Protein AF-0000000072264070 (afdb_homodimer)

Foldseek 3Di:
DDPVVLVVQLVPDQALVSLVVSVCVVLVVLPFDKKKKKKWAAALQGDIDIDIDIDFPPPLVVVCVVVVVVVFPLCNVVQLVDQWKDWDDCVSCVSPNVNVVVCVVRLFHTKIKGKDDDALQMIMIMMGTGNDDHQDPVNSVVVTVVCSVSVHSSSVSCCVNVVSCVVRVCVPFDQDPVLLLLLVVVLVVDQLCRSCVVVVHDSVVSVVSQVVLCVRSVHPHSVRSSVSCVSNVSD/DDPVVLVVQLVPDQALVSLVVSVCVVLVVLPFDKKKKKKWAAALQGDIDMDIDIDFFPPLVVVCVVVVVVVFPLCNVVQLVDQWKDWDDCVSCVSPNVNQVVCVVRLFHTKIKGKDDDALQMIMIMMGTGNDDHQDPVNSVVVTVVCSVSVHSSSVSCCVNVVSCVVRVCVVFDADPVLLLLLVVVLVVDQLCRSCVVVVHDSVVSVVSQVVLCVRSVHPDSVRSSVSCVSNVSD

Nearest PDB structures (foldseek):
  7r3e-assembly1_A  TM=8.224E-01  e=1.073E-19  Pseudomonas aeruginosa PAO1
  4lgw-assembly1_A  TM=7.850E-01  e=4.276E-18  Escherichia coli K-12
  4y13-assembly1_A  TM=7.771E-01  e=5.507E-17  Escherichia coli O157:H7
  5l10-assembly1_B  TM=8.416E-01  e=3.537E-11  Burkholderia cenocepacia J2315
  2avx-assembly1_A  TM=8.807E-01  e=1.868E-10  Escherichia coli

InterPro domains:
  IPR000792 Transcription regulator LuxR, C-terminal [PF00196] (174-228)
  IPR000792 Transcription regulator LuxR, C-terminal [PR00038] (175-189)
  IPR000792 Transcription regulator LuxR, C-terminal [PR00038] (189-205)
  IPR000792 Transcription regulator LuxR, C-terminal [PR00038] (205-217)
  IPR000792 Transcription regulator LuxR, C-terminal [PS00622] (189-216)
  IPR000792 Transcription regulator LuxR, C-terminal [PS50043] (168-233)
  IPR000792 Transcription regulator LuxR, C-terminal [SM00421] (172-229)
  IPR000792 Transcription regulator LuxR, C-terminal [cd06170] (175-230)
  IPR005143 Transcription factor LuxR-like, autoinducer-binding domain [PF03472] (16-157)
  IPR016032 Signal transduction response regulator, C-terminal effector [SSF46894] (166-235)
  IPR036388 Winged helix-like DNA-binding domain superfamily [G3DSA:1.10.10.10] (172-235)
  IPR036693 Transcription factor LuxR-like, autoinducer-binding domain superfamily [G3DSA:3.30.450.80] (1-163)
  IPR036693 Transcription factor LuxR-like, autoinducer-binding domain superfamily [SSF75516] (2-163)

Secondary structure (DSSP, 8-state):
--HHHHHHHHHH--SHHHHHHHHHHHHHHTT-SEEEEEEEEE-TTSPEEEEEEEE--TTHHHHHHHTTGGGT-HHHHHHTT-SSPEEP-TTTTTT-HHHHHHHHHTT--EEEEEEEE-GGG-EEEEEEEESSSPPPHHHHHHHHHHHHHHHHHHHHHHHHHTTHHHHH--TT----HHHHHHHHHHHTT--HHHHHHHHT--HHHHHHHHHHHHHHTT-SSHHHHHHHHHHTT--/--HHHHHHHHHH--SHHHHHHHHHHHHHHTT-SEEEEEEEEE-TTSPEEEEEEEE-STTHHHHHHHTTGGGT-HHHHHHTT-SSPEEP-TTTTTT-HHHHHHHHHTT--EEEEEEEE-GGG-EEEEEEEESSSPPPHHHHHHHHHHHHHHHHHHHHHHHHHTTHHHHHT-TT----HHHHHHHHHHHTT--HHHHHHHHT--HHHHHHHHHHHHHHTT-SSHHHHHHHHHHTT--

Organism: Brucella abortus (strain 2308) (NCBI:txid359391)

Radius of gyration: 22.87 Å; Cα contacts (8 Å, |Δi|>4): 747; chains: 2; bounding box: 62×58×46 Å

Solvent-accessible surface area (backbone atoms only — not comparable to full-atom values): 24956 Å² total; per-residue (Å²): 133,58,67,66,57,55,50,51,48,58,70,68,43,87,42,51,68,48,44,50,50,53,52,44,52,53,38,42,77,74,66,25,77,27,36,36,38,40,37,41,38,50,27,49,85,69,49,76,46,77,47,80,46,73,49,69,59,90,59,49,66,60,50,44,60,75,66,51,40,78,81,58,35,51,67,61,65,50,29,49,65,29,82,59,64,45,68,55,43,73,74,63,28,59,90,32,50,68,58,49,55,51,32,45,76,66,42,53,57,26,36,41,32,29,37,37,50,45,46,41,59,26,36,35,40,34,33,43,23,21,67,61,74,75,83,45,72,68,53,49,62,59,43,46,63,51,43,54,50,53,40,44,54,48,50,58,51,40,44,60,57,70,37,46,58,74,67,21,57,52,80,81,55,77,75,52,72,65,40,35,51,52,48,46,44,35,38,71,46,46,47,53,61,56,47,10,62,75,68,73,48,49,43,69,57,42,49,51,40,50,53,50,48,21,62,65,49,63,27,89,37,70,40,20,31,36,33,51,30,55,40,52,48,63,100,132,58,66,67,58,55,49,50,50,58,69,68,42,87,41,50,68,50,44,50,50,54,50,46,53,53,38,42,76,71,68,25,78,27,35,36,39,39,36,42,38,50,27,51,85,70,49,76,44,75,48,80,47,71,49,68,59,91,59,50,67,59,49,44,58,74,65,49,40,80,82,57,35,52,68,61,65,52,30,49,63,30,81,60,64,44,67,55,42,73,74,63,28,58,89,34,50,66,58,47,54,52,32,45,74,67,42,55,55,27,37,41,33,30,36,40,51,45,47,40,59,27,36,34,40,36,32,44,22,21,65,61,74,76,84,46,73,68,54,50,61,58,43,44,64,52,42,55,50,54,40,43,52,48,50,58,51,39,43,58,57,71,38,46,58,73,68,21,57,51,80,78,57,77,73,51,72,64,42,36,52,51,48,45,44,36,38,71,47,46,47,52,61,56,46,12,63,75,68,72,46,50,42,67,57,42,49,50,40,50,53,50,48,22,60,65,49,63,28,90,38,69,38,19,31,36,33,50,32,56,41,52,48,63,101

Structure (mmCIF, N/CA/C/O backbone):
data_AF-0000000072264070-model_v1
#
loop_
_entity.id
_entity.type
_entity.pdbx_description
1 polymer 'HTH-type quorum sensing-dependent transcriptional regulator VjbR'
#
loop_
_atom_site.group_PDB
_atom_site.id
_atom_site.type_symbol
_atom_site.label_atom_id
_atom_site.label_alt_id
_atom_site.label_comp_id
_atom_site.label_asym_id
_atom_site.label_entity_id
_atom_site.label_seq_id
_atom_site.pdbx_PDB_ins_code
_atom_site.Cartn_x
_atom_site.Cartn_y
_atom_site.Cartn_z
_atom_site.occupancy
_atom_site.B_iso_or_equiv
_atom_site.auth_seq_id
_atom_site.auth_comp_id
_atom_site.auth_asym_id
_atom_site.auth_atom_id
_atom_site.pdbx_PDB_model_num
ATOM 1 N N . MET A 1 1 ? 28.359 1.853 -7.98 1 62.88 1 MET A N 1
ATOM 2 C CA . MET A 1 1 ? 27.719 3.141 -8.25 1 62.88 1 MET A CA 1
ATOM 3 C C . MET A 1 1 ? 27.359 3.85 -6.945 1 62.88 1 MET A C 1
ATOM 5 O O . MET A 1 1 ? 26.891 3.217 -6.004 1 62.88 1 MET A O 1
ATOM 9 N N . LYS A 1 2 ? 27.844 5.059 -6.875 1 76.81 2 LYS A N 1
ATOM 10 C CA . LYS A 1 2 ? 27.484 5.906 -5.742 1 76.81 2 LYS A CA 1
ATOM 11 C C . LYS A 1 2 ? 25.984 6.203 -5.719 1 76.81 2 LYS A C 1
ATOM 13 O O . LYS A 1 2 ? 25.359 6.332 -6.773 1 76.81 2 LYS A O 1
ATOM 18 N N . TRP A 1 3 ? 25.375 6.207 -4.613 1 80.62 3 TRP A N 1
ATOM 19 C CA . TRP A 1 3 ? 23.938 6.41 -4.441 1 80.62 3 TRP A CA 1
ATOM 20 C C . TRP A 1 3 ? 23.484 7.711 -5.102 1 80.62 3 TRP A C 1
ATOM 22 O O . TRP A 1 3 ? 22.406 7.777 -5.684 1 80.62 3 TRP A O 1
ATOM 32 N N . GLU A 1 4 ? 24.344 8.656 -5.043 1 80.81 4 GLU A N 1
ATOM 33 C CA . GLU A 1 4 ? 24.016 9.953 -5.621 1 80.81 4 GLU A CA 1
ATOM 34 C C . GLU A 1 4 ? 23.859 9.859 -7.137 1 80.81 4 GLU A C 1
ATOM 36 O O . GLU A 1 4 ? 22.969 10.484 -7.715 1 80.81 4 GLU A O 1
ATOM 41 N N . THR A 1 5 ? 24.734 9.07 -7.75 1 84.31 5 THR A N 1
ATOM 42 C CA . THR A 1 5 ? 24.672 8.883 -9.195 1 84.31 5 THR A CA 1
ATOM 43 C C . THR A 1 5 ? 23.391 8.141 -9.586 1 84.31 5 THR A C 1
ATOM 45 O O . THR A 1 5 ? 22.734 8.508 -10.555 1 84.31 5 THR A O 1
ATOM 48 N N . PHE A 1 6 ? 23.094 7.109 -8.883 1 86.94 6 PHE A N 1
ATOM 49 C CA . PHE A 1 6 ? 21.875 6.348 -9.125 1 86.94 6 PHE A CA 1
ATOM 50 C C . PHE A 1 6 ? 20.641 7.238 -8.992 1 86.94 6 PHE A C 1
ATOM 52 O O . PHE A 1 6 ? 19.766 7.246 -9.867 1 86.94 6 PHE A O 1
ATOM 59 N N . TYR A 1 7 ? 20.688 8.008 -7.934 1 83.56 7 TYR A N 1
ATOM 60 C CA . TYR A 1 7 ? 19.594 8.922 -7.652 1 83.56 7 TYR A CA 1
ATOM 61 C C . TYR A 1 7 ? 19.406 9.914 -8.789 1 83.56 7 TYR A C 1
ATOM 63 O O . TYR A 1 7 ? 18.281 10.133 -9.266 1 83.56 7 TYR A O 1
ATOM 71 N N . ASP A 1 8 ? 20.469 10.453 -9.195 1 87.5 8 ASP A N 1
ATOM 72 C CA . ASP A 1 8 ? 20.406 11.453 -10.258 1 87.5 8 ASP A CA 1
ATOM 73 C C . ASP A 1 8 ? 19.922 10.836 -11.57 1 87.5 8 ASP A C 1
ATOM 75 O O . ASP A 1 8 ? 19.172 11.461 -12.312 1 87.5 8 ASP A O 1
ATOM 79 N N . ALA A 1 9 ? 20.391 9.648 -11.805 1 91.12 9 ALA A N 1
ATOM 80 C CA . ALA A 1 9 ? 19.953 8.945 -13.016 1 91.12 9 ALA A CA 1
ATOM 81 C C . ALA A 1 9 ? 18.453 8.688 -13 1 91.12 9 ALA A C 1
ATOM 83 O O . ALA A 1 9 ? 17.766 8.906 -14 1 91.12 9 ALA A O 1
ATOM 84 N N . MET A 1 10 ? 17.953 8.25 -11.875 1 89.94 10 MET A N 1
ATOM 85 C CA . MET A 1 10 ? 16.531 7.973 -11.719 1 89.94 10 MET A CA 1
ATOM 86 C C . MET A 1 10 ? 15.703 9.242 -11.906 1 89.94 10 MET A C 1
ATOM 88 O O . MET A 1 10 ? 14.633 9.203 -12.508 1 89.94 10 MET A O 1
ATOM 92 N N . GLN A 1 11 ? 16.25 10.328 -11.422 1 85.5 11 GLN A N 1
ATOM 93 C CA . GLN A 1 11 ? 15.562 11.617 -11.516 1 85.5 11 GLN A CA 1
ATOM 94 C C . GLN A 1 11 ? 15.5 12.102 -12.961 1 85.5 11 GLN A C 1
ATOM 96 O O . GLN A 1 11 ? 14.516 12.734 -13.367 1 85.5 11 GLN A O 1
ATOM 101 N N . SER A 1 12 ? 16.469 11.797 -13.703 1 89 12 SER A N 1
ATOM 102 C CA . SER A 1 12 ? 16.594 12.344 -15.047 1 89 12 SER A CA 1
ATOM 103 C C . SER A 1 12 ? 15.922 11.438 -16.078 1 89 12 SER A C 1
ATOM 105 O O . SER A 1 12 ? 15.75 11.82 -17.234 1 89 12 SER A O 1
ATOM 107 N N . ALA A 1 13 ? 15.516 10.211 -15.633 1 93.12 13 ALA A N 1
ATOM 108 C CA . ALA A 1 13 ? 14.906 9.266 -16.562 1 93.12 13 ALA A CA 1
ATOM 109 C C . ALA A 1 13 ? 13.562 9.781 -17.062 1 93.12 13 ALA A C 1
ATOM 111 O O . ALA A 1 13 ? 12.742 10.258 -16.281 1 93.12 13 ALA A O 1
ATOM 112 N N . ASP A 1 14 ? 13.328 9.695 -18.344 1 91.69 14 ASP A N 1
ATOM 113 C CA . ASP A 1 14 ? 12.117 10.281 -18.922 1 91.69 14 ASP A CA 1
ATOM 114 C C . ASP A 1 14 ? 11.164 9.203 -19.406 1 91.69 14 ASP A C 1
ATOM 116 O O . ASP A 1 14 ? 10.148 9.508 -20.047 1 91.69 14 ASP A O 1
ATOM 120 N N . SER A 1 15 ? 11.516 7.918 -19.266 1 96.44 15 SER A N 1
ATOM 121 C CA . SER A 1 15 ? 10.641 6.832 -19.688 1 96.44 15 SER A CA 1
ATOM 122 C C . SER A 1 15 ? 10.781 5.621 -18.766 1 96.44 15 SER A C 1
ATOM 124 O O . SER A 1 15 ? 11.773 5.484 -18.047 1 96.44 15 SER A O 1
ATOM 126 N N . ALA A 1 16 ? 9.773 4.789 -18.844 1 97.25 16 ALA A N 1
ATOM 127 C CA . ALA A 1 16 ? 9.789 3.553 -18.062 1 97.25 16 ALA A CA 1
ATOM 128 C C . ALA A 1 16 ? 10.953 2.656 -18.469 1 97.25 16 ALA A C 1
ATOM 130 O O . ALA A 1 16 ? 11.602 2.047 -17.609 1 97.25 16 ALA A O 1
ATOM 131 N N . ASP A 1 17 ? 11.227 2.611 -19.734 1 97.62 17 ASP A N 1
ATOM 132 C CA . ASP A 1 17 ? 12.32 1.787 -20.25 1 97.62 17 ASP A CA 1
ATOM 133 C C . ASP A 1 17 ? 13.664 2.285 -19.719 1 97.62 17 ASP A C 1
ATOM 135 O O . ASP A 1 17 ? 14.531 1.484 -19.359 1 97.62 17 ASP A O 1
ATOM 139 N N . GLN A 1 18 ? 13.805 3.561 -19.641 1 97.69 18 GLN A N 1
ATOM 140 C CA . GLN A 1 18 ? 15.047 4.133 -19.125 1 97.69 18 GLN A CA 1
ATOM 141 C C . GLN A 1 18 ? 15.219 3.828 -17.641 1 97.69 18 GLN A C 1
ATOM 143 O O . GLN A 1 18 ? 16.312 3.518 -17.188 1 97.69 18 GLN A O 1
ATOM 148 N N . LEU A 1 19 ? 14.133 3.957 -16.891 1 97.62 19 LEU A N 1
ATOM 149 C CA . LEU A 1 19 ? 14.164 3.621 -15.469 1 97.62 19 LEU A CA 1
ATOM 150 C C . LEU A 1 19 ? 14.625 2.182 -15.266 1 97.62 19 LEU A C 1
ATOM 152 O O . LEU A 1 19 ? 15.5 1.918 -14.438 1 97.62 19 LEU A O 1
ATOM 156 N N . PHE A 1 20 ? 14.039 1.295 -16.047 1 98.19 20 PHE A N 1
ATOM 157 C CA . PHE A 1 20 ? 14.383 -0.117 -15.93 1 98.19 20 PHE A CA 1
ATOM 158 C C . PHE A 1 20 ? 15.844 -0.354 -16.297 1 98.19 20 PHE A C 1
ATOM 160 O O . PHE A 1 20 ? 16.531 -1.152 -15.664 1 98.19 20 PHE A O 1
ATOM 167 N N . GLU A 1 21 ? 16.312 0.384 -17.312 1 97.75 21 GLU A N 1
ATOM 168 C CA . GLU A 1 21 ? 17.703 0.243 -17.734 1 97.75 21 GLU A CA 1
ATOM 169 C C . GLU A 1 21 ? 18.672 0.673 -16.625 1 97.75 21 GLU A C 1
ATOM 171 O O . GLU A 1 21 ? 19.719 0.057 -16.438 1 97.75 21 GLU A O 1
ATOM 176 N N . ILE A 1 22 ? 18.328 1.67 -15.93 1 96.88 22 ILE A N 1
ATOM 177 C CA . ILE A 1 22 ? 19.141 2.154 -14.828 1 96.88 22 ILE A CA 1
ATOM 178 C C . ILE A 1 22 ? 19.25 1.08 -13.75 1 96.88 22 ILE A C 1
ATOM 180 O O . ILE A 1 22 ? 20.344 0.783 -13.258 1 96.88 22 ILE A O 1
ATOM 184 N N . VAL A 1 23 ? 18.141 0.448 -13.414 1 97.62 23 VAL A N 1
ATOM 185 C CA . VAL A 1 23 ? 18.109 -0.565 -12.367 1 97.62 23 VAL A CA 1
ATOM 186 C C . VAL A 1 23 ? 18.828 -1.828 -12.844 1 97.62 23 VAL A C 1
ATOM 188 O O . VAL A 1 23 ? 19.516 -2.498 -12.07 1 97.62 23 VAL A O 1
ATOM 191 N N . LYS A 1 24 ? 18.641 -2.098 -14.102 1 97.56 24 LYS A N 1
ATOM 192 C CA . LYS A 1 24 ? 19.344 -3.227 -14.688 1 97.56 24 LYS A CA 1
ATOM 193 C C . LYS A 1 24 ? 20.859 -3.062 -14.547 1 97.56 24 LYS A C 1
ATOM 195 O O . LYS A 1 24 ? 21.547 -3.994 -14.141 1 97.56 24 LYS A O 1
ATOM 200 N N . ASN A 1 25 ? 21.328 -1.918 -14.875 1 96.5 25 ASN A N 1
ATOM 201 C CA . ASN A 1 25 ? 22.75 -1.642 -14.75 1 96.5 25 ASN A CA 1
ATOM 202 C C . ASN A 1 25 ? 23.219 -1.716 -13.297 1 96.5 25 ASN A C 1
ATOM 204 O O . ASN A 1 25 ? 24.297 -2.23 -13.008 1 96.5 25 ASN A O 1
ATOM 208 N N . TYR A 1 26 ? 22.406 -1.22 -12.422 1 95.56 26 TYR A N 1
ATOM 209 C CA . TYR A 1 26 ? 22.688 -1.291 -11 1 95.56 26 TYR A CA 1
ATOM 210 C C . TYR A 1 26 ? 22.828 -2.738 -10.539 1 95.56 26 TYR A C 1
ATOM 212 O O . TYR A 1 26 ? 23.766 -3.086 -9.82 1 95.56 26 TYR A O 1
ATOM 220 N N . ALA A 1 27 ? 21.906 -3.602 -10.961 1 96.75 27 ALA A N 1
ATOM 221 C CA . ALA A 1 27 ? 21.938 -5.02 -10.617 1 96.75 27 ALA A CA 1
ATOM 222 C C . ALA A 1 27 ? 23.188 -5.703 -11.164 1 96.75 27 ALA A C 1
ATOM 224 O O . ALA A 1 27 ? 23.797 -6.52 -10.484 1 96.75 27 ALA A O 1
ATOM 225 N N . HIS A 1 28 ? 23.531 -5.34 -12.375 1 95.94 28 HIS A N 1
ATOM 226 C CA . HIS A 1 28 ? 24.719 -5.91 -13.008 1 95.94 28 HIS A CA 1
ATOM 227 C C . HIS A 1 28 ? 25.969 -5.574 -12.211 1 95.94 28 HIS A C 1
ATOM 229 O O . HIS A 1 28 ? 26.844 -6.426 -12.039 1 95.94 28 HIS A O 1
ATOM 235 N N . ASP A 1 29 ? 26.047 -4.332 -11.719 1 94.94 29 ASP A N 1
ATOM 236 C CA . ASP A 1 29 ? 27.188 -3.898 -10.914 1 94.94 29 ASP A CA 1
ATOM 237 C C . ASP A 1 29 ? 27.266 -4.684 -9.609 1 94.94 29 ASP A C 1
ATOM 239 O O . ASP A 1 29 ? 28.344 -4.836 -9.039 1 94.94 29 ASP A O 1
ATOM 243 N N . LEU A 1 30 ? 26.125 -5.227 -9.18 1 94.31 30 LEU A N 1
ATOM 244 C CA . LEU A 1 30 ? 26.078 -5.98 -7.93 1 94.31 30 LEU A CA 1
ATOM 245 C C . LEU A 1 30 ? 26.297 -7.469 -8.188 1 94.31 30 LEU A C 1
ATOM 247 O O . LEU A 1 30 ? 26.25 -8.273 -7.258 1 94.31 30 LEU A O 1
ATOM 251 N N . GLY A 1 31 ? 26.422 -7.902 -9.508 1 95.38 31 GLY A N 1
ATOM 252 C CA . GLY A 1 31 ? 26.75 -9.281 -9.836 1 95.38 31 GLY A CA 1
ATOM 253 C C . GLY A 1 31 ? 25.531 -10.094 -10.25 1 95.38 31 GLY A C 1
ATOM 254 O O . GLY A 1 31 ? 25.594 -11.328 -10.289 1 95.38 31 GLY A O 1
ATOM 255 N N . PHE A 1 32 ? 24.453 -9.43 -10.555 1 97.56 32 PHE A N 1
ATOM 256 C CA . PHE A 1 32 ? 23.266 -10.133 -11.008 1 97.56 32 PHE A CA 1
ATOM 257 C C . PHE A 1 32 ? 23.109 -10.016 -12.523 1 97.56 32 PHE A C 1
ATOM 259 O O . PHE A 1 32 ? 23.234 -8.922 -13.078 1 97.56 32 PHE A O 1
ATOM 266 N N . GLU A 1 33 ? 22.766 -11.102 -13.109 1 96.44 33 GLU A N 1
ATOM 267 C CA . GLU A 1 33 ? 22.688 -11.195 -14.562 1 96.44 33 GLU A CA 1
ATOM 268 C C . GLU A 1 33 ? 21.297 -10.828 -15.07 1 96.44 33 GLU A C 1
ATOM 270 O O . GLU A 1 33 ? 21.156 -10.328 -16.188 1 96.44 33 GLU A O 1
ATOM 275 N N . TYR A 1 34 ? 20.391 -11.133 -14.297 1 97.5 34 TYR A N 1
ATOM 276 C CA . TYR A 1 34 ? 19 -11 -14.719 1 97.5 34 TYR A CA 1
ATOM 277 C C . TYR A 1 34 ? 18.219 -10.125 -13.742 1 97.5 34 TYR A C 1
ATOM 279 O O . TYR A 1 34 ? 18.484 -10.133 -12.539 1 97.5 34 TYR A O 1
ATOM 287 N N . VAL A 1 35 ? 17.312 -9.336 -14.305 1 98 35 VAL A N 1
ATOM 288 C CA . VAL A 1 35 ? 16.484 -8.422 -13.523 1 98 35 VAL A CA 1
ATOM 289 C C . VAL A 1 35 ? 15.047 -8.438 -14.039 1 98 35 VAL A C 1
ATOM 291 O O . VAL A 1 35 ? 14.82 -8.586 -15.242 1 98 35 VAL A O 1
ATOM 294 N N . SER A 1 36 ? 14.125 -8.344 -13.156 1 97.75 36 SER A N 1
ATOM 295 C CA . SER A 1 36 ? 12.727 -8.164 -13.547 1 97.75 36 SER A CA 1
ATOM 296 C C . SER A 1 36 ? 12 -7.23 -12.578 1 97.75 36 SER A C 1
ATOM 298 O O . SER A 1 36 ? 12.375 -7.133 -11.406 1 97.75 36 SER A O 1
ATOM 300 N N . TYR A 1 37 ? 11.102 -6.477 -13.117 1 98.25 37 TYR A N 1
ATOM 301 C CA . TYR A 1 37 ? 10.172 -5.648 -12.352 1 98.25 37 TYR A CA 1
ATOM 302 C C . TYR A 1 37 ? 8.742 -5.812 -12.859 1 98.25 37 TYR A C 1
ATOM 304 O O . TYR A 1 37 ? 8.5 -5.734 -14.062 1 98.25 37 TYR A O 1
ATOM 312 N N . VAL A 1 38 ? 7.871 -6.109 -11.953 1 97.62 38 VAL A N 1
ATOM 313 C CA . VAL A 1 38 ? 6.461 -6.195 -12.312 1 97.62 38 VAL A CA 1
ATOM 314 C C . VAL A 1 38 ? 5.645 -5.254 -11.43 1 97.62 38 VAL A C 1
ATOM 316 O O . VAL A 1 38 ? 6 -5.008 -10.281 1 97.62 38 VAL A O 1
ATOM 319 N N . MET A 1 39 ? 4.605 -4.719 -12 1 97.38 39 MET A N 1
ATOM 320 C CA . MET A 1 39 ? 3.682 -3.826 -11.305 1 97.38 39 MET A CA 1
ATOM 321 C C . MET A 1 39 ? 2.236 -4.246 -11.547 1 97.38 39 MET A C 1
ATOM 323 O O . MET A 1 39 ? 1.835 -4.48 -12.688 1 97.38 39 MET A O 1
ATOM 327 N N . SER A 1 40 ? 1.51 -4.449 -10.484 1 96.44 40 SER A N 1
ATOM 328 C CA . SER A 1 40 ? 0.082 -4.746 -10.547 1 96.44 40 SER A CA 1
ATOM 329 C C . SER A 1 40 ? -0.753 -3.508 -10.234 1 96.44 40 SER A C 1
ATOM 331 O O . SER A 1 40 ? -0.612 -2.912 -9.164 1 96.44 40 SER A O 1
ATOM 333 N N . ILE A 1 41 ? -1.668 -3.131 -11.133 1 95.94 41 ILE A N 1
ATOM 334 C CA . ILE A 1 41 ? -2.471 -1.918 -11.016 1 95.94 41 ILE A CA 1
ATOM 335 C C . ILE A 1 41 ? -3.953 -2.283 -10.961 1 95.94 41 ILE A C 1
ATOM 337 O O . ILE A 1 41 ? -4.52 -2.752 -11.945 1 95.94 41 ILE A O 1
ATOM 341 N N . PRO A 1 42 ? -4.578 -2.055 -9.797 1 93.94 42 PRO A N 1
ATOM 342 C CA . PRO A 1 42 ? -6.031 -2.24 -9.75 1 93.94 42 PRO A CA 1
ATOM 343 C C . PRO A 1 42 ? -6.781 -1.235 -10.625 1 93.94 42 PRO A C 1
ATOM 345 O O . PRO A 1 42 ? -6.391 -0.068 -10.703 1 93.94 42 PRO A O 1
ATOM 348 N N . SER A 1 43 ? -7.855 -1.751 -11.25 1 92.38 43 SER A N 1
ATOM 349 C CA . SER A 1 43 ? -8.664 -0.883 -12.102 1 92.38 43 SER A CA 1
ATOM 350 C C . SER A 1 43 ? -10.094 -0.782 -11.578 1 92.38 43 SER A C 1
ATOM 352 O O . SER A 1 43 ? -10.57 -1.671 -10.867 1 92.38 43 SER A O 1
ATOM 354 N N . LEU A 1 44 ? -10.758 0.268 -11.984 1 90.62 44 LEU A N 1
ATOM 355 C CA . LEU A 1 44 ? -12.117 0.532 -11.539 1 90.62 44 LEU A CA 1
ATOM 356 C C . LEU A 1 44 ? -13.07 -0.55 -12.031 1 90.62 44 LEU A C 1
ATOM 358 O O . LEU A 1 44 ? -14.07 -0.85 -11.383 1 90.62 44 LEU A O 1
ATOM 362 N N . ASN A 1 45 ? -12.742 -1.206 -13.086 1 86.06 45 ASN A N 1
ATOM 363 C CA . ASN A 1 45 ? -13.609 -2.246 -13.617 1 86.06 45 ASN A CA 1
ATOM 364 C C . ASN A 1 45 ? -13.398 -3.578 -12.906 1 86.06 45 ASN A C 1
ATOM 366 O O . ASN A 1 45 ? -14.047 -4.574 -13.234 1 86.06 45 ASN A O 1
ATOM 370 N N . GLY A 1 46 ? -12.508 -3.596 -12 1 82.88 46 GLY A N 1
ATOM 371 C CA . GLY A 1 46 ? -12.312 -4.785 -11.18 1 82.88 46 GLY A CA 1
ATOM 372 C C . GLY A 1 46 ? -11.164 -5.652 -11.664 1 82.88 46 GLY A C 1
ATOM 373 O O . GLY A 1 46 ? -10.773 -6.602 -10.984 1 82.88 46 GLY A O 1
ATOM 374 N N . SER A 1 47 ? -10.602 -5.332 -12.719 1 85.31 47 SER A N 1
ATOM 375 C CA . SER A 1 47 ? -9.484 -6.113 -13.25 1 85.31 47 SER A CA 1
ATOM 376 C C . SER A 1 47 ? -8.156 -5.625 -12.688 1 85.31 47 SER A C 1
ATOM 378 O O . SER A 1 47 ? -8.062 -4.508 -12.172 1 85.31 47 SER A O 1
ATOM 380 N N . LEU A 1 48 ? -7.188 -6.543 -12.633 1 89.44 48 LEU A N 1
ATOM 381 C CA . LEU A 1 48 ? -5.801 -6.211 -12.312 1 89.44 48 LEU A CA 1
ATOM 382 C C . LEU A 1 48 ? -4.953 -6.137 -13.578 1 89.44 48 LEU A C 1
ATOM 384 O O . LEU A 1 48 ? -4.871 -7.109 -14.336 1 89.44 48 LEU A O 1
ATOM 388 N N . LYS A 1 49 ? -4.379 -4.98 -13.836 1 93.81 49 LYS A N 1
ATOM 389 C CA . LYS A 1 49 ? -3.496 -4.809 -14.984 1 93.81 49 LYS A CA 1
ATOM 390 C C . LYS A 1 49 ? -2.033 -4.973 -14.586 1 93.81 49 LYS A C 1
ATOM 392 O O . LYS A 1 49 ? -1.588 -4.406 -13.586 1 93.81 49 LYS A O 1
ATOM 397 N N . TRP A 1 50 ? -1.339 -5.766 -15.375 1 94.06 50 TRP A N 1
ATOM 398 C CA . TRP A 1 50 ? 0.068 -6.02 -15.086 1 94.06 50 TRP A CA 1
ATOM 399 C C . TRP A 1 50 ? 0.969 -5.293 -16.078 1 94.06 50 TRP A C 1
ATOM 401 O O . TRP A 1 50 ? 0.724 -5.324 -17.281 1 94.06 50 TRP A O 1
ATOM 411 N N . VAL A 1 51 ? 1.924 -4.621 -15.57 1 95.75 51 VAL A N 1
ATOM 412 C CA . VAL A 1 51 ? 3.027 -4.062 -16.344 1 95.75 51 VAL A CA 1
ATOM 413 C C . VAL A 1 51 ? 4.324 -4.797 -16 1 95.75 51 VAL A C 1
ATOM 415 O O . VAL A 1 51 ? 4.668 -4.949 -14.828 1 95.75 51 VAL A O 1
ATOM 418 N N . ARG A 1 52 ? 5.012 -5.25 -17.047 1 95.5 52 ARG A N 1
ATOM 419 C CA . ARG A 1 52 ? 6.164 -6.113 -16.812 1 95.5 52 ARG A CA 1
ATOM 420 C C . ARG A 1 52 ? 7.391 -5.605 -17.562 1 95.5 52 ARG A C 1
ATOM 422 O O . ARG A 1 52 ? 7.289 -5.184 -18.719 1 95.5 52 ARG A O 1
ATOM 429 N N . PHE A 1 53 ? 8.422 -5.586 -16.844 1 96.88 53 PHE A N 1
ATOM 430 C CA . PHE A 1 53 ? 9.758 -5.359 -17.391 1 96.88 53 PHE A CA 1
ATOM 431 C C . PHE A 1 53 ? 10.703 -6.477 -16.984 1 96.88 53 PHE A C 1
ATOM 433 O O . PHE A 1 53 ? 10.688 -6.918 -15.828 1 96.88 53 PHE A O 1
ATOM 440 N N . GLY A 1 54 ? 11.43 -6.996 -17.953 1 95.69 54 GLY A N 1
ATOM 441 C CA . GLY A 1 54 ? 12.328 -8.086 -17.594 1 95.69 54 GLY A CA 1
ATOM 442 C C . GLY A 1 54 ? 13.484 -8.25 -18.547 1 95.69 54 GLY A C 1
ATOM 443 O O . GLY A 1 54 ? 13.328 -8.047 -19.766 1 95.69 54 GLY A O 1
ATOM 444 N N . ALA A 1 55 ? 14.602 -8.531 -18.016 1 94.81 55 ALA A N 1
ATOM 445 C CA . ALA A 1 55 ? 15.789 -8.977 -18.734 1 94.81 55 ALA A CA 1
ATOM 446 C C . ALA A 1 55 ? 16.188 -10.391 -18.312 1 94.81 55 ALA A C 1
ATOM 448 O O . ALA A 1 55 ? 17.031 -10.562 -17.438 1 94.81 55 ALA A O 1
ATOM 449 N N . PHE A 1 56 ? 15.5 -11.375 -18.922 1 93.44 56 PHE A N 1
ATOM 450 C CA . PHE A 1 56 ? 15.695 -12.781 -18.609 1 93.44 56 PHE A CA 1
ATOM 451 C C . PHE A 1 56 ? 16.234 -13.539 -19.828 1 93.44 56 PHE A C 1
ATOM 453 O O . PHE A 1 56 ? 16.312 -12.992 -20.922 1 93.44 56 PHE A O 1
ATOM 460 N N . PRO A 1 57 ? 16.641 -14.781 -19.516 1 93.44 57 PRO A N 1
ATOM 461 C CA . PRO A 1 57 ? 17.031 -15.594 -20.672 1 93.44 57 PRO A CA 1
ATOM 462 C C . PRO A 1 57 ? 15.898 -15.781 -21.672 1 93.44 57 PRO A C 1
ATOM 464 O O . PRO A 1 57 ? 14.727 -15.773 -21.297 1 93.44 57 PRO A O 1
ATOM 467 N N . ASP A 1 58 ? 16.297 -15.977 -22.891 1 92 58 ASP A N 1
ATOM 468 C CA . ASP A 1 58 ? 15.32 -16.141 -23.969 1 92 58 ASP A CA 1
ATOM 469 C C . ASP A 1 58 ? 14.352 -17.281 -23.656 1 92 58 ASP A C 1
ATOM 471 O O . ASP A 1 58 ? 14.766 -18.375 -23.297 1 92 58 ASP A O 1
ATOM 475 N N . GLY A 1 59 ? 13.102 -16.938 -23.688 1 94.25 59 GLY A N 1
ATOM 476 C CA . GLY A 1 59 ? 12.078 -17.969 -23.562 1 94.25 59 GLY A CA 1
ATOM 477 C C . GLY A 1 59 ? 11.422 -17.984 -22.188 1 94.25 59 GLY A C 1
ATOM 478 O O . GLY A 1 59 ? 10.305 -18.484 -22.047 1 94.25 59 GLY A O 1
ATOM 479 N N . TRP A 1 60 ? 12.062 -17.531 -21.203 1 95.56 60 TRP A N 1
ATOM 480 C CA . TRP A 1 60 ? 11.523 -17.609 -19.844 1 95.56 60 TRP A CA 1
ATOM 481 C C . TRP A 1 60 ? 10.203 -16.859 -19.734 1 95.56 60 TRP A C 1
ATOM 483 O O . TRP A 1 60 ? 9.219 -17.391 -19.203 1 95.56 60 TRP A O 1
ATOM 493 N N . GLU A 1 61 ? 10.219 -15.625 -20.203 1 93.38 61 GLU A N 1
ATOM 494 C CA . GLU A 1 61 ? 9 -14.82 -20.109 1 93.38 61 GLU A CA 1
ATOM 495 C C . GLU A 1 61 ? 7.836 -15.5 -20.828 1 93.38 61 GLU A C 1
ATOM 497 O O . GLU A 1 61 ? 6.715 -15.516 -20.312 1 93.38 61 GLU A O 1
ATOM 502 N N . GLN A 1 62 ? 8.117 -16.016 -21.984 1 94.44 62 GLN A N 1
ATOM 503 C CA . GLN A 1 62 ? 7.09 -16.734 -22.734 1 94.44 62 GLN A CA 1
ATOM 504 C C . GLN A 1 62 ? 6.574 -17.938 -21.953 1 94.44 62 GLN A C 1
ATOM 506 O O . GLN A 1 62 ? 5.367 -18.188 -21.906 1 94.44 62 GLN A O 1
ATOM 511 N N . ARG A 1 63 ? 7.492 -18.656 -21.344 1 95.94 63 ARG A N 1
ATOM 512 C CA . ARG A 1 63 ? 7.125 -19.828 -20.547 1 95.94 63 ARG A CA 1
ATOM 513 C C . ARG A 1 63 ? 6.285 -19.422 -19.344 1 95.94 63 ARG A C 1
ATOM 515 O O . ARG A 1 63 ? 5.246 -20.031 -19.078 1 95.94 63 ARG A O 1
ATOM 522 N N . TYR A 1 64 ? 6.727 -18.438 -18.672 1 96.06 64 TYR A N 1
ATOM 523 C CA . TYR A 1 64 ? 6.047 -17.938 -17.484 1 96.06 64 TYR A CA 1
ATOM 524 C C . TYR A 1 64 ? 4.613 -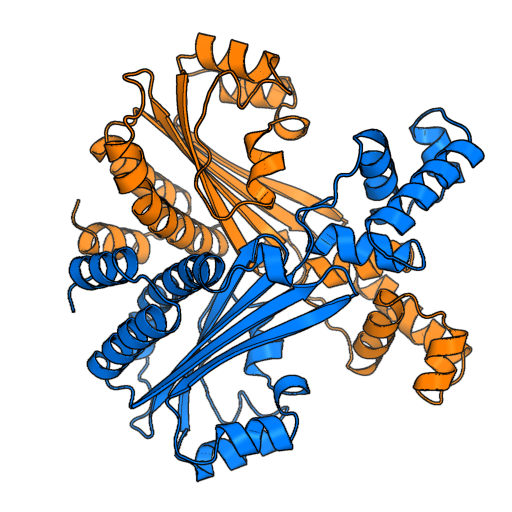17.531 -17.812 1 96.06 64 TYR A C 1
ATOM 526 O O . TYR A 1 64 ? 3.688 -17.859 -17.062 1 96.06 64 TYR A O 1
ATOM 534 N N . LEU A 1 65 ? 4.398 -16.844 -18.906 1 93.62 65 LEU A N 1
ATOM 535 C CA . LEU A 1 65 ? 3.078 -16.375 -19.328 1 93.62 65 LEU A CA 1
ATOM 536 C C . LEU A 1 65 ? 2.227 -17.547 -19.812 1 93.62 65 LEU A C 1
ATOM 538 O O . LEU A 1 65 ? 1.052 -17.656 -19.469 1 93.62 65 LEU A O 1
ATOM 542 N N . ALA A 1 66 ? 2.844 -18.422 -20.609 1 95.94 66 ALA A N 1
ATOM 543 C CA . ALA A 1 66 ? 2.131 -19.562 -21.203 1 95.94 66 ALA A CA 1
ATOM 544 C C . ALA A 1 66 ? 1.581 -20.484 -20.109 1 95.94 66 ALA A C 1
ATOM 546 O O . ALA A 1 66 ? 0.495 -21.047 -20.25 1 95.94 66 ALA A O 1
ATOM 547 N N . GLN A 1 67 ? 2.287 -20.562 -19.031 1 95.75 67 GLN A N 1
ATOM 548 C CA . GLN A 1 67 ? 1.892 -21.453 -17.938 1 95.75 67 GLN A CA 1
ATOM 549 C C . GLN A 1 67 ? 1.021 -20.734 -16.922 1 95.75 67 GLN A C 1
ATOM 551 O O . GLN A 1 67 ? 0.613 -21.312 -15.914 1 95.75 67 GLN A O 1
ATOM 556 N N . ASN A 1 68 ? 0.805 -19.453 -17.125 1 93.75 68 ASN A N 1
ATOM 557 C CA . ASN A 1 68 ? 0.043 -18.625 -16.188 1 93.75 68 ASN A CA 1
ATOM 558 C C . ASN A 1 68 ? 0.601 -18.719 -14.773 1 93.75 68 ASN A C 1
ATOM 560 O O . ASN A 1 68 ? -0.151 -18.922 -13.82 1 93.75 68 ASN A O 1
ATOM 564 N N . TYR A 1 69 ? 1.927 -18.609 -14.656 1 95.12 69 TYR A N 1
ATOM 565 C CA . TYR A 1 69 ? 2.609 -18.812 -13.383 1 95.12 69 TYR A CA 1
ATOM 566 C C . TYR A 1 69 ? 2.254 -17.719 -12.391 1 95.12 69 TYR A C 1
ATOM 568 O O . TYR A 1 69 ? 2.357 -17.906 -11.18 1 95.12 69 TYR A O 1
ATOM 576 N N . ALA A 1 70 ? 1.793 -16.578 -12.844 1 92 70 ALA A N 1
ATOM 577 C CA . ALA A 1 70 ? 1.448 -15.469 -11.961 1 92 70 ALA A CA 1
ATOM 578 C C . ALA A 1 70 ? 0.393 -15.883 -10.938 1 92 70 ALA A C 1
ATOM 580 O O . ALA A 1 70 ? 0.383 -15.383 -9.812 1 92 70 ALA A O 1
ATOM 581 N N . GLU A 1 71 ? -0.411 -16.781 -11.242 1 88.12 71 GLU A N 1
ATOM 582 C CA . GLU A 1 71 ? -1.528 -17.203 -10.406 1 88.12 71 GLU A CA 1
ATOM 583 C C . GLU A 1 71 ? -1.045 -18.031 -9.211 1 88.12 71 GLU A C 1
ATOM 585 O O . GLU A 1 71 ? -1.71 -18.078 -8.18 1 88.12 71 GLU A O 1
ATOM 590 N N . ILE A 1 72 ? 0.114 -18.625 -9.375 1 92.06 72 ILE A N 1
ATOM 591 C CA . ILE A 1 72 ? 0.532 -19.562 -8.328 1 92.06 72 ILE A CA 1
ATOM 592 C C . ILE A 1 72 ? 1.919 -19.172 -7.816 1 92.06 72 ILE A C 1
ATOM 594 O O . ILE A 1 72 ? 2.486 -19.844 -6.961 1 92.06 72 ILE A O 1
ATOM 598 N N . ASP A 1 73 ? 2.541 -18.125 -8.32 1 95.69 73 ASP A N 1
ATOM 599 C CA . ASP A 1 73 ? 3.9 -17.719 -7.988 1 95.69 73 ASP A CA 1
ATOM 600 C C . ASP A 1 73 ? 4.004 -17.312 -6.523 1 95.69 73 ASP A C 1
ATOM 602 O O . ASP A 1 73 ? 3.414 -16.312 -6.105 1 95.69 73 ASP A O 1
ATOM 606 N N . PRO A 1 74 ? 4.797 -18.062 -5.723 1 95.75 74 PRO A N 1
ATOM 607 C CA . PRO A 1 74 ? 4.906 -17.734 -4.301 1 95.75 74 PRO A CA 1
ATOM 608 C C . PRO A 1 74 ? 5.547 -16.359 -4.066 1 95.75 74 PRO A C 1
ATOM 610 O O . PRO A 1 74 ? 5.32 -15.742 -3.023 1 95.75 74 PRO A O 1
ATOM 613 N N . LEU A 1 75 ? 6.332 -15.875 -5.035 1 97 75 LEU A N 1
ATOM 614 C CA . LEU A 1 75 ? 6.926 -14.547 -4.906 1 97 75 LEU A CA 1
ATOM 615 C C . LEU A 1 75 ? 5.844 -13.477 -4.855 1 97 75 LEU A C 1
ATOM 617 O O . LEU A 1 75 ? 5.926 -12.539 -4.059 1 97 75 LEU A O 1
ATOM 621 N N . LEU A 1 76 ? 4.871 -13.648 -5.688 1 94.5 76 LEU A N 1
ATOM 622 C CA . LEU A 1 76 ? 3.777 -12.688 -5.703 1 94.5 76 LEU A CA 1
ATOM 623 C C . LEU A 1 76 ? 2.857 -12.891 -4.504 1 94.5 76 LEU A C 1
ATOM 625 O O . LEU A 1 76 ? 2.459 -11.922 -3.855 1 94.5 76 LEU A O 1
ATOM 629 N N . ARG A 1 77 ? 2.598 -14.117 -4.152 1 90.88 77 ARG A N 1
ATOM 630 C CA . ARG A 1 77 ? 1.652 -14.445 -3.09 1 90.88 77 ARG A CA 1
ATOM 631 C C . ARG A 1 77 ? 2.182 -14 -1.729 1 90.88 77 ARG A C 1
ATOM 633 O O . ARG A 1 77 ? 1.439 -13.445 -0.917 1 90.88 77 ARG A O 1
ATOM 640 N N . ARG A 1 78 ? 3.412 -14.25 -1.488 1 92.88 78 ARG A N 1
ATOM 641 C CA . ARG A 1 78 ? 4.004 -13.883 -0.206 1 92.88 78 ARG A CA 1
ATOM 642 C C . ARG A 1 78 ? 4.508 -12.445 -0.227 1 92.88 78 ARG A C 1
ATOM 644 O O . ARG A 1 78 ? 4.535 -11.773 0.808 1 92.88 78 ARG A O 1
ATOM 651 N N . GLY A 1 79 ? 4.875 -11.977 -1.396 1 95.38 79 GLY A N 1
ATOM 652 C CA . GLY A 1 79 ? 5.395 -10.625 -1.547 1 95.38 79 GLY A CA 1
ATOM 653 C C . GLY A 1 79 ? 4.41 -9.555 -1.119 1 95.38 79 GLY A C 1
ATOM 654 O O . GLY A 1 79 ? 4.801 -8.555 -0.515 1 95.38 79 GLY A O 1
ATOM 655 N N . VAL A 1 80 ? 3.182 -9.766 -1.343 1 93 80 VAL A N 1
ATOM 656 C CA . VAL A 1 80 ? 2.148 -8.773 -1.066 1 93 80 VAL A CA 1
ATOM 657 C C . VAL A 1 80 ? 2.064 -8.516 0.438 1 93 80 VAL A C 1
ATOM 659 O O . VAL A 1 80 ? 1.527 -7.496 0.872 1 93 80 VAL A O 1
ATOM 662 N N . ASN A 1 81 ? 2.6 -9.422 1.231 1 92 81 ASN A N 1
ATOM 663 C CA . ASN A 1 81 ? 2.498 -9.281 2.68 1 92 81 ASN A CA 1
ATOM 664 C C . ASN A 1 81 ? 3.871 -9.117 3.324 1 92 81 ASN A C 1
ATOM 666 O O . ASN A 1 81 ? 4.016 -9.297 4.535 1 92 81 ASN A O 1
ATOM 670 N N . SER A 1 82 ? 4.82 -8.797 2.547 1 93.19 82 SER A N 1
ATOM 671 C CA . SER A 1 82 ? 6.18 -8.711 3.078 1 93.19 82 SER A CA 1
ATOM 672 C C . SER A 1 82 ? 6.758 -7.309 2.889 1 93.19 82 SER A C 1
ATOM 674 O O . SER A 1 82 ? 6.449 -6.633 1.906 1 93.19 82 SER A O 1
ATOM 676 N N . ILE A 1 83 ? 7.621 -6.887 3.814 1 92.69 83 ILE A N 1
ATOM 677 C CA . ILE A 1 83 ? 8.398 -5.664 3.631 1 92.69 83 ILE A CA 1
ATOM 678 C C . ILE A 1 83 ? 9.859 -6.016 3.354 1 92.69 83 ILE A C 1
ATOM 680 O O . ILE A 1 83 ? 10.617 -5.184 2.857 1 92.69 83 ILE A O 1
ATOM 684 N N . ASP A 1 84 ? 10.203 -7.23 3.656 1 94.19 84 ASP A N 1
ATOM 685 C CA . ASP A 1 84 ? 11.578 -7.707 3.475 1 94.19 84 ASP A CA 1
ATOM 686 C C . ASP A 1 84 ? 11.742 -8.406 2.129 1 94.19 84 ASP A C 1
ATOM 688 O O . ASP A 1 84 ? 10.766 -8.914 1.562 1 94.19 84 ASP A O 1
ATOM 692 N N . PRO A 1 85 ? 13.008 -8.414 1.66 1 97 85 PRO A N 1
ATOM 693 C CA . PRO A 1 85 ? 13.258 -9.172 0.432 1 97 85 PRO A CA 1
ATOM 694 C C . PRO A 1 85 ? 12.992 -10.664 0.596 1 97 85 PRO A C 1
ATOM 696 O O . PRO A 1 85 ? 13.211 -11.219 1.676 1 97 85 PRO A O 1
ATOM 699 N N . LEU A 1 86 ? 12.531 -11.266 -0.423 1 97.94 86 LEU A N 1
ATOM 700 C CA . LEU A 1 86 ? 12.305 -12.703 -0.503 1 97.94 86 LEU A CA 1
ATOM 701 C C . LEU A 1 86 ? 13.484 -13.406 -1.168 1 97.94 86 LEU A C 1
ATOM 703 O O . LEU A 1 86 ? 13.859 -13.062 -2.293 1 97.94 86 LEU A O 1
ATOM 707 N N . ILE A 1 87 ? 14.055 -14.344 -0.467 1 98.19 87 ILE A N 1
ATOM 708 C CA . ILE A 1 87 ? 15.195 -15.094 -0.991 1 98.19 87 ILE A CA 1
ATOM 709 C C . ILE A 1 87 ? 14.703 -16.344 -1.707 1 98.19 87 ILE A C 1
ATOM 711 O O . ILE A 1 87 ? 13.945 -17.141 -1.14 1 98.19 87 ILE A O 1
ATOM 715 N N . TRP A 1 88 ? 15.133 -16.438 -2.955 1 97.81 88 TRP A N 1
ATOM 716 C CA . TRP A 1 88 ? 14.734 -17.609 -3.738 1 97.81 88 TRP A CA 1
ATOM 717 C C . TRP A 1 88 ? 15.375 -18.875 -3.195 1 97.81 88 TRP A C 1
ATOM 719 O O . TRP A 1 88 ? 16.562 -18.875 -2.836 1 97.81 88 TRP A O 1
ATOM 729 N N . SER A 1 89 ? 14.672 -19.938 -3.086 1 95.75 89 SER A N 1
ATOM 730 C CA . SER A 1 89 ? 15.141 -21.266 -2.742 1 95.75 89 SER A CA 1
ATOM 731 C C . SER A 1 89 ? 14.125 -22.328 -3.166 1 95.75 89 SER A C 1
ATOM 733 O O . SER A 1 89 ? 12.961 -22.016 -3.422 1 95.75 89 SER A O 1
ATOM 735 N N . GLN A 1 90 ? 14.664 -23.484 -3.285 1 95.31 90 GLN A N 1
ATOM 736 C CA . GLN A 1 90 ? 13.758 -24.578 -3.596 1 95.31 90 GLN A CA 1
ATOM 737 C C . GLN A 1 90 ? 12.625 -24.656 -2.574 1 95.31 90 GLN A C 1
ATOM 739 O O . GLN A 1 90 ? 11.469 -24.875 -2.939 1 95.31 90 GLN A O 1
ATOM 744 N N . ASN A 1 91 ? 12.984 -24.484 -1.356 1 96.44 91 ASN A N 1
ATOM 745 C CA . ASN A 1 91 ? 11.992 -24.531 -0.291 1 96.44 91 ASN A CA 1
ATOM 746 C C . ASN A 1 91 ? 10.984 -23.406 -0.41 1 96.44 91 ASN A C 1
ATOM 748 O O . ASN A 1 91 ? 9.789 -23.594 -0.151 1 96.44 91 ASN A O 1
ATOM 752 N N . PHE A 1 92 ? 11.43 -22.312 -0.788 1 96.12 92 PHE A N 1
ATOM 753 C CA . PHE A 1 92 ? 10.539 -21.172 -0.938 1 96.12 92 PHE A CA 1
ATOM 754 C C . PHE A 1 92 ? 9.492 -21.438 -2.016 1 96.12 92 PHE A C 1
ATOM 756 O O . PHE A 1 92 ? 8.344 -21 -1.892 1 96.12 92 PHE A O 1
ATOM 763 N N . PHE A 1 93 ? 9.844 -22.172 -3.021 1 96.94 93 PHE A N 1
ATOM 764 C CA . PHE A 1 93 ? 8.953 -22.438 -4.148 1 96.94 93 PHE A CA 1
ATOM 765 C C . PHE A 1 93 ? 8.258 -23.781 -3.971 1 96.94 93 PHE A C 1
ATOM 767 O O . PHE A 1 93 ? 7.727 -24.344 -4.934 1 96.94 93 PHE A O 1
ATOM 774 N N . ALA A 1 94 ? 8.203 -24.297 -2.75 1 96.25 94 ALA A N 1
ATOM 775 C CA . ALA A 1 94 ? 7.656 -25.625 -2.49 1 96.25 94 ALA A CA 1
ATOM 776 C C . ALA A 1 94 ? 6.18 -25.703 -2.881 1 96.25 94 ALA A C 1
ATOM 778 O O . ALA A 1 94 ? 5.695 -26.75 -3.307 1 96.25 94 ALA A O 1
ATOM 779 N N . SER A 1 95 ? 5.445 -24.641 -2.791 1 93.12 95 SER A N 1
ATOM 780 C CA . SER A 1 95 ? 4.027 -24.609 -3.133 1 93.12 95 SER A CA 1
ATOM 781 C C . SER A 1 95 ? 3.824 -24.547 -4.645 1 93.12 95 SER A C 1
ATOM 783 O O . SER A 1 95 ? 2.715 -24.766 -5.133 1 93.12 95 SER A O 1
ATOM 785 N N . ALA A 1 96 ? 4.82 -24.234 -5.391 1 96.06 96 ALA A N 1
ATOM 786 C CA . ALA A 1 96 ? 4.801 -24.203 -6.852 1 96.06 96 ALA A CA 1
ATOM 787 C C . ALA A 1 96 ? 6.105 -24.75 -7.43 1 96.06 96 ALA A C 1
ATOM 789 O O . ALA A 1 96 ? 6.84 -24.031 -8.109 1 96.06 96 ALA A O 1
ATOM 790 N N . PRO A 1 97 ? 6.328 -26 -7.262 1 96.75 97 PRO A N 1
ATOM 791 C CA . PRO A 1 97 ? 7.613 -26.578 -7.645 1 96.75 97 PRO A CA 1
ATOM 792 C C . PRO A 1 97 ? 7.871 -26.516 -9.148 1 96.75 97 PRO A C 1
ATOM 794 O O . PRO A 1 97 ? 9.031 -26.516 -9.578 1 96.75 97 PRO A O 1
ATOM 797 N N . GLN A 1 98 ? 6.801 -26.422 -9.93 1 96.94 98 GLN A N 1
ATOM 798 C CA . GLN A 1 98 ? 6.961 -26.359 -11.383 1 96.94 98 GLN A CA 1
ATOM 799 C C . GLN A 1 98 ? 7.641 -25.062 -11.805 1 96.94 98 GLN A C 1
ATOM 801 O O . GLN A 1 98 ? 8.391 -25.031 -12.781 1 96.94 98 GLN A O 1
ATOM 806 N N . ILE A 1 99 ? 7.379 -23.969 -11.109 1 97.38 99 ILE A N 1
ATOM 807 C CA . ILE A 1 99 ? 8.031 -22.703 -11.406 1 97.38 99 ILE A CA 1
ATOM 808 C C . ILE A 1 99 ? 9.531 -22.812 -11.133 1 97.38 99 ILE A C 1
ATOM 810 O O . ILE A 1 99 ? 10.352 -22.391 -11.953 1 97.38 99 ILE A O 1
ATOM 814 N N . TRP A 1 100 ? 9.859 -23.406 -10.023 1 97 100 TRP A N 1
ATOM 815 C CA . TRP A 1 100 ? 11.258 -23.562 -9.648 1 97 100 TRP A CA 1
ATOM 816 C C . TRP A 1 100 ? 12 -24.453 -10.641 1 97 100 TRP A C 1
ATOM 818 O O . TRP A 1 100 ? 13.109 -24.109 -11.07 1 97 100 TRP A O 1
ATOM 828 N N . ALA A 1 101 ? 11.375 -25.547 -10.977 1 97.38 101 ALA A N 1
ATOM 829 C CA . ALA A 1 101 ? 11.984 -26.453 -11.938 1 97.38 101 ALA A CA 1
ATOM 830 C C . ALA A 1 101 ? 12.289 -25.75 -13.25 1 97.38 101 ALA A C 1
ATOM 832 O O . ALA A 1 101 ? 13.383 -25.875 -13.797 1 97.38 101 ALA A O 1
ATOM 833 N N . ASP A 1 102 ? 11.336 -24.984 -13.719 1 97.25 102 ASP A N 1
ATOM 834 C CA . ASP A 1 102 ? 11.531 -24.234 -14.961 1 97.25 102 ASP A CA 1
ATOM 835 C C . ASP A 1 102 ? 12.602 -23.156 -14.789 1 97.25 102 ASP A C 1
ATOM 837 O O . ASP A 1 102 ? 13.453 -22.984 -15.656 1 97.25 102 ASP A O 1
ATOM 841 N N . ALA A 1 103 ? 12.539 -22.406 -13.688 1 96.62 103 ALA A N 1
ATOM 842 C CA . ALA A 1 103 ? 13.516 -21.344 -13.422 1 96.62 103 ALA A CA 1
ATOM 843 C C . ALA A 1 103 ? 14.938 -21.906 -13.445 1 96.62 103 ALA A C 1
ATOM 845 O O . ALA A 1 103 ? 15.828 -21.328 -14.07 1 96.62 103 ALA A O 1
ATOM 846 N N . VAL A 1 104 ? 15.117 -23.031 -12.836 1 95.31 104 VAL A N 1
ATOM 847 C CA . VAL A 1 104 ? 16.422 -23.672 -12.766 1 95.31 104 VAL A CA 1
ATOM 848 C C . VAL A 1 104 ? 16.891 -24.047 -14.172 1 95.31 104 VAL A C 1
ATOM 850 O O . VAL A 1 104 ? 18.062 -23.875 -14.516 1 95.31 104 VAL A O 1
ATOM 853 N N . LYS A 1 105 ? 16 -24.578 -14.953 1 95.75 105 LYS A N 1
ATOM 854 C CA . LYS A 1 105 ? 16.328 -24.953 -16.328 1 95.75 105 LYS A CA 1
ATOM 855 C C . LYS A 1 105 ? 16.844 -23.766 -17.109 1 95.75 105 LYS A C 1
ATOM 857 O O . LYS A 1 105 ? 17.688 -23.922 -18 1 95.75 105 LYS A O 1
ATOM 862 N N . TYR A 1 106 ? 16.344 -22.578 -16.781 1 95.75 106 TYR A N 1
ATOM 863 C CA . TYR A 1 106 ? 16.734 -21.375 -17.516 1 95.75 106 TYR A CA 1
ATOM 864 C C . TYR A 1 106 ? 17.906 -20.672 -16.828 1 95.75 106 TYR A C 1
ATOM 866 O O . TYR A 1 106 ? 18.281 -19.562 -17.203 1 95.75 106 TYR A O 1
ATOM 874 N N . GLY A 1 107 ? 18.406 -21.297 -15.758 1 94.69 107 GLY A N 1
ATOM 875 C CA . GLY A 1 107 ? 19.562 -20.75 -15.078 1 94.69 107 GLY A CA 1
ATOM 876 C C . GLY A 1 107 ? 19.219 -19.734 -14.016 1 94.69 107 GLY A C 1
ATOM 877 O O . GLY A 1 107 ? 20.094 -19.031 -13.508 1 94.69 107 GLY A O 1
ATOM 878 N N . LEU A 1 108 ? 17.984 -19.547 -13.695 1 96.06 108 LEU A N 1
ATOM 879 C CA . LEU A 1 108 ? 17.516 -18.641 -12.656 1 96.06 108 LEU A CA 1
ATOM 880 C C . LEU A 1 108 ? 17.5 -19.328 -11.297 1 96.06 108 LEU A C 1
ATOM 882 O O . LEU A 1 108 ? 16.422 -19.594 -10.758 1 96.06 108 LEU A O 1
ATOM 886 N N . LYS A 1 109 ? 18.672 -19.469 -10.688 1 94.81 109 LYS A N 1
ATOM 887 C CA . LYS A 1 109 ? 18.828 -20.328 -9.531 1 94.81 109 LYS A CA 1
ATOM 888 C C . LYS A 1 109 ? 18.938 -19.516 -8.242 1 94.81 109 LYS A C 1
ATOM 890 O O . LYS A 1 109 ? 18.578 -20 -7.164 1 94.81 109 LYS A O 1
ATOM 895 N N . VAL A 1 110 ? 19.562 -18.438 -8.367 1 97.38 110 VAL A N 1
ATOM 896 C CA . VAL A 1 110 ? 19.797 -17.578 -7.211 1 97.38 110 VAL A CA 1
ATOM 897 C C . VAL A 1 110 ? 19.109 -16.234 -7.406 1 97.38 110 VAL A C 1
ATOM 899 O O . VAL A 1 110 ? 19.422 -15.492 -8.336 1 97.38 110 VAL A O 1
ATOM 902 N N . GLY A 1 111 ? 18.156 -15.969 -6.535 1 97.88 111 GLY A N 1
ATOM 903 C CA . GLY A 1 111 ? 17.391 -14.742 -6.719 1 97.88 111 GLY A CA 1
ATOM 904 C C . GLY A 1 111 ? 16.984 -14.086 -5.41 1 97.88 111 GLY A C 1
ATOM 905 O O . GLY A 1 111 ? 16.938 -14.75 -4.371 1 97.88 111 GLY A O 1
ATOM 906 N N . ILE A 1 112 ? 16.797 -12.844 -5.441 1 98.44 112 ILE A N 1
ATOM 907 C CA . ILE A 1 112 ? 16.266 -12.039 -4.348 1 98.44 112 ILE A CA 1
ATOM 908 C C . ILE A 1 112 ? 15.242 -11.039 -4.887 1 98.44 112 ILE A C 1
ATOM 910 O O . ILE A 1 112 ? 15.477 -10.398 -5.914 1 98.44 112 ILE A O 1
ATOM 914 N N . SER A 1 113 ? 14.055 -11.016 -4.305 1 98.62 113 SER A N 1
ATOM 915 C CA . SER A 1 113 ? 12.969 -10.156 -4.766 1 98.62 113 SER A CA 1
ATOM 916 C C . SER A 1 113 ? 12.5 -9.219 -3.66 1 98.62 113 SER A C 1
ATOM 918 O O . SER A 1 113 ? 12.328 -9.633 -2.514 1 98.62 113 SER A O 1
ATOM 920 N N . GLN A 1 114 ? 12.336 -7.984 -3.969 1 98.31 114 GLN A N 1
ATOM 921 C CA . GLN A 1 114 ? 11.867 -6.98 -3.02 1 98.31 114 GLN A CA 1
ATOM 922 C C . GLN A 1 114 ? 10.492 -6.449 -3.412 1 98.31 114 GLN A C 1
ATOM 924 O O . GLN A 1 114 ? 10.32 -5.898 -4.5 1 98.31 114 GLN A O 1
ATOM 929 N N . PRO A 1 115 ? 9.492 -6.633 -2.523 1 97.81 115 PRO A N 1
ATOM 930 C CA . PRO A 1 115 ? 8.172 -6.051 -2.779 1 97.81 115 PRO A CA 1
ATOM 931 C C . PRO A 1 115 ? 8.125 -4.555 -2.482 1 97.81 115 PRO A C 1
ATOM 933 O O . PRO A 1 115 ? 8.977 -4.035 -1.757 1 97.81 115 PRO A O 1
ATOM 936 N N . CYS A 1 116 ? 7.195 -3.867 -3.072 1 96.75 116 CYS A N 1
ATOM 937 C CA . CYS A 1 116 ? 6.98 -2.441 -2.846 1 96.75 116 CYS A CA 1
ATOM 938 C C . CYS A 1 116 ? 5.527 -2.062 -3.098 1 96.75 116 CYS A C 1
ATOM 940 O O . CYS A 1 116 ? 4.805 -2.779 -3.791 1 96.75 116 CYS A O 1
ATOM 942 N N . TRP A 1 117 ? 5.18 -0.961 -2.531 1 95.5 117 TRP A N 1
ATOM 943 C CA . TRP A 1 117 ? 3.787 -0.525 -2.582 1 95.5 117 TRP A CA 1
ATOM 944 C C . TRP A 1 117 ? 3.693 0.97 -2.869 1 95.5 117 TRP A C 1
ATOM 946 O O . TRP A 1 117 ? 4.605 1.73 -2.537 1 95.5 117 TRP A O 1
ATOM 956 N N . ALA A 1 118 ? 2.615 1.363 -3.459 1 95.38 118 ALA A N 1
ATOM 957 C CA . ALA A 1 118 ? 2.23 2.754 -3.689 1 95.38 118 ALA A CA 1
ATOM 958 C C . ALA A 1 118 ? 0.741 2.961 -3.43 1 95.38 118 ALA A C 1
ATOM 960 O O . ALA A 1 118 ? 0.056 2.053 -2.949 1 95.38 118 ALA A O 1
ATOM 961 N N . ALA A 1 119 ? 0.296 4.148 -3.617 1 93 119 ALA A N 1
ATOM 962 C CA . ALA A 1 119 ? -1.104 4.492 -3.387 1 93 119 ALA A CA 1
ATOM 963 C C . ALA A 1 119 ? -2.029 3.633 -4.246 1 93 119 ALA A C 1
ATOM 965 O O . ALA A 1 119 ? -1.598 3.057 -5.246 1 93 119 ALA A O 1
ATOM 966 N N . GLN A 1 120 ? -3.256 3.43 -3.754 1 92.38 120 GLN A N 1
ATOM 967 C CA . GLN A 1 120 ? -4.371 2.85 -4.492 1 92.38 120 GLN A CA 1
ATOM 968 C C . GLN A 1 120 ? -4.121 1.376 -4.797 1 92.38 120 GLN A C 1
ATOM 970 O O . GLN A 1 120 ? -4.496 0.885 -5.867 1 92.38 120 GLN A O 1
ATOM 975 N N . GLY A 1 121 ? -3.338 0.754 -3.949 1 92.75 121 GLY A N 1
ATOM 976 C CA . GLY A 1 121 ? -3.17 -0.688 -4.02 1 92.75 121 GLY A CA 1
ATOM 977 C C . GLY A 1 121 ? -2.176 -1.122 -5.078 1 92.75 121 GLY A C 1
ATOM 978 O O . GLY A 1 121 ? -2.111 -2.301 -5.434 1 92.75 121 GLY A O 1
ATOM 979 N N . VAL A 1 122 ? -1.436 -0.204 -5.613 1 96.12 122 VAL A N 1
ATOM 980 C CA . VAL A 1 122 ? -0.449 -0.551 -6.629 1 96.12 122 VAL A CA 1
ATOM 981 C C . VAL A 1 122 ? 0.724 -1.285 -5.984 1 96.12 122 VAL A C 1
ATOM 983 O O . VAL A 1 122 ? 1.361 -0.764 -5.066 1 96.12 122 VAL A O 1
ATOM 986 N N . PHE A 1 123 ? 0.949 -2.496 -6.414 1 96.88 123 PHE A N 1
ATOM 987 C CA . PHE A 1 123 ? 1.982 -3.385 -5.895 1 96.88 123 PHE A CA 1
ATOM 988 C C . PHE A 1 123 ? 3.064 -3.623 -6.941 1 96.88 123 PHE A C 1
ATOM 990 O O . PHE A 1 123 ? 2.773 -3.689 -8.141 1 96.88 123 PHE A O 1
ATOM 997 N N . GLY A 1 124 ? 4.285 -3.699 -6.449 1 98.06 124 GLY A N 1
ATOM 998 C CA . GLY A 1 124 ? 5.395 -4.023 -7.332 1 98.06 124 GLY A CA 1
ATOM 999 C C . GLY A 1 124 ? 6.352 -5.039 -6.734 1 98.06 124 GLY A C 1
ATOM 1000 O O . GLY A 1 124 ? 6.352 -5.27 -5.523 1 98.06 124 GLY A O 1
ATOM 1001 N N . LEU A 1 125 ? 7.117 -5.66 -7.574 1 98.5 125 LEU A N 1
ATOM 1002 C CA . LEU A 1 125 ? 8.141 -6.621 -7.176 1 98.5 125 LEU A CA 1
ATOM 1003 C C . LEU A 1 125 ? 9.367 -6.512 -8.07 1 98.5 125 LEU A C 1
ATOM 1005 O O . LEU A 1 125 ? 9.266 -6.648 -9.289 1 98.5 125 LEU A O 1
ATOM 1009 N N . LEU A 1 126 ? 10.477 -6.188 -7.473 1 98.69 126 LEU A N 1
ATOM 1010 C CA . LEU A 1 126 ? 11.758 -6.148 -8.164 1 98.69 126 LEU A CA 1
ATOM 1011 C C . LEU A 1 126 ? 12.594 -7.383 -7.836 1 98.69 126 LEU A C 1
ATOM 1013 O O . LEU A 1 126 ? 12.742 -7.742 -6.664 1 98.69 126 LEU A O 1
ATOM 1017 N N . SER A 1 127 ? 13.148 -8.039 -8.852 1 98.38 127 SER A N 1
ATOM 1018 C CA . SER A 1 127 ? 13.945 -9.242 -8.641 1 98.38 127 SER A CA 1
ATOM 1019 C C . SER A 1 127 ? 15.32 -9.125 -9.281 1 98.38 127 SER A C 1
ATOM 1021 O O . SER A 1 127 ? 15.438 -8.695 -10.43 1 98.38 127 SER A O 1
ATOM 1023 N N . PHE A 1 128 ? 16.297 -9.398 -8.547 1 98.44 128 PHE A N 1
ATOM 1024 C CA . PHE A 1 128 ? 17.656 -9.609 -9.016 1 98.44 128 PHE A CA 1
ATOM 1025 C C . PHE A 1 128 ? 18 -11.094 -9.008 1 98.44 128 PHE A C 1
ATOM 1027 O O . PHE A 1 128 ? 17.875 -11.766 -7.98 1 98.44 128 PHE A O 1
ATOM 1034 N N . VAL A 1 129 ? 18.453 -11.578 -10.141 1 98.06 129 VAL A N 1
ATOM 1035 C CA . VAL A 1 129 ? 18.656 -13.016 -10.258 1 98.06 129 VAL A CA 1
ATOM 1036 C C . VAL A 1 129 ? 20 -13.289 -10.93 1 98.06 129 VAL A C 1
ATOM 1038 O O . VAL A 1 129 ? 20.453 -12.508 -11.773 1 98.06 129 VAL A O 1
ATOM 1041 N N . ARG A 1 130 ? 20.594 -14.367 -10.477 1 97.31 130 ARG A N 1
ATOM 1042 C CA . ARG A 1 130 ? 21.812 -14.852 -11.133 1 97.31 130 ARG A CA 1
ATOM 1043 C C . ARG A 1 130 ? 21.891 -16.375 -11.094 1 97.31 130 ARG A C 1
ATOM 1045 O O . ARG A 1 130 ? 21.094 -17.016 -10.406 1 97.31 130 ARG A O 1
ATOM 1052 N N . SER A 1 131 ? 22.781 -16.875 -11.922 1 95.19 131 SER A N 1
ATOM 1053 C CA . SER A 1 131 ? 22.969 -18.328 -11.961 1 95.19 131 SER A CA 1
ATOM 1054 C C . SER A 1 131 ? 23.781 -18.812 -10.773 1 95.19 131 SER A C 1
ATOM 1056 O O . SER A 1 131 ? 23.609 -19.969 -10.336 1 95.19 131 SER A O 1
ATOM 1058 N N . GLY A 1 132 ? 24.625 -18.172 -10.258 1 92.69 132 GLY A N 1
ATOM 1059 C CA . GLY A 1 132 ? 25.484 -18.453 -9.125 1 92.69 132 GLY A CA 1
ATOM 1060 C C . GLY A 1 132 ? 26.562 -17.406 -8.914 1 92.69 132 GLY A C 1
ATOM 1061 O O . GLY A 1 132 ? 26.75 -16.516 -9.75 1 92.69 132 GLY A O 1
ATOM 1062 N N . PRO A 1 133 ? 27.141 -17.469 -7.777 1 94.94 133 PRO A N 1
ATOM 1063 C CA . PRO A 1 133 ? 26.984 -18.359 -6.625 1 94.94 133 PRO A CA 1
ATOM 1064 C C . PRO A 1 133 ? 25.781 -17.984 -5.75 1 94.94 133 PRO A C 1
ATOM 1066 O O . PRO A 1 133 ? 25.156 -16.953 -5.953 1 94.94 133 PRO A O 1
ATOM 1069 N N . ALA A 1 134 ? 25.516 -18.828 -4.715 1 96.12 134 ALA A N 1
ATOM 1070 C CA . ALA A 1 134 ? 24.438 -18.578 -3.752 1 96.12 134 ALA A CA 1
ATOM 1071 C C . ALA A 1 134 ? 24.688 -17.281 -2.99 1 96.12 134 ALA A C 1
ATOM 1073 O O . ALA A 1 134 ? 25.828 -16.828 -2.848 1 96.12 134 ALA A O 1
ATOM 1074 N N . LEU A 1 135 ? 23.641 -16.656 -2.527 1 96.88 135 LEU A N 1
ATOM 1075 C CA . LEU A 1 135 ? 23.781 -15.469 -1.695 1 96.88 135 LEU A CA 1
ATOM 1076 C C . LEU A 1 135 ? 24.328 -15.828 -0.314 1 96.88 135 LEU A C 1
ATOM 1078 O O . LEU A 1 135 ? 23.797 -16.734 0.343 1 96.88 135 LEU A O 1
ATOM 1082 N N . THR A 1 136 ? 25.328 -15.164 0.071 1 96.25 136 THR A N 1
ATOM 1083 C CA . THR A 1 136 ? 25.828 -15.328 1.434 1 96.25 136 THR A CA 1
ATOM 1084 C C . THR A 1 136 ? 25.016 -14.484 2.41 1 96.25 136 THR A C 1
ATOM 1086 O O . THR A 1 136 ? 24.359 -13.516 2.012 1 96.25 136 THR A O 1
ATOM 1089 N N . PRO A 1 137 ? 25.094 -14.844 3.723 1 95.38 137 PRO A N 1
ATOM 1090 C CA . PRO A 1 137 ? 24.406 -14.016 4.719 1 95.38 137 PRO A CA 1
ATOM 1091 C C . PRO A 1 137 ? 24.859 -12.562 4.695 1 95.38 137 PRO A C 1
ATOM 1093 O O . PRO A 1 137 ? 24.047 -11.656 4.855 1 95.38 137 PRO A O 1
ATOM 1096 N N . GLY A 1 138 ? 26.078 -12.398 4.543 1 94.19 138 GLY A N 1
ATOM 1097 C CA . GLY A 1 138 ? 26.594 -11.047 4.441 1 94.19 138 GLY A CA 1
ATOM 1098 C C . GLY A 1 138 ? 26.062 -10.281 3.248 1 94.19 138 GLY A C 1
ATOM 1099 O O . GLY A 1 138 ? 25.719 -9.109 3.363 1 94.19 138 GLY A O 1
ATOM 1100 N N . GLU A 1 139 ? 25.984 -10.922 2.119 1 94.69 139 GLU A N 1
ATOM 1101 C CA . GLU A 1 139 ? 25.438 -10.312 0.911 1 94.69 139 GLU A CA 1
ATOM 1102 C C . GLU A 1 139 ? 23.969 -9.969 1.09 1 94.69 139 GLU A C 1
ATOM 1104 O O . GLU A 1 139 ? 23.516 -8.898 0.667 1 94.69 139 GLU A O 1
ATOM 1109 N N . ILE A 1 140 ? 23.234 -10.883 1.687 1 95.56 140 ILE A N 1
ATOM 1110 C CA . ILE A 1 140 ? 21.812 -10.664 1.931 1 95.56 140 ILE A CA 1
ATOM 1111 C C . ILE A 1 140 ? 21.625 -9.445 2.828 1 95.56 140 ILE A C 1
ATOM 1113 O O . ILE A 1 140 ? 20.781 -8.594 2.557 1 95.56 140 ILE A O 1
ATOM 1117 N N . SER A 1 141 ? 22.406 -9.367 3.836 1 91.38 141 SER A N 1
ATOM 1118 C CA . SER A 1 141 ? 22.344 -8.234 4.754 1 91.38 141 SER A CA 1
ATOM 1119 C C . SER A 1 141 ? 22.625 -6.918 4.035 1 91.38 141 SER A C 1
ATOM 1121 O O . SER A 1 141 ? 21.938 -5.918 4.258 1 91.38 141 SER A O 1
ATOM 1123 N N . MET A 1 142 ? 23.531 -6.957 3.195 1 88.75 142 MET A N 1
ATOM 1124 C CA . MET A 1 142 ? 23.906 -5.77 2.436 1 88.75 142 MET A CA 1
ATOM 1125 C C . MET A 1 142 ? 22.812 -5.383 1.449 1 88.75 142 MET A C 1
ATOM 1127 O O . MET A 1 142 ? 22.484 -4.203 1.322 1 88.75 142 MET A O 1
ATOM 1131 N N . LEU A 1 143 ? 22.219 -6.301 0.808 1 93.5 143 LEU A N 1
ATOM 1132 C CA . LEU A 1 143 ? 21.25 -6.062 -0.256 1 93.5 143 LEU A CA 1
ATOM 1133 C C . LEU A 1 143 ? 19.906 -5.605 0.318 1 93.5 143 LEU A C 1
ATOM 1135 O O . LEU A 1 143 ? 19.141 -4.934 -0.363 1 93.5 143 LEU A O 1
ATOM 1139 N N . ARG A 1 144 ? 19.672 -5.984 1.523 1 91.69 144 ARG A N 1
ATOM 1140 C CA . ARG A 1 144 ? 18.359 -5.762 2.105 1 91.69 144 ARG A CA 1
ATOM 1141 C C . ARG A 1 144 ? 17.953 -4.297 1.995 1 91.69 144 ARG A C 1
ATOM 1143 O O . ARG A 1 144 ? 16.969 -3.969 1.327 1 91.69 144 ARG A O 1
ATOM 1150 N N . ARG A 1 145 ? 18.703 -3.418 2.582 1 85.06 145 ARG A N 1
ATOM 1151 C CA . ARG A 1 145 ? 18.344 -2.004 2.59 1 85.06 145 ARG A CA 1
ATOM 1152 C C . ARG A 1 145 ? 18.531 -1.383 1.211 1 85.06 145 ARG A C 1
ATOM 1154 O O . ARG A 1 145 ? 17.766 -0.498 0.812 1 85.06 145 ARG A O 1
ATOM 1161 N N . GLN A 1 146 ? 19.5 -1.854 0.467 1 88.81 146 GLN A N 1
ATOM 1162 C CA . GLN A 1 146 ? 19.734 -1.348 -0.881 1 88.81 146 GLN A CA 1
ATOM 1163 C C . GLN A 1 146 ? 18.531 -1.625 -1.789 1 88.81 146 GLN A C 1
ATOM 1165 O O . GLN A 1 146 ? 18.062 -0.732 -2.498 1 88.81 146 GLN A O 1
ATOM 1170 N N . LEU A 1 147 ? 18.078 -2.824 -1.695 1 94 147 LEU A N 1
ATOM 1171 C CA . LEU A 1 147 ? 16.938 -3.207 -2.529 1 94 147 LEU A CA 1
ATOM 1172 C C . LEU A 1 147 ? 15.68 -2.461 -2.109 1 94 147 LEU A C 1
ATOM 1174 O O . LEU A 1 147 ? 14.875 -2.066 -2.957 1 94 147 LEU A O 1
ATOM 1178 N N . GLN A 1 148 ? 15.547 -2.281 -0.834 1 91.81 148 GLN A N 1
ATOM 1179 C CA . GLN A 1 148 ? 14.391 -1.524 -0.362 1 91.81 148 GLN A CA 1
ATOM 1180 C C . GLN A 1 148 ? 14.383 -0.109 -0.932 1 91.81 148 GLN A C 1
ATOM 1182 O O . GLN A 1 148 ? 13.352 0.382 -1.385 1 91.81 148 GLN A O 1
ATOM 1187 N N . MET A 1 149 ? 15.5 0.483 -1.012 1 89.56 149 MET A N 1
ATOM 1188 C CA . MET A 1 149 ? 15.602 1.847 -1.524 1 89.56 149 MET A CA 1
ATOM 1189 C C . MET A 1 149 ? 15.422 1.875 -3.037 1 89.56 149 MET A C 1
ATOM 1191 O O . MET A 1 149 ? 14.602 2.639 -3.555 1 89.56 149 MET A O 1
ATOM 1195 N N . VAL A 1 150 ? 16.141 1.036 -3.689 1 92.88 150 VAL A N 1
ATOM 1196 C CA . VAL A 1 150 ? 16.141 1.014 -5.148 1 92.88 150 VAL A CA 1
ATOM 1197 C C . VAL A 1 150 ? 14.734 0.673 -5.656 1 92.88 150 VAL A C 1
ATOM 1199 O O . VAL A 1 150 ? 14.219 1.332 -6.559 1 92.88 150 VAL A O 1
ATOM 1202 N N . THR A 1 151 ? 14.156 -0.312 -5.047 1 96.5 151 THR A N 1
ATOM 1203 C CA . THR A 1 151 ? 12.852 -0.79 -5.5 1 96.5 151 THR A CA 1
ATOM 1204 C C . THR A 1 151 ? 11.781 0.274 -5.277 1 96.5 151 THR A C 1
ATOM 1206 O O . THR A 1 151 ? 10.945 0.506 -6.152 1 96.5 151 THR A O 1
ATOM 1209 N N . ASN A 1 152 ? 11.82 0.859 -4.156 1 93.06 152 ASN A N 1
ATOM 1210 C CA . ASN A 1 152 ? 10.82 1.881 -3.873 1 93.06 152 ASN A CA 1
ATOM 1211 C C . ASN A 1 152 ? 10.961 3.076 -4.812 1 93.06 152 ASN A C 1
ATOM 1213 O O . ASN A 1 152 ? 9.961 3.596 -5.312 1 93.06 152 ASN A O 1
ATOM 1217 N N . LEU A 1 153 ? 12.156 3.525 -5.012 1 91.56 153 LEU A N 1
ATOM 1218 C CA . LEU A 1 153 ? 12.367 4.637 -5.934 1 91.56 153 LEU A CA 1
ATOM 1219 C C . LEU A 1 153 ? 11.914 4.266 -7.344 1 91.56 153 LEU A C 1
ATOM 1221 O O . LEU A 1 153 ? 11.25 5.059 -8.016 1 91.56 153 LEU A O 1
ATOM 1225 N N . LEU A 1 154 ? 12.258 3.102 -7.742 1 96.31 154 LEU A N 1
ATOM 1226 C CA . LEU A 1 154 ? 11.812 2.623 -9.047 1 96.31 154 LEU A CA 1
ATOM 1227 C C . LEU A 1 154 ? 10.289 2.607 -9.125 1 96.31 154 LEU A C 1
ATOM 1229 O O . LEU A 1 154 ? 9.711 3.098 -10.102 1 96.31 154 LEU A O 1
ATOM 1233 N N . HIS A 1 155 ? 9.68 2.062 -8.125 1 97 155 HIS A N 1
ATOM 1234 C CA . HIS A 1 155 ? 8.234 1.867 -8.102 1 97 155 HIS A CA 1
ATOM 1235 C C . HIS A 1 155 ? 7.492 3.197 -8.195 1 97 155 HIS A C 1
ATOM 1237 O O . HIS A 1 155 ? 6.551 3.338 -8.977 1 97 155 HIS A O 1
ATOM 1243 N N . LEU A 1 156 ? 7.941 4.18 -7.469 1 94.06 156 LEU A N 1
ATOM 1244 C CA . LEU A 1 156 ? 7.312 5.496 -7.496 1 94.06 156 LEU A CA 1
ATOM 1245 C C . LEU A 1 156 ? 7.535 6.176 -8.844 1 94.06 156 LEU A C 1
ATOM 1247 O O . LEU A 1 156 ? 6.625 6.812 -9.375 1 94.06 156 LEU A O 1
ATOM 1251 N N . SER A 1 157 ? 8.734 6.031 -9.359 1 94.5 157 SER A N 1
ATOM 1252 C CA . SER A 1 157 ? 9.016 6.602 -10.672 1 94.5 157 SER A CA 1
ATOM 1253 C C . SER A 1 157 ? 8.195 5.918 -11.766 1 94.5 157 SER A C 1
ATOM 1255 O O . SER A 1 157 ? 7.672 6.582 -12.656 1 94.5 157 SER A O 1
ATOM 1257 N N . MET A 1 158 ? 8.086 4.594 -11.672 1 96.94 158 MET A N 1
ATOM 1258 C CA . MET A 1 158 ? 7.297 3.83 -12.641 1 96.94 158 MET A CA 1
ATOM 1259 C C . MET A 1 158 ? 5.824 4.227 -12.57 1 96.94 158 MET A C 1
ATOM 1261 O O . MET A 1 158 ? 5.152 4.301 -13.602 1 96.94 158 MET A O 1
ATOM 1265 N N . TYR A 1 159 ? 5.367 4.477 -11.367 1 95.88 159 TYR A N 1
ATOM 1266 C CA . TYR A 1 159 ? 3.99 4.906 -11.164 1 95.88 159 TYR A CA 1
ATOM 1267 C C . TYR A 1 159 ? 3.652 6.102 -12.047 1 95.88 159 TYR A C 1
ATOM 1269 O O . TYR A 1 159 ? 2.582 6.148 -12.656 1 95.88 159 TYR A O 1
ATOM 1277 N N . GLU A 1 160 ? 4.562 6.945 -12.125 1 92.81 160 GLU A N 1
ATOM 1278 C CA . GLU A 1 160 ? 4.391 8.164 -12.914 1 92.81 160 GLU A CA 1
ATOM 1279 C C . GLU A 1 160 ? 4.562 7.891 -14.406 1 92.81 160 GLU A C 1
ATOM 1281 O O . GLU A 1 160 ? 3.73 8.297 -15.219 1 92.81 160 GLU A O 1
ATOM 1286 N N . ARG A 1 161 ? 5.578 7.191 -14.727 1 95 161 ARG A N 1
ATOM 1287 C CA . ARG A 1 161 ? 5.973 7.043 -16.125 1 95 161 ARG A CA 1
ATOM 1288 C C . ARG A 1 161 ? 5.012 6.117 -16.875 1 95 161 ARG A C 1
ATOM 1290 O O . ARG A 1 161 ? 4.793 6.277 -18.078 1 95 161 ARG A O 1
ATOM 1297 N N . VAL A 1 162 ? 4.41 5.188 -16.203 1 95 162 VAL A N 1
ATOM 1298 C CA . VAL A 1 162 ? 3.461 4.27 -16.828 1 95 162 VAL A CA 1
ATOM 1299 C C . VAL A 1 162 ? 2.061 4.875 -16.797 1 95 162 VAL A C 1
ATOM 1301 O O . VAL A 1 162 ? 1.123 4.32 -17.391 1 95 162 VAL A O 1
ATOM 1304 N N . ASP A 1 163 ? 1.841 6.02 -16.188 1 93.44 163 ASP A N 1
ATOM 1305 C CA . ASP A 1 163 ? 0.577 6.738 -16.062 1 93.44 163 ASP A CA 1
ATOM 1306 C C . ASP A 1 163 ? -0.491 5.871 -15.406 1 93.44 163 ASP A C 1
ATOM 1308 O O . ASP A 1 163 ? -1.548 5.625 -15.984 1 93.44 163 ASP A O 1
ATOM 1312 N N . VAL A 1 164 ? -0.237 5.496 -14.148 1 94.5 164 VAL A N 1
ATOM 1313 C CA . VAL A 1 164 ? -1.085 4.605 -13.359 1 94.5 164 VAL A CA 1
ATOM 1314 C C . VAL A 1 164 ? -2.498 5.176 -13.281 1 94.5 164 VAL A C 1
ATOM 1316 O O . VAL A 1 164 ? -3.479 4.449 -13.453 1 94.5 164 VAL A O 1
ATOM 1319 N N . PRO A 1 165 ? -2.703 6.5 -13.086 1 91.81 165 PRO A N 1
ATOM 1320 C CA . PRO A 1 165 ? -4.066 7.031 -13.008 1 91.81 165 PRO A CA 1
ATOM 1321 C C . PRO A 1 165 ? -4.871 6.781 -14.273 1 91.81 165 PRO A C 1
ATOM 1323 O O . PRO A 1 165 ? -6.07 6.496 -14.203 1 91.81 165 PRO A O 1
ATOM 1326 N N . ALA A 1 166 ? -4.211 6.848 -15.367 1 92 166 ALA A N 1
ATOM 1327 C CA . ALA A 1 166 ? -4.906 6.59 -16.625 1 92 166 ALA A CA 1
ATOM 1328 C C . ALA A 1 166 ? -5.324 5.125 -16.734 1 92 166 ALA A C 1
ATOM 1330 O O . ALA A 1 166 ? -6.387 4.816 -17.281 1 92 166 ALA A O 1
ATOM 1331 N N . ILE A 1 167 ? -4.527 4.27 -16.203 1 92.31 167 ILE A N 1
ATOM 1332 C CA . ILE A 1 167 ? -4.797 2.84 -16.281 1 92.31 167 ILE A CA 1
ATOM 1333 C C . ILE A 1 167 ? -5.879 2.465 -15.273 1 92.31 167 ILE A C 1
ATOM 1335 O O . ILE A 1 167 ? -6.789 1.694 -15.594 1 92.31 167 ILE A O 1
ATOM 1339 N N . SER A 1 168 ? -5.793 2.957 -14.055 1 92.12 168 SER A N 1
ATOM 1340 C CA . SER A 1 168 ? -6.715 2.604 -12.984 1 92.12 168 SER A CA 1
ATOM 1341 C C . SER A 1 168 ? -8.094 3.207 -13.211 1 92.12 168 SER A C 1
ATOM 1343 O O . SER A 1 168 ? -9.102 2.668 -12.75 1 92.12 168 SER A O 1
ATOM 1345 N N . CYS A 1 169 ? -8.219 4.375 -13.852 1 88.69 169 CYS A N 1
ATOM 1346 C CA . CYS A 1 169 ? -9.445 5.105 -14.164 1 88.69 169 CYS A CA 1
ATOM 1347 C C . CYS A 1 169 ? -10.125 5.594 -12.891 1 88.69 169 CYS A C 1
ATOM 1349 O O . CYS A 1 169 ? -11.352 5.707 -12.844 1 88.69 169 CYS A O 1
ATOM 1351 N N . ILE A 1 170 ? -9.367 5.758 -11.836 1 86.81 170 ILE A N 1
ATOM 1352 C CA . ILE A 1 170 ? -9.945 6.148 -10.555 1 86.81 170 ILE A CA 1
ATOM 1353 C C . ILE A 1 170 ? -10.016 7.672 -10.461 1 86.81 170 ILE A C 1
ATOM 1355 O O . ILE A 1 170 ? -10.766 8.219 -9.648 1 86.81 170 ILE A O 1
ATOM 1359 N N . GLY A 1 171 ? -9.297 8.344 -11.25 1 80.19 171 GLY A N 1
ATOM 1360 C CA . GLY A 1 171 ? -9.195 9.797 -11.18 1 80.19 171 GLY A CA 1
ATOM 1361 C C . GLY A 1 171 ? -10.539 10.484 -11.297 1 80.19 171 GLY A C 1
ATOM 1362 O O . GLY A 1 171 ? -10.719 11.602 -10.797 1 80.19 171 GLY A O 1
ATOM 1363 N N . ASP A 1 172 ? -11.484 9.828 -11.828 1 77.94 172 ASP A N 1
ATOM 1364 C CA . ASP A 1 172 ? -12.781 10.461 -12.086 1 77.94 172 ASP A CA 1
ATOM 1365 C C . ASP A 1 172 ? -13.766 10.164 -10.961 1 77.94 172 ASP A C 1
ATOM 1367 O O . ASP A 1 172 ? -14.883 10.688 -10.953 1 77.94 172 ASP A O 1
ATOM 1371 N N . VAL A 1 173 ? -13.344 9.391 -10.039 1 89.31 173 VAL A N 1
ATOM 1372 C CA . VAL A 1 173 ? -14.273 8.969 -9 1 89.31 173 VAL A CA 1
ATOM 1373 C C . VAL A 1 173 ? -14.203 9.938 -7.816 1 89.31 173 VAL A C 1
ATOM 1375 O O . VAL A 1 173 ? -13.117 10.234 -7.316 1 89.31 173 VAL A O 1
ATOM 1378 N N . SER A 1 174 ? -15.328 10.492 -7.445 1 88.12 174 SER A N 1
ATOM 1379 C CA . SER A 1 174 ? -15.445 11.359 -6.273 1 88.12 174 SER A CA 1
ATOM 1380 C C . SER A 1 174 ? -16.688 11.016 -5.449 1 88.12 174 SER A C 1
ATOM 1382 O O . SER A 1 174 ? -17.797 11.078 -5.957 1 88.12 174 SER A O 1
ATOM 1384 N N . LEU A 1 175 ? -16.406 10.602 -4.238 1 93.5 175 LEU A N 1
ATOM 1385 C CA . LEU A 1 175 ? -17.516 10.383 -3.318 1 93.5 175 LEU A CA 1
ATOM 1386 C C . LEU A 1 175 ? -17.781 11.633 -2.49 1 93.5 175 LEU A C 1
ATOM 1388 O O . LEU A 1 175 ? -16.844 12.305 -2.053 1 93.5 175 LEU A O 1
ATOM 1392 N N . THR A 1 176 ? -19.047 11.93 -2.373 1 93.19 176 THR A N 1
ATOM 1393 C CA . THR A 1 176 ? -19.391 12.992 -1.434 1 93.19 176 THR A CA 1
ATOM 1394 C C . THR A 1 176 ? -19.062 12.57 -0.004 1 93.19 176 THR A C 1
ATOM 1396 O O . THR A 1 176 ? -18.797 11.398 0.261 1 93.19 176 THR A O 1
ATOM 1399 N N . LEU A 1 177 ? -19.078 13.531 0.856 1 90.06 177 LEU A N 1
ATOM 1400 C CA . LEU A 1 177 ? -18.797 13.25 2.26 1 90.06 177 LEU A CA 1
ATOM 1401 C C . LEU A 1 177 ? -19.797 12.258 2.828 1 90.06 177 LEU A C 1
ATOM 1403 O O . LEU A 1 177 ? -19.422 11.328 3.553 1 90.06 177 LEU A O 1
ATOM 1407 N N . ARG A 1 178 ? -21 12.438 2.451 1 94.88 178 ARG A N 1
ATOM 1408 C CA . ARG A 1 178 ? -22.062 11.578 2.969 1 94.88 178 ARG A CA 1
ATOM 1409 C C . ARG A 1 178 ? -21.953 10.164 2.4 1 94.88 178 ARG A C 1
ATOM 1411 O O . ARG A 1 178 ? -22.125 9.18 3.125 1 94.88 178 ARG A O 1
ATOM 1418 N N . GLU A 1 179 ? -21.656 10.086 1.123 1 96.56 179 GLU A N 1
ATOM 1419 C CA . GLU A 1 179 ? -21.453 8.781 0.497 1 96.56 179 GLU A CA 1
ATOM 1420 C C . GLU A 1 179 ? -20.312 8.023 1.155 1 96.56 179 GLU A C 1
ATOM 1422 O O . GLU A 1 179 ? -20.422 6.828 1.43 1 96.56 179 GLU A O 1
ATOM 1427 N N . ARG A 1 180 ? -19.297 8.703 1.436 1 94.44 180 ARG A N 1
ATOM 1428 C CA . ARG A 1 180 ? -18.125 8.094 2.066 1 94.44 180 ARG A CA 1
ATOM 1429 C C . ARG A 1 180 ? -18.438 7.645 3.488 1 94.44 180 ARG A C 1
ATOM 1431 O O . ARG A 1 180 ? -18 6.578 3.92 1 94.44 180 ARG A O 1
ATOM 1438 N N . GLU A 1 181 ? -19.078 8.477 4.176 1 95.19 181 GLU A N 1
ATOM 1439 C CA . GLU A 1 181 ? -19.469 8.148 5.547 1 95.19 181 GLU A CA 1
ATOM 1440 C C . GLU A 1 181 ? -20.328 6.887 5.586 1 95.19 181 GLU A C 1
ATOM 1442 O O . GLU A 1 181 ? -20.094 6 6.41 1 95.19 181 GLU A O 1
ATOM 1447 N N . ILE A 1 182 ? -21.266 6.836 4.758 1 97.62 182 ILE A N 1
ATOM 1448 C CA . ILE A 1 182 ? -22.156 5.684 4.68 1 97.62 182 ILE A CA 1
ATOM 1449 C C . ILE A 1 182 ? -21.359 4.441 4.285 1 97.62 182 ILE A C 1
ATOM 1451 O O . ILE A 1 182 ? -21.547 3.367 4.863 1 97.62 182 ILE A O 1
ATOM 1455 N N . LEU A 1 183 ? -20.5 4.602 3.324 1 96.88 183 LEU A N 1
ATOM 1456 C CA . LEU A 1 183 ? -19.703 3.473 2.861 1 96.88 183 LEU A CA 1
ATOM 1457 C C . LEU A 1 183 ? -18.766 2.98 3.959 1 96.88 183 LEU A C 1
ATOM 1459 O O . LEU A 1 183 ? -18.516 1.779 4.066 1 96.88 183 LEU A O 1
ATOM 1463 N N . ARG A 1 184 ? -18.266 3.873 4.77 1 94.94 184 ARG A N 1
ATOM 1464 C CA . ARG A 1 184 ? -17.422 3.504 5.902 1 94.94 184 ARG A CA 1
ATOM 1465 C C . ARG A 1 184 ? -18.188 2.633 6.895 1 94.94 184 ARG A C 1
ATOM 1467 O O . ARG A 1 184 ? -17.703 1.582 7.312 1 94.94 184 ARG A O 1
ATOM 1474 N N . TRP A 1 185 ? -19.375 3.049 7.238 1 96.88 185 TRP A N 1
ATOM 1475 C CA . TRP A 1 185 ? -20.203 2.254 8.133 1 96.88 185 TRP A CA 1
ATOM 1476 C C . TRP A 1 185 ? -20.547 0.902 7.516 1 96.88 185 TRP A C 1
ATOM 1478 O O . TRP A 1 185 ? -20.547 -0.121 8.203 1 96.88 185 TRP A O 1
ATOM 1488 N N . THR A 1 186 ? -20.797 0.96 6.215 1 97.44 186 THR A N 1
ATOM 1489 C CA . THR A 1 186 ? -21.062 -0.282 5.496 1 97.44 186 THR A CA 1
ATOM 1490 C C . THR A 1 186 ? -19.859 -1.229 5.59 1 97.44 186 THR A C 1
ATOM 1492 O O . THR A 1 186 ? -20.031 -2.426 5.832 1 97.44 186 THR A O 1
ATOM 1495 N N . SER A 1 187 ? -18.703 -0.677 5.441 1 96.19 187 SER A N 1
ATOM 1496 C CA . SER A 1 187 ? -17.484 -1.477 5.488 1 96.19 187 SER A CA 1
ATOM 1497 C C . SER A 1 187 ? -17.281 -2.076 6.875 1 96.19 187 SER A C 1
ATOM 1499 O O . SER A 1 187 ? -16.562 -3.076 7.02 1 96.19 187 SER A O 1
ATOM 1501 N N . GLU A 1 188 ? -17.859 -1.468 7.859 1 95.19 188 GLU A N 1
ATOM 1502 C CA . GLU A 1 188 ? -17.781 -1.957 9.234 1 95.19 188 GLU A CA 1
ATOM 1503 C C . GLU A 1 188 ? -18.875 -2.982 9.523 1 95.19 188 GLU A C 1
ATOM 1505 O O . GLU A 1 188 ? -19.016 -3.434 10.656 1 95.19 188 GLU A O 1
ATOM 1510 N N . GLY A 1 189 ? -19.641 -3.277 8.508 1 96 189 GLY A N 1
ATOM 1511 C CA . GLY A 1 189 ? -20.609 -4.348 8.625 1 96 189 GLY A CA 1
ATOM 1512 C C . GLY A 1 189 ? -21.984 -3.863 9.07 1 96 189 GLY A C 1
ATOM 1513 O O . GLY A 1 189 ? -22.859 -4.672 9.375 1 96 189 GLY A O 1
ATOM 1514 N N . LYS A 1 190 ? -22.156 -2.584 9.102 1 97.75 190 LYS A N 1
ATOM 1515 C CA . LYS A 1 190 ? -23.453 -2.062 9.539 1 97.75 190 LYS A CA 1
ATOM 1516 C C . LYS A 1 190 ? -24.469 -2.131 8.414 1 97.75 190 LYS A C 1
ATOM 1518 O O . LYS A 1 190 ? -24.156 -1.855 7.254 1 97.75 190 LYS A O 1
ATOM 1523 N N . THR A 1 191 ? -25.719 -2.502 8.766 1 97.12 191 THR A N 1
ATOM 1524 C CA . THR A 1 191 ? -26.812 -2.539 7.805 1 97.12 191 THR A CA 1
ATOM 1525 C C . THR A 1 191 ? -27.344 -1.134 7.535 1 97.12 191 THR A C 1
ATOM 1527 O O . THR A 1 191 ? -27.078 -0.204 8.297 1 97.12 191 THR A O 1
ATOM 1530 N N . ALA A 1 192 ? -28.156 -1.075 6.453 1 97.88 192 ALA A N 1
ATOM 1531 C CA . ALA A 1 192 ? -28.734 0.218 6.102 1 97.88 192 ALA A CA 1
ATOM 1532 C C . ALA A 1 192 ? -29.594 0.762 7.242 1 97.88 192 ALA A C 1
ATOM 1534 O O . ALA A 1 192 ? -29.594 1.968 7.5 1 97.88 192 ALA A O 1
ATOM 1535 N N . GLU A 1 193 ? -30.25 -0.126 7.883 1 98.19 193 GLU A N 1
ATOM 1536 C CA . GLU A 1 193 ? -31.109 0.271 9 1 98.19 193 GLU A CA 1
ATOM 1537 C C . GLU A 1 193 ? -30.297 0.856 10.141 1 98.19 193 GLU A C 1
ATOM 1539 O O . GLU A 1 193 ? -30.625 1.917 10.672 1 98.19 193 GLU A O 1
ATOM 1544 N N . ILE A 1 194 ? -29.25 0.206 10.461 1 98.44 194 ILE A N 1
ATOM 1545 C CA . ILE A 1 194 ? -28.391 0.643 11.555 1 98.44 194 ILE A CA 1
ATOM 1546 C C . ILE A 1 194 ? -27.703 1.953 11.18 1 98.44 194 ILE A C 1
ATOM 1548 O O . ILE A 1 194 ? -27.609 2.875 11.992 1 98.44 194 ILE A O 1
ATOM 1552 N N . ILE A 1 195 ? -27.266 2.066 9.969 1 98.44 195 ILE A N 1
ATOM 1553 C CA . ILE A 1 195 ? -26.609 3.275 9.492 1 98.44 195 ILE A CA 1
ATOM 1554 C C . ILE A 1 195 ? -27.578 4.453 9.555 1 98.44 195 ILE A C 1
ATOM 1556 O O . ILE A 1 195 ? -27.203 5.551 9.969 1 98.44 195 ILE A O 1
ATOM 1560 N N . GLY A 1 196 ? -28.812 4.184 9.141 1 98.5 196 GLY A N 1
ATOM 1561 C CA . GLY A 1 196 ? -29.812 5.219 9.258 1 98.5 196 GLY A CA 1
ATOM 1562 C C . GLY A 1 196 ? -29.969 5.75 10.664 1 98.5 196 GLY A C 1
ATOM 1563 O O . GLY A 1 196 ? -30.078 6.965 10.875 1 98.5 196 GLY A O 1
ATOM 1564 N N . THR A 1 197 ? -29.922 4.879 11.602 1 98.31 197 THR A N 1
ATOM 1565 C CA . THR A 1 197 ? -30.047 5.25 13.008 1 98.31 197 THR A CA 1
ATOM 1566 C C . THR A 1 197 ? -28.844 6.066 13.461 1 98.31 197 THR A C 1
ATOM 1568 O O . THR A 1 197 ? -29 7.102 14.117 1 98.31 197 THR A O 1
ATOM 1571 N N . ILE A 1 198 ? -27.672 5.656 13.062 1 97.56 198 ILE A N 1
ATOM 1572 C CA . ILE A 1 198 ? -26.438 6.312 13.469 1 97.56 198 ILE A CA 1
ATOM 1573 C C . ILE A 1 198 ? -26.406 7.742 12.93 1 97.56 198 ILE A C 1
ATOM 1575 O O . ILE A 1 198 ? -26.016 8.672 13.633 1 97.56 198 ILE A O 1
ATOM 1579 N N . LEU A 1 199 ? -26.891 7.898 11.719 1 97.69 199 LEU A N 1
ATOM 1580 C CA . LEU A 1 199 ? -26.734 9.18 11.031 1 97.69 199 LEU A CA 1
ATOM 1581 C C . LEU A 1 199 ? -28.031 9.984 11.094 1 97.69 199 LEU A C 1
ATOM 1583 O O . LEU A 1 199 ? -28.109 11.094 10.562 1 97.69 199 LEU A O 1
ATOM 1587 N N . ASN A 1 200 ? -28.984 9.461 11.727 1 98.12 200 ASN A N 1
ATOM 1588 C CA . ASN A 1 200 ? -30.297 10.102 11.883 1 98.12 200 ASN A CA 1
ATOM 1589 C C . ASN A 1 200 ? -30.922 10.43 10.531 1 98.12 200 ASN A C 1
ATOM 1591 O O . ASN A 1 200 ? -31.328 11.57 10.289 1 98.12 200 ASN A O 1
ATOM 1595 N N . ILE A 1 201 ? -30.906 9.453 9.617 1 98.25 201 ILE A N 1
ATOM 1596 C CA . ILE A 1 201 ? -31.594 9.523 8.328 1 98.25 201 ILE A CA 1
ATOM 1597 C C . ILE A 1 201 ? -32.344 8.219 8.07 1 98.25 201 ILE A C 1
ATOM 1599 O O . ILE A 1 201 ? -32.156 7.242 8.797 1 98.25 201 ILE A O 1
ATOM 1603 N N . SER A 1 202 ? -33.219 8.258 7.066 1 98.38 202 SER A N 1
ATOM 1604 C CA . SER A 1 202 ? -34.031 7.074 6.789 1 98.38 202 SER A CA 1
ATOM 1605 C C . SER A 1 202 ? -33.219 5.996 6.09 1 98.38 202 SER A C 1
ATOM 1607 O O . SER A 1 202 ? -32.219 6.293 5.418 1 98.38 202 SER A O 1
ATOM 1609 N N . THR A 1 203 ? -33.719 4.809 6.266 1 98.38 203 THR A N 1
ATOM 1610 C CA . THR A 1 203 ? -33.125 3.686 5.559 1 98.38 203 THR A CA 1
ATOM 1611 C C . THR A 1 203 ? -33.156 3.912 4.051 1 98.38 203 THR A C 1
ATOM 1613 O O . THR A 1 203 ? -32.219 3.549 3.334 1 98.38 203 THR A O 1
ATOM 1616 N N . ARG A 1 204 ? -34.25 4.473 3.627 1 98.38 204 ARG A N 1
ATOM 1617 C CA . ARG A 1 204 ? -34.406 4.777 2.207 1 98.38 204 ARG A CA 1
ATOM 1618 C C . ARG A 1 204 ? -33.312 5.738 1.734 1 98.38 204 ARG A C 1
ATOM 1620 O O . ARG A 1 204 ? -32.75 5.559 0.655 1 98.38 204 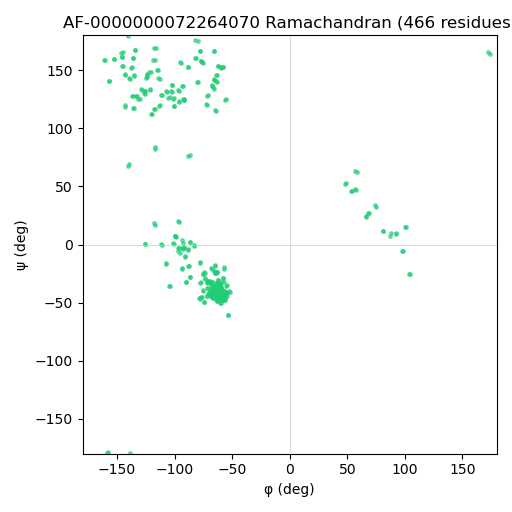ARG A O 1
ATOM 1627 N N . THR A 1 205 ? -33 6.723 2.463 1 98.38 205 THR A N 1
ATOM 1628 C CA . THR A 1 205 ? -31.953 7.691 2.137 1 98.38 205 THR A CA 1
ATOM 1629 C C . THR A 1 205 ? -30.578 7.031 2.129 1 98.38 205 THR A C 1
ATOM 1631 O O . THR A 1 205 ? -29.75 7.32 1.263 1 98.38 205 THR A O 1
ATOM 1634 N N . VAL A 1 206 ? -30.328 6.18 3.092 1 98.56 206 VAL A N 1
ATOM 1635 C CA . VAL A 1 206 ? -29.078 5.426 3.115 1 98.56 206 VAL A CA 1
ATOM 1636 C C . VAL A 1 206 ? -28.922 4.645 1.812 1 98.56 206 VAL A C 1
ATOM 1638 O O . VAL A 1 206 ? -27.875 4.703 1.169 1 98.56 206 VAL A O 1
ATOM 1641 N N . ASN A 1 207 ? -29.969 3.965 1.418 1 98.31 207 ASN A N 1
ATOM 1642 C CA . ASN A 1 207 ? -29.922 3.139 0.217 1 98.31 207 ASN A CA 1
ATOM 1643 C C . ASN A 1 207 ? -29.75 3.986 -1.041 1 98.31 207 ASN A C 1
ATOM 1645 O O . ASN A 1 207 ? -29.109 3.555 -2.006 1 98.31 207 ASN A O 1
ATOM 1649 N N . PHE A 1 208 ? -30.297 5.117 -0.979 1 98.25 208 PHE A N 1
ATOM 1650 C CA . PHE A 1 208 ? -30.094 6.062 -2.07 1 98.25 208 PHE A CA 1
ATOM 1651 C C . PHE A 1 208 ? -28.609 6.379 -2.232 1 98.25 208 PHE A C 1
ATOM 1653 O O . PHE A 1 208 ? -28.078 6.332 -3.342 1 98.25 208 PHE A O 1
ATOM 1660 N N . HIS A 1 209 ? -27.906 6.68 -1.167 1 98.19 209 HIS A N 1
ATOM 1661 C CA . HIS A 1 209 ? -26.484 6.977 -1.201 1 98.19 209 HIS A CA 1
ATOM 1662 C C . HIS A 1 209 ? -25.672 5.75 -1.62 1 98.19 209 HIS A C 1
ATOM 1664 O O . HIS A 1 209 ? -24.688 5.871 -2.359 1 98.19 209 HIS A O 1
ATOM 1670 N N . ILE A 1 210 ? -26.062 4.637 -1.147 1 98.06 210 ILE A N 1
ATOM 1671 C CA . ILE A 1 210 ? -25.391 3.4 -1.522 1 98.06 210 ILE A CA 1
ATOM 1672 C C . ILE A 1 210 ? -25.516 3.182 -3.029 1 98.06 210 ILE A C 1
ATOM 1674 O O . ILE A 1 210 ? -24.531 2.822 -3.691 1 98.06 210 ILE A O 1
ATOM 1678 N N . SER A 1 211 ? -26.688 3.389 -3.559 1 98.25 211 SER A N 1
ATOM 1679 C CA . SER A 1 211 ? -26.906 3.24 -4.992 1 98.25 211 SER A CA 1
ATOM 1680 C C . SER A 1 211 ? -25.984 4.176 -5.785 1 98.25 211 SER A C 1
ATOM 1682 O O . SER A 1 211 ? -25.438 3.789 -6.82 1 98.25 211 SER A O 1
ATOM 1684 N N . ASN A 1 212 ? -25.828 5.383 -5.312 1 97.88 212 ASN A N 1
ATOM 1685 C CA . ASN A 1 212 ? -24.922 6.332 -5.941 1 97.88 212 ASN A CA 1
ATOM 1686 C C . ASN A 1 212 ? -23.484 5.824 -5.926 1 97.88 212 ASN A C 1
ATOM 1688 O O . ASN A 1 212 ? -22.781 5.918 -6.93 1 97.88 212 ASN A O 1
ATOM 1692 N N . VAL A 1 213 ? -23.078 5.285 -4.82 1 97.81 213 VAL A N 1
ATOM 1693 C CA . VAL A 1 213 ? -21.734 4.773 -4.645 1 97.81 213 VAL A CA 1
ATOM 1694 C C . VAL A 1 213 ? -21.484 3.615 -5.609 1 97.81 213 VAL A C 1
ATOM 1696 O O . VAL A 1 213 ? -20.422 3.529 -6.227 1 97.81 213 VAL A O 1
ATOM 1699 N N . LEU A 1 214 ? -22.484 2.729 -5.715 1 97.69 214 LEU A N 1
ATOM 1700 C CA . LEU A 1 214 ? -22.359 1.591 -6.617 1 97.69 214 LEU A CA 1
ATOM 1701 C C . LEU A 1 214 ? -22.141 2.057 -8.047 1 97.69 214 LEU A C 1
ATOM 1703 O O . LEU A 1 214 ? -21.281 1.519 -8.75 1 97.69 214 LEU A O 1
ATOM 1707 N N . THR A 1 215 ? -22.812 3.066 -8.438 1 96.56 215 THR A N 1
ATOM 1708 C CA . THR A 1 215 ? -22.688 3.615 -9.781 1 96.56 215 THR A CA 1
ATOM 1709 C C . THR A 1 215 ? -21.312 4.246 -9.984 1 96.56 215 THR A C 1
ATOM 1711 O O . THR A 1 215 ? -20.625 3.963 -10.969 1 96.56 215 THR A O 1
ATOM 1714 N N . LYS A 1 216 ? -20.859 5 -9.039 1 96.12 216 LYS A N 1
ATOM 1715 C CA . LYS A 1 216 ? -19.594 5.727 -9.148 1 96.12 216 LYS A CA 1
ATOM 1716 C C . LYS A 1 216 ? -18.406 4.766 -9.141 1 96.12 216 LYS A C 1
ATOM 1718 O O . LYS A 1 216 ? -17.391 5.02 -9.797 1 96.12 216 LYS A O 1
ATOM 1723 N N . LEU A 1 217 ? -18.531 3.645 -8.422 1 96.12 217 LEU A N 1
ATOM 1724 C CA . LEU A 1 217 ? -17.438 2.699 -8.281 1 96.12 217 LEU A CA 1
ATOM 1725 C C . LEU A 1 217 ? -17.594 1.528 -9.242 1 96.12 217 LEU A C 1
ATOM 1727 O O . LEU A 1 217 ? -16.828 0.563 -9.188 1 96.12 217 LEU A O 1
ATOM 1731 N N . VAL A 1 218 ? -18.594 1.576 -10.141 1 95.25 218 VAL A N 1
ATOM 1732 C CA . VAL A 1 218 ? -18.875 0.5 -11.086 1 95.25 218 VAL A CA 1
ATOM 1733 C C . VAL A 1 218 ? -18.922 -0.835 -10.344 1 95.25 218 VAL A C 1
ATOM 1735 O O . VAL A 1 218 ? -18.219 -1.779 -10.719 1 95.25 218 VAL A O 1
ATOM 1738 N N . ALA A 1 219 ? -19.719 -0.858 -9.32 1 96.69 219 ALA A N 1
ATOM 1739 C CA . ALA A 1 219 ? -19.859 -2.053 -8.492 1 96.69 219 ALA A CA 1
ATOM 1740 C C . ALA A 1 219 ? -21.281 -2.617 -8.586 1 96.69 219 ALA A C 1
ATOM 1742 O O . ALA A 1 219 ? -22.25 -1.864 -8.703 1 96.69 219 ALA A O 1
ATOM 1743 N N . VAL A 1 220 ? -21.422 -3.895 -8.43 1 96.62 220 VAL A N 1
ATOM 1744 C CA . VAL A 1 220 ? -22.703 -4.539 -8.625 1 96.62 220 VAL A CA 1
ATOM 1745 C C . VAL A 1 220 ? -23.438 -4.656 -7.285 1 96.62 220 VAL A C 1
ATOM 1747 O O . VAL A 1 220 ? -24.641 -4.883 -7.246 1 96.62 220 VAL A O 1
ATOM 1750 N N . ASN A 1 221 ? -22.734 -4.59 -6.223 1 96.88 221 ASN A N 1
ATOM 1751 C CA . ASN A 1 221 ? -23.328 -4.648 -4.895 1 96.88 221 ASN A CA 1
ATOM 1752 C C . ASN A 1 221 ? -22.422 -4.027 -3.844 1 96.88 221 ASN A C 1
ATOM 1754 O O . ASN A 1 221 ? -21.344 -3.514 -4.172 1 96.88 221 ASN A O 1
ATOM 1758 N N . LYS A 1 222 ? -22.844 -4.039 -2.57 1 96.81 222 LYS A N 1
ATOM 1759 C CA . LYS A 1 222 ? -22.125 -3.373 -1.481 1 96.81 222 LYS A CA 1
ATOM 1760 C C . LYS A 1 222 ? -20.781 -4.031 -1.222 1 96.81 222 LYS A C 1
ATOM 1762 O O . LYS A 1 222 ? -19.797 -3.352 -0.902 1 96.81 222 LYS A O 1
ATOM 1767 N N . VAL A 1 223 ? -20.75 -5.312 -1.366 1 96.75 223 VAL A N 1
ATOM 1768 C CA . VAL A 1 223 ? -19.516 -6.047 -1.089 1 96.75 223 VAL A CA 1
ATOM 1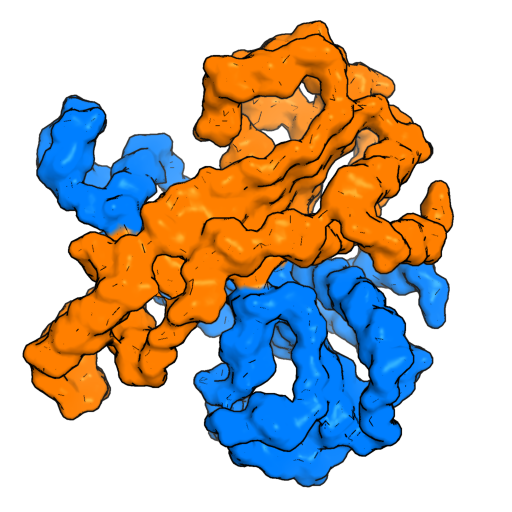769 C C . VAL A 1 223 ? -18.422 -5.602 -2.057 1 96.75 223 VAL A C 1
ATOM 1771 O O . VAL A 1 223 ? -17.328 -5.25 -1.635 1 96.75 223 VAL A O 1
ATOM 1774 N N . GLN A 1 224 ? -18.75 -5.57 -3.279 1 96.69 224 GLN A N 1
ATOM 1775 C CA . GLN A 1 224 ? -17.781 -5.152 -4.289 1 96.69 224 GLN A CA 1
ATOM 1776 C C . GLN A 1 224 ? -17.422 -3.676 -4.133 1 96.69 224 GLN A C 1
ATOM 1778 O O . GLN A 1 224 ? -16.266 -3.283 -4.316 1 96.69 224 GLN A O 1
ATOM 1783 N N . ALA A 1 225 ? -18.375 -2.857 -3.818 1 97.06 225 ALA A N 1
ATOM 1784 C CA . ALA A 1 225 ? -18.125 -1.428 -3.633 1 97.06 225 ALA A CA 1
ATOM 1785 C C . ALA A 1 225 ? -17.125 -1.182 -2.508 1 97.06 225 ALA A C 1
ATOM 1787 O O . ALA A 1 225 ? -16.188 -0.4 -2.664 1 97.06 225 ALA A O 1
ATOM 1788 N N . VAL A 1 226 ? -17.328 -1.881 -1.433 1 96.44 226 VAL A N 1
ATOM 1789 C CA . VAL A 1 226 ? -16.453 -1.714 -0.273 1 96.44 226 VAL A CA 1
ATOM 1790 C C . VAL A 1 226 ? -15.055 -2.229 -0.6 1 96.44 226 VAL A C 1
ATOM 1792 O O . VAL A 1 226 ? -14.055 -1.611 -0.222 1 96.44 226 VAL A O 1
ATOM 1795 N N . ALA A 1 227 ? -14.969 -3.324 -1.301 1 94.88 227 ALA A N 1
ATOM 1796 C CA . ALA A 1 227 ? -13.68 -3.859 -1.722 1 94.88 227 ALA A CA 1
ATOM 1797 C C . ALA A 1 227 ? -12.906 -2.842 -2.559 1 94.88 227 ALA A C 1
ATOM 1799 O O . ALA A 1 227 ? -11.734 -2.58 -2.303 1 94.88 227 ALA A O 1
ATOM 1800 N N . LYS A 1 228 ? -13.586 -2.264 -3.48 1 94.5 228 LYS A N 1
ATOM 1801 C CA . LYS A 1 228 ? -12.969 -1.278 -4.363 1 94.5 228 LYS A CA 1
ATOM 1802 C C . LYS A 1 228 ? -12.586 -0.017 -3.592 1 94.5 228 LYS A C 1
ATOM 1804 O O . LYS A 1 228 ? -11.492 0.521 -3.773 1 94.5 228 LYS A O 1
ATOM 1809 N N . ALA A 1 229 ? -13.469 0.416 -2.758 1 94.5 229 ALA A N 1
ATOM 1810 C CA . ALA A 1 229 ? -13.219 1.628 -1.984 1 94.5 229 ALA A CA 1
ATOM 1811 C C . ALA A 1 229 ? -11.992 1.46 -1.092 1 94.5 229 ALA A C 1
ATOM 1813 O O . ALA A 1 229 ? -11.203 2.393 -0.931 1 94.5 229 ALA A O 1
ATOM 1814 N N . ARG A 1 230 ? -11.82 0.307 -0.533 1 92.69 230 ARG A N 1
ATOM 1815 C CA . ARG A 1 230 ? -10.656 0.028 0.296 1 92.69 230 ARG A CA 1
ATOM 1816 C C . ARG A 1 230 ? -9.375 0.032 -0.537 1 92.69 230 ARG A C 1
ATOM 1818 O O . ARG A 1 230 ? -8.359 0.595 -0.122 1 92.69 230 ARG A O 1
ATOM 1825 N N . THR A 1 231 ? -9.461 -0.508 -1.66 1 92.19 231 THR A N 1
ATOM 1826 C CA . THR A 1 231 ? -8.312 -0.581 -2.559 1 92.19 231 THR A CA 1
ATOM 1827 C C . THR A 1 231 ? -7.879 0.815 -2.994 1 92.19 231 THR A C 1
ATOM 1829 O O . THR A 1 231 ? -6.688 1.133 -2.982 1 92.19 231 THR A O 1
ATOM 1832 N N . PHE A 1 232 ? -8.844 1.677 -3.219 1 92.44 232 PHE A N 1
ATOM 1833 C CA . PHE A 1 232 ? -8.531 2.951 -3.859 1 92.44 232 PHE A CA 1
ATOM 1834 C C . PHE A 1 232 ? -8.414 4.062 -2.822 1 92.44 232 PHE A C 1
ATOM 1836 O O . PHE A 1 232 ? -8.367 5.242 -3.172 1 92.44 232 PHE A O 1
ATOM 1843 N N . GLY A 1 233 ? -8.461 3.691 -1.558 1 89.69 233 GLY A N 1
ATOM 1844 C CA . GLY A 1 233 ? -8.219 4.66 -0.5 1 89.69 233 GLY A CA 1
ATOM 1845 C C . GLY A 1 233 ? -9.383 5.617 -0.298 1 89.69 233 GLY A C 1
ATOM 1846 O O . GLY A 1 233 ? -9.18 6.801 -0.026 1 89.69 233 GLY A O 1
ATOM 1847 N N . LEU A 1 234 ? -10.555 5.129 -0.501 1 90.25 234 LEU A N 1
ATOM 1848 C CA . LEU A 1 234 ? -11.727 5.992 -0.392 1 90.25 234 LEU A CA 1
ATOM 1849 C C . LEU A 1 234 ? -12.375 5.859 0.984 1 90.25 234 LEU A C 1
ATOM 1851 O O . LEU A 1 234 ? -13.312 6.59 1.305 1 90.25 234 LEU A O 1
ATOM 1855 N N . LEU A 1 235 ? -11.812 4.891 1.758 1 88.12 235 LEU A N 1
ATOM 1856 C CA . LEU A 1 235 ? -12.367 4.664 3.088 1 88.12 235 LEU A CA 1
ATOM 1857 C C . LEU A 1 235 ? -11.375 5.074 4.168 1 88.12 235 LEU A C 1
ATOM 1859 O O . LEU A 1 235 ? -10.164 4.984 3.967 1 88.12 235 LEU A O 1
ATOM 1863 N N . MET B 1 1 ? 24.25 16.312 4.402 1 64.12 1 MET B N 1
ATOM 1864 C CA . MET B 1 1 ? 24.578 14.914 4.672 1 64.12 1 MET B CA 1
ATOM 1865 C C . MET B 1 1 ? 24.562 14.094 3.385 1 64.12 1 MET B C 1
ATOM 1867 O O . MET B 1 1 ? 23.688 14.273 2.537 1 64.12 1 MET B O 1
ATOM 1871 N N . LYS B 1 2 ? 25.656 13.422 3.182 1 77.06 2 LYS B N 1
ATOM 1872 C CA . LYS B 1 2 ? 25.766 12.5 2.053 1 77.06 2 LYS B CA 1
ATOM 1873 C C . LYS B 1 2 ? 24.781 11.344 2.191 1 77.06 2 LYS B C 1
ATOM 1875 O O . LYS B 1 2 ? 24.484 10.898 3.305 1 77.06 2 LYS B O 1
ATOM 1880 N N . TRP B 1 3 ? 24.172 10.906 1.175 1 80.25 3 TRP B N 1
ATOM 1881 C CA . TRP B 1 3 ? 23.156 9.852 1.155 1 80.25 3 TRP B CA 1
ATOM 1882 C C . TRP B 1 3 ? 23.688 8.578 1.803 1 80.25 3 TRP B C 1
ATOM 1884 O O . TRP B 1 3 ? 22.953 7.879 2.504 1 80.25 3 TRP B O 1
ATOM 1894 N N . GLU B 1 4 ? 24.922 8.352 1.595 1 81.25 4 GLU B N 1
ATOM 1895 C CA . GLU B 1 4 ? 25.516 7.141 2.15 1 81.25 4 GLU B CA 1
ATOM 1896 C C . GLU B 1 4 ? 25.531 7.18 3.676 1 81.25 4 GLU B C 1
ATOM 1898 O O . GLU B 1 4 ? 25.281 6.16 4.328 1 81.25 4 GLU B O 1
ATOM 1903 N N . THR B 1 5 ? 25.812 8.359 4.219 1 84.5 5 THR B N 1
ATOM 1904 C CA . THR B 1 5 ? 25.812 8.516 5.668 1 84.5 5 THR B CA 1
ATOM 1905 C C . THR B 1 5 ? 24.406 8.336 6.238 1 84.5 5 THR B C 1
ATOM 1907 O O . THR B 1 5 ? 24.234 7.668 7.258 1 84.5 5 THR B O 1
ATOM 1910 N N . PHE B 1 6 ? 23.453 8.953 5.629 1 86.94 6 PHE B N 1
ATOM 1911 C CA . PHE B 1 6 ? 22.062 8.82 6.039 1 86.94 6 PHE B CA 1
ATOM 1912 C C . PHE B 1 6 ? 21.641 7.359 6.012 1 86.94 6 PHE B C 1
ATOM 1914 O O . PHE B 1 6 ? 21.062 6.855 6.98 1 86.94 6 PHE B O 1
ATOM 1921 N N . TYR B 1 7 ? 22.016 6.742 4.918 1 83.69 7 TYR B N 1
ATOM 1922 C CA . TYR B 1 7 ? 21.688 5.34 4.727 1 83.69 7 TYR B CA 1
ATOM 1923 C C . TYR B 1 7 ? 22.281 4.477 5.832 1 83.69 7 TYR B C 1
ATOM 1925 O O . TYR B 1 7 ? 21.594 3.639 6.418 1 83.69 7 TYR B O 1
ATOM 1933 N N . ASP B 1 8 ? 23.484 4.711 6.086 1 87.62 8 ASP B N 1
ATOM 1934 C CA . ASP B 1 8 ? 24.172 3.932 7.102 1 87.62 8 ASP B CA 1
ATOM 1935 C C . ASP B 1 8 ? 23.578 4.168 8.484 1 87.62 8 ASP B C 1
ATOM 1937 O O . ASP B 1 8 ? 23.453 3.236 9.289 1 87.62 8 ASP B O 1
ATOM 1941 N N . ALA B 1 9 ? 23.25 5.395 8.727 1 91.25 9 ALA B N 1
ATOM 1942 C CA . ALA B 1 9 ? 22.625 5.73 10.008 1 91.25 9 ALA B CA 1
ATOM 1943 C C . ALA B 1 9 ? 21.281 5.016 10.172 1 91.25 9 ALA B C 1
ATOM 1945 O O . ALA B 1 9 ? 21 4.457 11.234 1 91.25 9 ALA B O 1
ATOM 1946 N N . MET B 1 10 ? 20.5 5.016 9.125 1 90 10 MET B N 1
ATOM 1947 C CA . MET B 1 10 ? 19.203 4.355 9.156 1 90 10 MET B CA 1
ATOM 1948 C C . MET B 1 10 ? 19.359 2.855 9.375 1 90 10 MET B C 1
ATOM 1950 O O . MET B 1 10 ? 18.562 2.246 10.102 1 90 10 MET B O 1
ATOM 1954 N N . GLN B 1 11 ? 20.375 2.297 8.789 1 85.69 11 GLN B N 1
ATOM 1955 C CA . GLN B 1 11 ? 20.641 0.866 8.906 1 85.69 11 GLN B CA 1
ATOM 1956 C C . GLN B 1 11 ? 21.062 0.496 10.328 1 85.69 11 GLN B C 1
ATOM 1958 O O . GLN B 1 11 ? 20.734 -0.59 10.812 1 85.69 11 GLN B O 1
ATOM 1963 N N . SER B 1 12 ? 21.719 1.368 10.961 1 89.06 12 SER B N 1
ATOM 1964 C CA . SER B 1 12 ? 22.312 1.066 12.258 1 89.06 12 SER B CA 1
ATOM 1965 C C . SER B 1 12 ? 21.344 1.407 13.398 1 89.06 12 SER B C 1
ATOM 1967 O O . SER B 1 12 ? 21.594 1.052 14.547 1 89.06 12 SER B O 1
ATOM 1969 N N . ALA B 1 13 ? 20.234 2.113 13.062 1 93.19 13 ALA B N 1
ATOM 1970 C CA . ALA B 1 13 ? 19.297 2.521 14.102 1 93.19 13 ALA B CA 1
ATOM 1971 C C . ALA B 1 13 ? 18.609 1.31 14.727 1 93.19 13 ALA B C 1
ATOM 1973 O O . ALA B 1 13 ? 18.172 0.404 14.016 1 93.19 13 ALA B O 1
ATOM 1974 N N . ASP B 1 14 ? 18.516 1.294 16.031 1 91.5 14 ASP B N 1
ATOM 1975 C CA . ASP B 1 14 ? 18 0.113 16.719 1 91.5 14 ASP B CA 1
ATOM 1976 C C . ASP B 1 14 ? 16.641 0.402 17.359 1 91.5 14 ASP B C 1
ATOM 1978 O O . ASP B 1 14 ? 16.109 -0.433 18.094 1 91.5 14 ASP B O 1
ATOM 1982 N N . SER B 1 15 ? 16.125 1.618 17.219 1 96.44 15 SER B N 1
ATOM 1983 C CA . SER B 1 15 ? 14.828 1.961 17.797 1 96.44 15 SER B CA 1
ATOM 1984 C C . SER B 1 15 ? 14.086 2.961 16.906 1 96.44 15 SER B C 1
ATOM 1986 O O . SER B 1 15 ? 14.695 3.65 16.094 1 96.44 15 SER B O 1
ATOM 1988 N N . ALA B 1 16 ? 12.797 3.006 17.141 1 97.25 16 ALA B N 1
ATOM 1989 C CA . ALA B 1 16 ? 11.961 3.957 16.422 1 97.25 16 ALA B CA 1
ATOM 1990 C C . ALA B 1 16 ? 12.375 5.395 16.719 1 97.25 16 ALA B C 1
ATOM 1992 O O . ALA B 1 16 ? 12.406 6.242 15.82 1 97.25 16 ALA B O 1
ATOM 1993 N N . ASP B 1 17 ? 12.703 5.648 17.953 1 97.62 17 ASP B N 1
ATOM 1994 C CA . ASP B 1 17 ? 13.117 6.988 18.359 1 97.62 17 ASP B CA 1
ATOM 1995 C C . ASP B 1 17 ? 14.414 7.398 17.672 1 97.62 17 ASP B C 1
ATOM 1997 O O . ASP B 1 17 ? 14.562 8.547 17.25 1 97.62 17 ASP B O 1
ATOM 2001 N N . GLN B 1 18 ? 15.289 6.477 17.516 1 97.62 18 GLN B N 1
ATOM 2002 C CA . GLN B 1 18 ? 16.547 6.758 16.844 1 97.62 18 GLN B CA 1
ATOM 2003 C C . GLN B 1 18 ? 16.328 7.043 15.352 1 97.62 18 GLN B C 1
ATOM 2005 O O . GLN B 1 18 ? 16.953 7.945 14.789 1 97.62 18 GLN B O 1
ATOM 2010 N N . LEU B 1 19 ? 15.469 6.254 14.734 1 97.62 19 LEU B N 1
ATOM 2011 C CA . LEU B 1 19 ? 15.125 6.48 13.336 1 97.62 19 LEU B CA 1
ATOM 2012 C C . LEU B 1 19 ? 14.578 7.891 13.133 1 97.62 19 LEU B C 1
ATOM 2014 O O . LEU B 1 19 ? 15.008 8.602 12.219 1 97.62 19 LEU B O 1
ATOM 2018 N N . PHE B 1 20 ? 13.672 8.266 14.008 1 98.19 20 PHE B N 1
ATOM 2019 C CA . PHE B 1 20 ? 13.062 9.586 13.906 1 98.19 20 PHE B CA 1
ATOM 2020 C C . PHE B 1 20 ? 14.109 10.68 14.109 1 98.19 20 PHE B C 1
ATOM 2022 O O . PHE B 1 20 ? 14.078 11.711 13.43 1 98.19 20 PHE B O 1
ATOM 2029 N N . GLU B 1 21 ? 15.039 10.43 15.023 1 97.75 21 GLU B N 1
ATOM 2030 C CA . GLU B 1 21 ? 16.094 11.406 15.289 1 97.75 21 GLU B CA 1
ATOM 2031 C C . GLU B 1 21 ? 16.969 11.609 14.062 1 97.75 21 GLU B C 1
ATOM 2033 O O . GLU B 1 21 ? 17.391 12.734 13.781 1 97.75 21 GLU B O 1
ATOM 2038 N N . ILE B 1 22 ? 17.234 10.586 13.375 1 96.88 22 ILE B N 1
ATOM 2039 C CA . ILE B 1 22 ? 18.047 10.664 12.164 1 96.88 22 ILE B CA 1
ATOM 2040 C C . ILE B 1 22 ? 17.344 11.531 11.125 1 96.88 22 ILE B C 1
ATOM 2042 O O . ILE B 1 22 ? 17.969 12.414 10.523 1 96.88 22 ILE B O 1
ATOM 2046 N N . VAL B 1 23 ? 16.062 11.352 10.953 1 97.62 23 VAL B N 1
ATOM 2047 C CA . VAL B 1 23 ? 15.289 12.086 9.953 1 97.62 23 VAL B CA 1
ATOM 2048 C C . VAL B 1 23 ? 15.133 13.539 10.398 1 97.62 23 VAL B C 1
ATOM 2050 O O . VAL B 1 23 ? 15.164 14.453 9.578 1 97.62 23 VAL B O 1
ATOM 2053 N N . LYS B 1 24 ? 14.961 13.688 11.672 1 97.5 24 LYS B N 1
ATOM 2054 C CA . LYS B 1 24 ? 14.891 15.039 12.227 1 97.5 24 LYS B CA 1
ATOM 2055 C C . LYS B 1 24 ? 16.156 15.828 11.898 1 97.5 24 LYS B C 1
ATOM 2057 O O . LYS B 1 24 ? 16.078 16.969 11.453 1 97.5 24 LYS B O 1
ATOM 2062 N N . ASN B 1 25 ? 17.25 15.219 12.117 1 96.5 25 ASN B N 1
ATOM 2063 C CA . ASN B 1 25 ? 18.531 15.875 11.82 1 96.5 25 ASN B CA 1
ATOM 2064 C C . ASN B 1 25 ? 18.672 16.156 10.328 1 96.5 25 ASN B C 1
ATOM 2066 O O . ASN B 1 25 ? 19.172 17.219 9.938 1 96.5 25 ASN B O 1
ATOM 2070 N N . TYR B 1 26 ? 18.234 15.234 9.539 1 95.56 26 TYR B N 1
ATOM 2071 C CA . TYR B 1 26 ? 18.25 15.414 8.094 1 95.56 26 TYR B CA 1
ATOM 2072 C C . TYR B 1 26 ? 17.422 16.609 7.68 1 95.56 26 TYR B C 1
ATOM 2074 O O . TYR B 1 26 ? 17.859 17.438 6.871 1 95.56 26 TYR B O 1
ATOM 2082 N N . ALA B 1 27 ? 16.234 16.766 8.25 1 96.69 27 ALA B N 1
ATOM 2083 C CA . ALA B 1 27 ? 15.336 17.875 7.961 1 96.69 27 ALA B CA 1
ATOM 2084 C C . ALA B 1 27 ? 15.961 19.203 8.383 1 96.69 27 ALA B C 1
ATOM 2086 O O . ALA B 1 27 ? 15.859 20.203 7.664 1 96.69 27 ALA B O 1
ATOM 2087 N N . HIS B 1 28 ? 16.578 19.188 9.523 1 95.88 28 HIS B N 1
ATOM 2088 C CA . HIS B 1 28 ? 17.234 20.375 10.031 1 95.88 28 HIS B CA 1
ATOM 2089 C C . HIS B 1 28 ? 18.328 20.859 9.078 1 95.88 28 HIS B C 1
ATOM 2091 O O . HIS B 1 28 ? 18.469 22.062 8.836 1 95.88 28 HIS B O 1
ATOM 2097 N N . ASP B 1 29 ? 19.094 19.906 8.531 1 94.81 29 ASP B N 1
ATOM 2098 C CA . ASP B 1 29 ? 20.156 20.219 7.578 1 94.81 29 ASP B CA 1
ATOM 2099 C C . ASP B 1 29 ? 19.578 20.844 6.309 1 94.81 29 ASP B C 1
ATOM 2101 O O . ASP B 1 29 ? 20.266 21.609 5.621 1 94.81 29 ASP B O 1
ATOM 2105 N N . LEU B 1 30 ? 18.297 20.562 6.043 1 94.19 30 LEU B N 1
ATOM 2106 C CA . LEU B 1 30 ? 17.656 21.078 4.844 1 94.19 30 LEU B CA 1
ATOM 2107 C C . LEU B 1 30 ? 16.938 22.391 5.137 1 94.19 30 LEU B C 1
ATOM 2109 O O . LEU B 1 30 ? 16.297 22.953 4.25 1 94.19 30 LEU B O 1
ATOM 2113 N N . GLY B 1 31 ? 16.938 22.859 6.434 1 95.38 31 GLY B N 1
ATOM 2114 C CA . GLY B 1 31 ? 16.391 24.156 6.781 1 95.38 31 GLY B CA 1
ATOM 2115 C C . GLY B 1 31 ? 14.992 24.078 7.371 1 95.38 31 GLY B C 1
ATOM 2116 O O . GLY B 1 31 ? 14.281 25.078 7.449 1 95.38 31 GLY B O 1
ATOM 2117 N N . PHE B 1 32 ? 14.594 22.891 7.773 1 97.56 32 PHE B N 1
ATOM 2118 C CA . PHE B 1 32 ? 13.289 22.734 8.391 1 97.56 32 PHE B CA 1
ATOM 2119 C C . PHE B 1 32 ? 13.414 22.609 9.906 1 97.56 32 PHE B C 1
ATOM 2121 O O . PHE B 1 32 ? 14.25 21.844 10.398 1 97.56 32 PHE B O 1
ATOM 2128 N N . GLU B 1 33 ? 12.555 23.281 10.57 1 96.5 33 GLU B N 1
ATOM 2129 C CA . GLU B 1 33 ? 12.617 23.375 12.023 1 96.5 33 GLU B CA 1
ATOM 2130 C C . GLU B 1 33 ? 11.812 22.25 12.68 1 96.5 33 GLU B C 1
ATOM 2132 O O . GLU B 1 33 ? 12.133 21.812 13.781 1 96.5 33 GLU B O 1
ATOM 2137 N N . TYR B 1 34 ? 10.82 21.906 12.023 1 97.5 34 TYR B N 1
ATOM 2138 C CA . TYR B 1 34 ? 9.859 20.953 12.594 1 97.5 34 TYR B CA 1
ATOM 2139 C C . TYR B 1 34 ? 9.68 19.75 11.688 1 97.5 34 TYR B C 1
ATOM 2141 O O . TYR B 1 34 ? 9.734 19.875 10.461 1 97.5 34 TYR B O 1
ATOM 2149 N N . VAL B 1 35 ? 9.5 18.594 12.328 1 98 35 VAL B N 1
ATOM 2150 C CA . VAL B 1 35 ? 9.328 17.344 11.609 1 98 35 VAL B CA 1
ATOM 2151 C C . VAL B 1 35 ? 8.258 16.5 12.297 1 98 35 VAL B C 1
ATOM 2153 O O . VAL B 1 35 ? 8.133 16.516 13.523 1 98 35 VAL B O 1
ATOM 2156 N N . SER B 1 36 ? 7.5 15.82 11.516 1 97.75 36 SER B N 1
ATOM 2157 C CA . SER B 1 36 ? 6.57 14.836 12.062 1 97.75 36 SER B CA 1
ATOM 2158 C C . SER B 1 36 ? 6.461 13.617 11.148 1 97.75 36 SER B C 1
ATOM 2160 O O . SER B 1 36 ? 6.676 13.719 9.945 1 97.75 36 SER B O 1
ATOM 2162 N N . TYR B 1 37 ? 6.266 12.484 11.758 1 98.25 37 TYR B N 1
ATOM 2163 C CA . TYR B 1 37 ? 5.957 11.234 11.078 1 98.25 37 TYR B CA 1
ATOM 2164 C C . TYR B 1 37 ? 4.801 10.516 11.758 1 98.25 37 TYR B C 1
ATOM 2166 O O . TYR B 1 37 ? 4.789 10.359 12.984 1 98.25 37 TYR B O 1
ATOM 2174 N N . VAL B 1 38 ? 3.832 10.18 10.977 1 97.56 38 VAL B N 1
ATOM 2175 C CA . VAL B 1 38 ? 2.719 9.398 11.508 1 97.56 38 VAL B CA 1
ATOM 2176 C C . VAL B 1 38 ? 2.549 8.125 10.688 1 97.56 38 VAL B C 1
ATOM 2178 O O . VAL B 1 38 ? 2.84 8.102 9.492 1 97.56 38 VAL B O 1
ATOM 2181 N N . MET B 1 39 ? 2.148 7.086 11.352 1 97.31 39 MET B N 1
ATOM 2182 C CA . MET B 1 39 ? 1.888 5.789 10.742 1 97.31 39 MET B CA 1
ATOM 2183 C C . MET B 1 39 ? 0.528 5.246 11.164 1 97.31 39 MET B C 1
ATOM 2185 O O . MET B 1 39 ? 0.208 5.23 12.359 1 97.31 39 MET B O 1
ATOM 2189 N N . SER B 1 40 ? -0.293 4.922 10.203 1 96.44 40 SER B N 1
ATOM 2190 C CA . SER B 1 40 ? -1.58 4.281 10.453 1 96.44 40 SER B CA 1
ATOM 2191 C C . SER B 1 40 ? -1.511 2.781 10.188 1 96.44 40 SER B C 1
ATOM 2193 O O . SER B 1 40 ? -1.148 2.354 9.094 1 96.44 40 SER B O 1
ATOM 2195 N N . ILE B 1 41 ? -1.909 1.954 11.18 1 95.94 41 ILE B N 1
ATOM 2196 C CA . ILE B 1 41 ? -1.812 0.5 11.102 1 95.94 41 ILE B CA 1
ATOM 2197 C C . ILE B 1 41 ? -3.201 -0.118 11.25 1 95.94 41 ILE B C 1
ATOM 2199 O O . ILE B 1 41 ? -3.807 -0.059 12.32 1 95.94 41 ILE B O 1
ATOM 2203 N N . PRO B 1 42 ? -3.697 -0.727 10.156 1 93.88 42 PRO B N 1
ATOM 2204 C CA . PRO B 1 42 ? -4.953 -1.47 10.297 1 93.88 42 PRO B CA 1
ATOM 2205 C C . PRO B 1 42 ? -4.816 -2.689 11.203 1 93.88 42 PRO B C 1
ATOM 2207 O O . PRO B 1 42 ? -3.787 -3.369 11.18 1 93.88 42 PRO B O 1
ATOM 2210 N N . SER B 1 43 ? -5.887 -2.904 11.992 1 92.44 43 SER B N 1
ATOM 2211 C CA . SER B 1 43 ? -5.887 -4.051 12.891 1 92.44 43 SER B CA 1
ATOM 2212 C C . SER B 1 43 ? -7.004 -5.027 12.547 1 92.44 43 SER B C 1
ATOM 2214 O O . SER B 1 43 ? -8.008 -4.645 11.938 1 92.44 43 SER B O 1
ATOM 2216 N N . LEU B 1 44 ? -6.832 -6.25 12.977 1 90.69 44 LEU B N 1
ATOM 2217 C CA . LEU B 1 44 ? -7.793 -7.309 12.695 1 90.69 44 LEU B CA 1
ATOM 2218 C C . LEU B 1 44 ? -9.133 -7.02 13.352 1 90.69 44 LEU B C 1
ATOM 2220 O O . LEU B 1 44 ? -10.18 -7.422 12.844 1 90.69 44 LEU B O 1
ATOM 2224 N N . ASN B 1 45 ? -9.141 -6.258 14.383 1 86.12 45 ASN B N 1
ATOM 2225 C CA . ASN B 1 45 ? -10.391 -5.949 15.07 1 86.12 45 ASN B CA 1
ATOM 2226 C C . ASN B 1 45 ? -11.125 -4.793 14.391 1 86.12 45 ASN B C 1
ATOM 2228 O O . ASN B 1 45 ? -12.195 -4.383 14.844 1 86.12 45 ASN B O 1
ATOM 2232 N N . GLY B 1 46 ? -10.562 -4.273 13.375 1 82.81 46 GLY B N 1
ATOM 2233 C CA . GLY B 1 46 ? -11.234 -3.248 12.602 1 82.81 46 GLY B CA 1
ATOM 2234 C C . GLY B 1 46 ? -10.812 -1.84 12.969 1 82.81 46 GLY B C 1
ATOM 2235 O O . GLY B 1 46 ? -11.172 -0.876 12.289 1 82.81 46 GLY B O 1
ATOM 2236 N N . SER B 1 47 ? -10.039 -1.707 13.938 1 85.19 47 SER B N 1
ATOM 2237 C CA . SER B 1 47 ? -9.578 -0.387 14.359 1 85.19 47 SER B CA 1
ATOM 2238 C C . SER B 1 47 ? -8.312 0.022 13.609 1 85.19 47 SER B C 1
ATOM 2240 O O . SER B 1 47 ? -7.621 -0.824 13.039 1 85.19 47 SER B O 1
ATOM 2242 N N . LEU B 1 48 ? -8.125 1.33 13.477 1 89.44 48 LEU B N 1
ATOM 2243 C CA . LEU B 1 48 ? -6.887 1.907 12.969 1 89.44 48 LEU B CA 1
ATOM 2244 C C . LEU B 1 48 ? -6.023 2.426 14.117 1 89.44 48 LEU B C 1
ATOM 2246 O O . LEU B 1 48 ? -6.461 3.279 14.891 1 89.44 48 LEU B O 1
ATOM 2250 N N . LYS B 1 49 ? -4.844 1.889 14.25 1 93.75 49 LYS B N 1
ATOM 2251 C CA . LYS B 1 49 ? -3.908 2.34 15.281 1 93.75 49 LYS B CA 1
ATOM 2252 C C . LYS B 1 49 ? -2.914 3.348 14.711 1 93.75 49 LYS B C 1
ATOM 2254 O O . LYS B 1 49 ? -2.336 3.127 13.648 1 93.75 49 LYS B O 1
ATOM 2259 N N . TRP B 1 50 ? -2.754 4.418 15.445 1 94 50 TRP B N 1
ATOM 2260 C CA . TRP B 1 50 ? -1.841 5.465 15 1 94 50 TRP B CA 1
ATOM 2261 C C . TRP B 1 50 ? -0.575 5.484 15.852 1 94 50 TRP B C 1
ATOM 2263 O O . TRP B 1 50 ? -0.643 5.406 17.078 1 94 50 TRP B O 1
ATOM 2273 N N . VAL B 1 51 ? 0.519 5.523 15.195 1 95.69 51 VAL B N 1
ATOM 2274 C CA . VAL B 1 51 ? 1.816 5.785 15.812 1 95.69 51 VAL B CA 1
ATOM 2275 C C . VAL B 1 51 ? 2.342 7.141 15.352 1 95.69 51 VAL B C 1
ATOM 2277 O O . VAL B 1 51 ? 2.385 7.426 14.156 1 95.69 51 VAL B O 1
ATOM 2280 N N . ARG B 1 52 ? 2.719 7.957 16.344 1 95.38 52 ARG B N 1
ATOM 2281 C CA . ARG B 1 52 ? 3.062 9.336 16.016 1 95.38 52 ARG B CA 1
ATOM 2282 C C . ARG B 1 52 ? 4.422 9.719 16.578 1 95.38 52 ARG B C 1
ATOM 2284 O O . ARG B 1 52 ? 4.738 9.367 17.719 1 95.38 52 ARG B O 1
ATOM 2291 N N . PHE B 1 53 ? 5.152 10.305 15.742 1 96.88 53 PHE B N 1
ATOM 2292 C CA . PHE B 1 53 ? 6.398 10.969 16.109 1 96.88 53 PHE B CA 1
ATOM 2293 C C . PHE B 1 53 ? 6.41 12.414 15.633 1 96.88 53 PHE B C 1
ATOM 2295 O O . PHE B 1 53 ? 5.988 12.703 14.516 1 96.88 53 PHE B O 1
ATOM 2302 N N . GLY B 1 54 ? 6.777 13.297 16.531 1 95.69 54 GLY B N 1
ATOM 2303 C CA . GLY B 1 54 ? 6.77 14.695 16.109 1 95.69 54 GLY B CA 1
ATOM 2304 C C . GLY B 1 54 ? 7.688 15.57 16.938 1 95.69 54 GLY B C 1
ATOM 2305 O O . GLY B 1 54 ? 7.828 15.367 18.141 1 95.69 54 GLY B O 1
ATOM 2306 N N . ALA B 1 55 ? 8.32 16.453 16.281 1 94.81 55 ALA B N 1
ATOM 2307 C CA . ALA B 1 55 ? 9.055 17.562 16.875 1 94.81 55 ALA B CA 1
ATOM 2308 C C . ALA B 1 55 ? 8.445 18.906 16.469 1 94.81 55 ALA B C 1
ATOM 2310 O O . ALA B 1 55 ? 8.867 19.5 15.469 1 94.81 55 ALA B O 1
ATOM 2311 N N . PHE B 1 56 ? 7.402 19.297 17.219 1 93.38 56 PHE B N 1
ATOM 2312 C CA . PHE B 1 56 ? 6.648 20.516 16.938 1 93.38 56 PHE B CA 1
ATOM 2313 C C . PHE B 1 56 ? 6.754 21.5 18.094 1 93.38 56 PHE B C 1
ATOM 2315 O O . PHE B 1 56 ? 7.289 21.156 19.156 1 93.38 56 PHE B O 1
ATOM 2322 N N . PRO B 1 57 ? 6.27 22.719 17.781 1 93.31 57 PRO B N 1
ATOM 2323 C CA . PRO B 1 57 ? 6.215 23.656 18.906 1 93.31 57 PRO B CA 1
ATOM 2324 C C . PRO B 1 57 ? 5.336 23.141 20.047 1 93.31 57 PRO B C 1
ATOM 2326 O O . PRO B 1 57 ? 4.383 22.391 19.812 1 93.31 57 PRO B O 1
ATOM 2329 N N . ASP B 1 58 ? 5.668 23.578 21.234 1 92.06 58 ASP B N 1
ATOM 2330 C CA . ASP B 1 58 ? 4.93 23.156 22.422 1 92.06 58 ASP B CA 1
ATOM 2331 C C . ASP B 1 58 ? 3.439 23.453 22.266 1 92.06 58 ASP B C 1
ATOM 2333 O O . ASP B 1 58 ? 3.051 24.562 21.906 1 92.06 58 ASP B O 1
ATOM 2337 N N . GLY B 1 59 ? 2.672 22.422 22.438 1 94.25 59 GLY B N 1
ATOM 2338 C CA . GLY B 1 59 ? 1.229 22.594 22.469 1 94.25 59 GLY B CA 1
ATOM 2339 C C . GLY B 1 59 ? 0.543 22.156 21.203 1 94.25 59 GLY B C 1
ATOM 2340 O O . GLY B 1 59 ? -0.655 21.859 21.203 1 94.25 59 GLY B O 1
ATOM 2341 N N . TRP B 1 60 ? 1.197 22.156 20.109 1 95.56 60 TRP B N 1
ATOM 2342 C CA . TRP B 1 60 ? 0.571 21.828 18.844 1 95.56 60 TRP B CA 1
ATOM 2343 C C . TRP B 1 60 ? -0.017 20.422 18.859 1 95.56 60 TRP B C 1
ATOM 2345 O O . TRP B 1 60 ? -1.171 20.219 18.469 1 95.56 60 TRP B O 1
ATOM 2355 N N . GLU B 1 61 ? 0.811 19.484 19.281 1 93.44 61 GLU B N 1
ATOM 2356 C CA . GLU B 1 61 ? 0.343 18.094 19.297 1 93.44 61 GLU B CA 1
ATOM 2357 C C . GLU B 1 61 ? -0.9 17.938 20.172 1 93.44 61 GLU B C 1
ATOM 2359 O O . GLU B 1 61 ? -1.846 17.25 19.797 1 93.44 61 GLU B O 1
ATOM 2364 N N . GLN B 1 62 ? -0.866 18.578 21.297 1 94.44 62 GLN B N 1
ATOM 2365 C CA . GLN B 1 62 ? -2.016 18.547 22.203 1 94.44 62 GLN B CA 1
ATOM 2366 C C . GLN B 1 62 ? -3.25 19.141 21.531 1 94.44 62 GLN B C 1
ATOM 2368 O O . GLN B 1 62 ? -4.348 18.594 21.641 1 94.44 62 GLN B O 1
ATOM 2373 N N . ARG B 1 63 ? -3.043 20.25 20.859 1 95.94 63 ARG B N 1
ATOM 2374 C CA . ARG B 1 63 ? -4.137 20.906 20.156 1 95.94 63 ARG B CA 1
ATOM 2375 C C . ARG B 1 63 ? -4.688 20.031 19.031 1 95.94 63 ARG B C 1
ATOM 2377 O O . ARG B 1 63 ? -5.902 19.859 18.922 1 95.94 63 ARG B O 1
ATOM 2384 N N . TYR B 1 64 ? -3.816 19.484 18.281 1 96.06 64 TYR B N 1
ATOM 2385 C CA . TYR B 1 64 ? -4.18 18.625 17.172 1 96.06 64 TYR B CA 1
ATOM 2386 C C . TYR B 1 64 ? -5.012 17.438 17.641 1 96.06 64 TYR B C 1
ATOM 2388 O O . TYR B 1 64 ? -6.027 17.109 17.016 1 96.06 64 TYR B O 1
ATOM 2396 N N . LEU B 1 65 ? -4.629 16.812 18.719 1 93.69 65 LEU B N 1
ATOM 2397 C CA . LEU B 1 65 ? -5.328 15.664 19.281 1 93.69 65 LEU B CA 1
ATOM 2398 C C . LEU B 1 65 ? -6.648 16.094 19.906 1 93.69 65 LEU B C 1
ATOM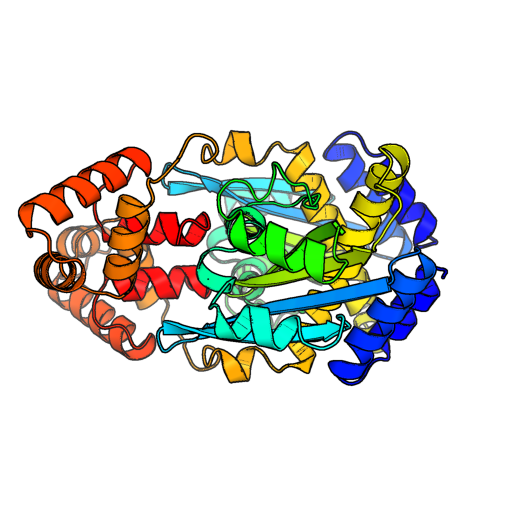 2400 O O . LEU B 1 65 ? -7.68 15.438 19.703 1 93.69 65 LEU B O 1
ATOM 2404 N N . ALA B 1 66 ? -6.617 17.188 20.656 1 95.94 66 ALA B N 1
ATOM 2405 C CA . ALA B 1 66 ? -7.801 17.672 21.359 1 95.94 66 ALA B CA 1
ATOM 2406 C C . ALA B 1 66 ? -8.922 18 20.391 1 95.94 66 ALA B C 1
ATOM 2408 O O . ALA B 1 66 ? -10.094 17.797 20.672 1 95.94 66 ALA B O 1
ATOM 2409 N N . GLN B 1 67 ? -8.547 18.469 19.234 1 95.75 67 GLN B N 1
ATOM 2410 C CA . GLN B 1 67 ? -9.531 18.891 18.234 1 95.75 67 GLN B CA 1
ATOM 2411 C C . GLN B 1 67 ? -9.883 17.734 17.297 1 95.75 67 GLN B C 1
ATOM 2413 O O . GLN B 1 67 ? -10.68 17.906 16.375 1 95.75 67 GLN B O 1
ATOM 2418 N N . ASN B 1 68 ? -9.258 16.609 17.484 1 93.75 68 ASN B N 1
ATOM 2419 C CA . ASN B 1 68 ? -9.461 15.453 16.609 1 93.75 68 ASN B CA 1
ATOM 2420 C C . ASN B 1 68 ? -9.242 15.805 15.148 1 93.75 68 ASN B C 1
ATOM 2422 O O . ASN B 1 68 ? -10.07 15.469 14.297 1 93.75 68 ASN B O 1
ATOM 2426 N N . TYR B 1 69 ? -8.148 16.516 14.867 1 95.06 69 TYR B N 1
ATOM 2427 C CA . TYR B 1 69 ? -7.887 17.047 13.531 1 95.06 69 TYR B CA 1
ATOM 2428 C C . TYR B 1 69 ? -7.605 15.922 12.547 1 95.06 69 TYR B C 1
ATOM 2430 O O . TYR B 1 69 ? -7.781 16.078 11.336 1 95.06 69 TYR B O 1
ATOM 2438 N N . ALA B 1 70 ? -7.227 14.766 13 1 91.94 70 ALA B N 1
ATOM 2439 C CA . ALA B 1 70 ? -6.922 13.633 12.125 1 91.94 70 ALA B CA 1
ATOM 2440 C C . ALA B 1 70 ? -8.117 13.273 11.25 1 91.94 70 ALA B C 1
ATOM 2442 O O . ALA B 1 70 ? -7.957 12.828 10.117 1 91.94 70 ALA B O 1
ATOM 2443 N N . GLU B 1 71 ? -9.266 13.508 11.688 1 88.12 71 GLU B N 1
ATOM 2444 C CA . GLU B 1 71 ? -10.492 13.125 11.008 1 88.12 71 GLU B CA 1
ATOM 2445 C C . GLU B 1 71 ? -10.758 14.016 9.797 1 88.12 71 GLU B C 1
ATOM 2447 O O . GLU B 1 71 ? -11.438 13.609 8.852 1 88.12 71 GLU B O 1
ATOM 2452 N N . ILE B 1 72 ? -10.203 15.219 9.852 1 92.12 72 ILE B N 1
ATOM 2453 C CA . ILE B 1 72 ? -10.562 16.156 8.805 1 92.12 72 ILE B CA 1
ATOM 2454 C C . ILE B 1 72 ? -9.305 16.688 8.117 1 92.12 72 ILE B C 1
ATOM 2456 O O . ILE B 1 72 ? -9.375 17.531 7.23 1 92.12 72 ILE B O 1
ATOM 2460 N N . ASP B 1 73 ? -8.125 16.266 8.5 1 95.62 73 ASP B N 1
ATOM 2461 C CA . ASP B 1 73 ? -6.844 16.75 7.992 1 95.62 73 ASP B CA 1
ATOM 2462 C C . ASP B 1 73 ? -6.688 16.422 6.508 1 95.62 73 ASP B C 1
ATOM 2464 O O . ASP B 1 73 ? -6.59 15.258 6.125 1 95.62 73 ASP B O 1
ATOM 2468 N N . PRO B 1 74 ? -6.633 17.469 5.645 1 95.75 74 PRO B N 1
ATOM 2469 C CA . PRO B 1 74 ? -6.508 17.219 4.207 1 95.75 74 PRO B CA 1
ATOM 2470 C C . PRO B 1 74 ? -5.199 16.516 3.848 1 95.75 74 PRO B C 1
ATOM 2472 O O . PRO B 1 74 ? -5.121 15.844 2.814 1 95.75 74 PRO B O 1
ATOM 2475 N N . LEU B 1 75 ? -4.172 16.656 4.699 1 97.06 75 LEU B N 1
ATOM 2476 C CA . LEU B 1 75 ? -2.914 15.961 4.445 1 97.06 75 LEU B CA 1
ATOM 2477 C C . LEU B 1 75 ? -3.107 14.445 4.488 1 97.06 75 LEU B C 1
ATOM 2479 O O . LEU B 1 75 ? -2.562 13.719 3.65 1 97.06 75 LEU B O 1
ATOM 2483 N N . LEU B 1 76 ? -3.873 14.031 5.426 1 94.56 76 LEU B N 1
ATOM 2484 C CA . LEU B 1 76 ? -4.137 12.602 5.543 1 94.56 76 LEU B CA 1
ATOM 2485 C C . LEU B 1 76 ? -5.125 12.141 4.473 1 94.56 76 LEU B C 1
ATOM 2487 O O . LEU B 1 76 ? -4.926 11.102 3.842 1 94.56 76 LEU B O 1
ATOM 2491 N N . ARG B 1 77 ? -6.117 12.945 4.203 1 90.88 77 ARG B N 1
ATOM 2492 C CA . ARG B 1 77 ? -7.184 12.578 3.275 1 90.88 77 ARG B CA 1
ATOM 2493 C C . ARG B 1 77 ? -6.664 12.492 1.846 1 90.88 77 ARG B C 1
ATOM 2495 O O . ARG B 1 77 ? -7 11.562 1.109 1 90.88 77 ARG B O 1
ATOM 2502 N N . ARG B 1 78 ? -5.891 13.43 1.464 1 93 78 ARG B N 1
ATOM 2503 C CA . ARG B 1 78 ? -5.359 13.445 0.105 1 93 78 ARG B CA 1
ATOM 2504 C C . ARG B 1 78 ? -4.078 12.625 0.006 1 93 78 ARG B C 1
ATOM 2506 O O . ARG B 1 78 ? -3.775 12.062 -1.05 1 93 78 ARG B O 1
ATOM 2513 N N . GLY B 1 79 ? -3.359 12.523 1.1 1 95.44 79 GLY B N 1
ATOM 2514 C CA . GLY B 1 79 ? -2.107 11.781 1.133 1 95.44 79 GLY B CA 1
ATOM 2515 C C . GLY B 1 79 ? -2.271 10.312 0.786 1 95.44 79 GLY B C 1
ATOM 2516 O O . GLY B 1 79 ? -1.43 9.734 0.096 1 95.44 79 GLY B O 1
ATOM 2517 N N . VAL B 1 80 ? -3.326 9.742 1.173 1 93.06 80 VAL B N 1
ATOM 2518 C CA . VAL B 1 80 ? -3.557 8.312 0.982 1 93.06 80 VAL B CA 1
ATOM 2519 C C . VAL B 1 80 ? -3.652 8 -0.51 1 93.06 80 VAL B C 1
ATOM 2521 O O . VAL B 1 80 ? -3.521 6.844 -0.917 1 93.06 80 VAL B O 1
ATOM 2524 N N . ASN B 1 81 ? -3.873 9 -1.325 1 92.19 81 ASN B N 1
ATOM 2525 C CA . ASN B 1 81 ? -4.043 8.766 -2.756 1 92.19 81 ASN B CA 1
ATOM 2526 C C . ASN B 1 81 ? -2.959 9.469 -3.57 1 92.19 81 ASN B C 1
ATOM 2528 O O . ASN B 1 81 ? -3.111 9.664 -4.777 1 92.19 81 ASN B O 1
ATOM 2532 N N . SER B 1 82 ? -1.922 9.812 -2.934 1 93.38 82 SER B N 1
ATOM 2533 C CA . SER B 1 82 ? -0.872 10.555 -3.627 1 93.38 82 SER B CA 1
ATOM 2534 C C . SER B 1 82 ? 0.46 9.812 -3.561 1 93.38 82 SER B C 1
ATOM 2536 O O . SER B 1 82 ? 0.754 9.141 -2.57 1 93.38 82 SER B O 1
ATOM 2538 N N . ILE B 1 83 ? 1.281 9.969 -4.598 1 93.12 83 ILE B N 1
ATOM 2539 C CA . ILE B 1 83 ? 2.656 9.477 -4.555 1 93.12 83 ILE B CA 1
ATOM 2540 C C . ILE B 1 83 ? 3.617 10.656 -4.434 1 93.12 83 ILE B C 1
ATOM 2542 O O . ILE B 1 83 ? 4.781 10.484 -4.07 1 93.12 83 ILE B O 1
ATOM 2546 N N . ASP B 1 84 ? 3.117 11.828 -4.719 1 94.31 84 ASP B N 1
ATOM 2547 C CA . ASP B 1 84 ? 3.924 13.047 -4.684 1 94.31 84 ASP B CA 1
ATOM 2548 C C . ASP B 1 84 ? 3.779 13.758 -3.344 1 94.31 84 ASP B C 1
ATOM 2550 O O . ASP B 1 84 ? 2.775 13.594 -2.648 1 94.31 84 ASP B O 1
ATOM 2554 N N . PRO B 1 85 ? 4.82 14.578 -3.035 1 97.06 85 PRO B N 1
ATOM 2555 C CA . PRO B 1 85 ? 4.699 15.383 -1.818 1 97.06 85 PRO B CA 1
ATOM 2556 C C . PRO B 1 85 ? 3.557 16.391 -1.893 1 97.06 85 PRO B C 1
ATOM 2558 O O . PRO B 1 85 ? 3.262 16.922 -2.969 1 97.06 85 PRO B O 1
ATOM 2561 N N . LEU B 1 86 ? 2.953 16.625 -0.798 1 97.94 86 LEU B N 1
ATOM 2562 C CA . LEU B 1 86 ? 1.903 17.625 -0.635 1 97.94 86 LEU B CA 1
ATOM 2563 C C . LEU B 1 86 ? 2.475 18.922 -0.09 1 97.94 86 LEU B C 1
ATOM 2565 O O . LEU B 1 86 ? 3.111 18.938 0.965 1 97.94 86 LEU B O 1
ATOM 2569 N N . ILE B 1 87 ? 2.25 19.984 -0.821 1 98.19 87 ILE B N 1
ATOM 2570 C CA . ILE B 1 87 ? 2.746 21.297 -0.409 1 98.19 87 ILE B CA 1
ATOM 2571 C C . ILE B 1 87 ? 1.679 22.016 0.408 1 98.19 87 ILE B C 1
ATOM 2573 O O . ILE B 1 87 ? 0.536 22.156 -0.035 1 98.19 87 ILE B O 1
ATOM 2577 N N . TRP B 1 88 ? 2.104 22.406 1.603 1 97.81 88 TRP B N 1
ATOM 2578 C CA . TRP B 1 88 ? 1.17 23.109 2.473 1 97.81 88 TRP B CA 1
ATOM 2579 C C . TRP B 1 88 ? 0.832 24.484 1.906 1 97.81 88 TRP B C 1
ATOM 2581 O O . TRP B 1 88 ? 1.71 25.188 1.399 1 97.81 88 TRP B O 1
ATOM 2591 N N . SER B 1 89 ? -0.381 24.891 1.934 1 95.81 89 SER B N 1
ATOM 2592 C CA . SER B 1 89 ? -0.88 26.219 1.59 1 95.81 89 SER B CA 1
ATOM 2593 C C . SER B 1 89 ? -2.27 26.453 2.172 1 95.81 89 SER B C 1
ATOM 2595 O O . SER B 1 89 ? -2.959 25.5 2.555 1 95.81 89 SER B O 1
ATOM 2597 N N . GLN B 1 90 ? -2.533 27.688 2.27 1 95.38 90 GLN B N 1
ATOM 2598 C CA . GLN B 1 90 ? -3.879 28.016 2.727 1 95.38 90 GLN B CA 1
ATOM 2599 C C . GLN B 1 90 ? -4.934 27.344 1.854 1 95.38 90 GLN B C 1
ATOM 2601 O O . GLN B 1 90 ? -5.926 26.812 2.365 1 95.38 90 GLN B O 1
ATOM 2606 N N . ASN B 1 91 ? -4.688 27.375 0.595 1 96.44 91 ASN B N 1
ATOM 2607 C CA . ASN B 1 91 ? -5.625 26.75 -0.34 1 96.44 91 ASN B CA 1
ATOM 2608 C C . ASN B 1 91 ? -5.699 25.25 -0.146 1 96.44 91 ASN B C 1
ATOM 2610 O O . ASN B 1 91 ? -6.773 24.656 -0.254 1 96.44 91 ASN B O 1
ATOM 2614 N N . PHE B 1 92 ? -4.637 24.688 0.134 1 96.19 92 PHE B N 1
ATOM 2615 C CA . PHE B 1 92 ? -4.613 23.234 0.344 1 96.19 92 PHE B CA 1
ATOM 2616 C C . PHE B 1 92 ? -5.465 22.859 1.548 1 96.19 92 PHE B C 1
ATOM 2618 O O . PHE B 1 92 ? -6.117 21.812 1.545 1 96.19 92 PHE B O 1
ATOM 2625 N N . PHE B 1 93 ? -5.516 23.688 2.533 1 97 93 PHE B N 1
ATOM 2626 C CA . PHE B 1 93 ? -6.242 23.422 3.768 1 97 93 PHE B CA 1
ATOM 2627 C C . PHE B 1 93 ? -7.633 24.047 3.73 1 97 93 PHE B C 1
ATOM 2629 O O . PHE B 1 93 ? -8.281 24.188 4.77 1 97 93 PHE B O 1
ATOM 2636 N N . ALA B 1 94 ? -8.141 24.359 2.553 1 96.25 94 ALA B N 1
ATOM 2637 C CA . ALA B 1 94 ? -9.414 25.062 2.412 1 96.25 94 ALA B CA 1
ATOM 2638 C C . ALA B 1 94 ? -10.562 24.234 2.979 1 96.25 94 ALA B C 1
ATOM 2640 O O . ALA B 1 94 ? -11.531 24.781 3.502 1 96.25 94 ALA B O 1
ATOM 2641 N N . SER B 1 95 ? -10.492 22.938 2.934 1 93.19 95 SER B N 1
ATOM 2642 C CA . SER B 1 95 ? -11.539 22.062 3.439 1 93.19 95 SER B CA 1
ATOM 2643 C C . SER B 1 95 ? -11.492 21.953 4.961 1 93.19 95 SER B C 1
ATOM 2645 O O . SER B 1 95 ? -12.43 21.469 5.586 1 93.19 95 SER B O 1
ATOM 2647 N N . ALA B 1 96 ? -10.422 22.344 5.559 1 96.06 96 ALA B N 1
ATOM 2648 C CA . ALA B 1 96 ? -10.25 22.375 7.008 1 96.06 96 ALA B CA 1
ATOM 2649 C C . ALA B 1 96 ? -9.5 23.625 7.449 1 96.06 96 ALA B C 1
ATOM 2651 O O . ALA B 1 96 ? -8.406 23.531 8.016 1 96.06 96 ALA B O 1
ATOM 2652 N N . PRO B 1 97 ? -10.117 24.734 7.324 1 96.75 97 PRO B N 1
ATOM 2653 C CA . PRO B 1 97 ? -9.43 26.016 7.57 1 96.75 97 PRO B CA 1
ATOM 2654 C C . PRO B 1 97 ? -9 26.172 9.031 1 96.75 97 PRO B C 1
ATOM 2656 O O . PRO B 1 97 ? -8.047 26.891 9.32 1 96.75 97 PRO B O 1
ATOM 2659 N N . GLN B 1 98 ? -9.68 25.469 9.922 1 97 98 GLN B N 1
ATOM 2660 C CA . GLN B 1 98 ? -9.352 25.578 11.336 1 97 98 GLN B CA 1
ATOM 2661 C C . GLN B 1 98 ? -7.973 24.984 11.625 1 97 98 GLN B C 1
ATOM 2663 O O . GLN B 1 98 ? -7.254 25.469 12.508 1 97 98 GLN B O 1
ATOM 2668 N N . ILE B 1 99 ? -7.598 23.938 10.922 1 97.38 99 ILE B N 1
ATOM 2669 C CA . ILE B 1 99 ? -6.273 23.344 11.086 1 97.38 99 ILE B CA 1
ATOM 2670 C C . ILE B 1 99 ? -5.207 24.344 10.633 1 97.38 99 ILE B C 1
ATOM 2672 O O . ILE B 1 99 ? -4.211 24.547 11.336 1 97.38 99 ILE B O 1
ATOM 2676 N N . TRP B 1 100 ? -5.445 24.969 9.531 1 97.06 100 TRP B N 1
ATOM 2677 C CA . TRP B 1 100 ? -4.488 25.938 8.992 1 97.06 100 TRP B CA 1
ATOM 2678 C C . TRP B 1 100 ? -4.332 27.125 9.93 1 97.06 100 TRP B C 1
ATOM 2680 O O . TRP B 1 100 ? -3.211 27.562 10.211 1 97.06 100 TRP B O 1
ATOM 2690 N N . ALA B 1 101 ? -5.453 27.625 10.383 1 97.38 101 ALA B N 1
ATOM 2691 C CA . ALA B 1 101 ? -5.422 28.766 11.297 1 97.38 101 ALA B CA 1
ATOM 2692 C C . ALA B 1 101 ? -4.59 28.438 12.539 1 97.38 101 ALA B C 1
ATOM 2694 O O . ALA B 1 101 ? -3.752 29.234 12.953 1 97.38 101 ALA B O 1
ATOM 2695 N N . ASP B 1 102 ? -4.809 27.266 13.078 1 97.19 102 ASP B N 1
ATOM 2696 C CA . ASP B 1 102 ? -4.047 26.859 14.258 1 97.19 102 ASP B CA 1
ATOM 2697 C C . ASP B 1 102 ? -2.572 26.656 13.914 1 97.19 102 ASP B C 1
ATOM 2699 O O . ASP B 1 102 ? -1.692 27.078 14.672 1 97.19 102 ASP B O 1
ATOM 2703 N N . ALA B 1 103 ? -2.289 25.969 12.805 1 96.62 103 ALA B N 1
ATOM 2704 C CA . ALA B 1 103 ? -0.914 25.734 12.375 1 96.62 103 ALA B CA 1
ATOM 2705 C C . ALA B 1 103 ? -0.143 27.047 12.258 1 96.62 103 ALA B C 1
ATOM 2707 O O . ALA B 1 103 ? 0.983 27.156 12.742 1 96.62 103 ALA B O 1
ATOM 2708 N N . VAL B 1 104 ? -0.771 28.016 11.68 1 95.31 104 VAL B N 1
ATOM 2709 C CA . VAL B 1 104 ? -0.152 29.312 11.477 1 95.31 104 VAL B CA 1
ATOM 2710 C C . VAL B 1 104 ? 0.143 29.969 12.828 1 95.31 104 VAL B C 1
ATOM 2712 O O . VAL B 1 104 ? 1.21 30.547 13.023 1 95.31 104 VAL B O 1
ATOM 2715 N N . LYS B 1 105 ? -0.784 29.859 13.727 1 95.75 105 LYS B N 1
ATOM 2716 C CA . LYS B 1 105 ? -0.602 30.422 15.062 1 95.75 105 LYS B CA 1
ATOM 2717 C C . LYS B 1 105 ? 0.632 29.828 15.742 1 95.75 105 LYS B C 1
ATOM 2719 O O . LYS B 1 105 ? 1.304 30.5 16.516 1 95.75 105 LYS B O 1
ATOM 2724 N N . TYR B 1 106 ? 0.924 28.562 15.422 1 95.81 106 TYR B N 1
ATOM 2725 C CA . TYR B 1 106 ? 2.049 27.875 16.047 1 95.81 106 TYR B CA 1
ATOM 2726 C C . TYR B 1 106 ? 3.314 28.031 15.211 1 95.81 106 TYR B C 1
ATOM 2728 O O . TYR B 1 106 ? 4.332 27.406 15.5 1 95.81 106 TYR B O 1
ATOM 2736 N N . GLY B 1 107 ? 3.191 28.766 14.117 1 94.81 107 GLY B N 1
ATOM 2737 C CA . GLY B 1 107 ? 4.352 29.031 13.281 1 94.81 107 GLY B CA 1
ATOM 2738 C C . GLY B 1 107 ? 4.586 27.953 12.234 1 94.81 107 GLY B C 1
ATOM 2739 O O . GLY B 1 107 ? 5.641 27.922 11.594 1 94.81 107 GLY B O 1
ATOM 2740 N N . LEU B 1 108 ? 3.697 27.062 12.055 1 96.06 108 LEU B N 1
ATOM 2741 C CA . LEU B 1 108 ? 3.771 26 11.047 1 96.06 108 LEU B CA 1
ATOM 2742 C C . LEU B 1 108 ? 3.176 26.469 9.719 1 96.06 108 LEU B C 1
ATOM 2744 O O . LEU B 1 108 ? 2.111 26 9.312 1 96.06 108 LEU B O 1
ATOM 2748 N N . LYS B 1 109 ? 3.922 27.281 8.992 1 94.75 109 LYS B N 1
ATOM 2749 C CA . LYS B 1 109 ? 3.387 28.016 7.852 1 94.75 109 LYS B CA 1
ATOM 2750 C C . LYS B 1 109 ? 3.811 27.391 6.531 1 94.75 109 LYS B C 1
ATOM 2752 O O . LYS B 1 109 ? 3.111 27.5 5.523 1 94.75 109 LYS B O 1
ATOM 2757 N N . VAL B 1 110 ? 4.992 26.906 6.543 1 97.31 110 VAL B N 1
ATOM 2758 C CA . VAL B 1 110 ? 5.562 26.344 5.332 1 97.31 110 VAL B CA 1
ATOM 2759 C C . VAL B 1 110 ? 5.867 24.859 5.555 1 97.31 110 VAL B C 1
ATOM 2761 O O . VAL B 1 110 ? 6.684 24.516 6.406 1 97.31 110 VAL B O 1
ATOM 2764 N N . GLY B 1 111 ? 5.18 24.031 4.789 1 97.88 111 GLY B N 1
ATOM 2765 C CA . GLY B 1 111 ? 5.359 22.609 5.012 1 97.88 111 GLY B CA 1
ATOM 2766 C C . GLY B 1 111 ? 5.281 21.781 3.736 1 97.88 111 GLY B C 1
ATOM 2767 O O . GLY B 1 111 ? 4.715 22.234 2.738 1 97.88 111 GLY B O 1
ATOM 2768 N N . ILE B 1 112 ? 5.91 20.688 3.738 1 98.44 112 ILE B N 1
ATOM 2769 C CA . ILE B 1 112 ? 5.859 19.688 2.682 1 98.44 112 ILE B CA 1
ATOM 2770 C C . ILE B 1 112 ? 5.738 18.297 3.301 1 98.44 112 ILE B C 1
ATOM 2772 O O . ILE B 1 112 ? 6.438 17.969 4.262 1 98.44 112 ILE B O 1
ATOM 2776 N N . SER B 1 113 ? 4.746 17.516 2.863 1 98.56 113 SER B N 1
ATOM 2777 C CA . SER B 1 113 ? 4.484 16.188 3.416 1 98.56 113 SER B CA 1
ATOM 2778 C C . SER B 1 113 ? 4.559 15.117 2.336 1 98.56 113 SER B C 1
ATOM 2780 O O . SER B 1 113 ? 4.031 15.297 1.236 1 98.56 113 SER B O 1
ATOM 2782 N N . GLN B 1 114 ? 5.238 14.062 2.611 1 98.31 114 GLN B N 1
ATOM 2783 C CA . GLN B 1 114 ? 5.367 12.938 1.685 1 98.31 114 GLN B CA 1
ATOM 2784 C C . GLN B 1 114 ? 4.66 11.703 2.217 1 98.31 114 GLN B C 1
ATOM 2786 O O . GLN B 1 114 ? 4.996 11.203 3.293 1 98.31 114 GLN B O 1
ATOM 2791 N N . PRO B 1 115 ? 3.664 11.195 1.462 1 97.88 115 PRO B N 1
ATOM 2792 C CA . PRO B 1 115 ? 3.023 9.938 1.847 1 97.88 115 PRO B CA 1
ATOM 2793 C C . PRO B 1 115 ? 3.873 8.719 1.507 1 97.88 115 PRO B C 1
ATOM 2795 O O . PRO B 1 115 ? 4.781 8.805 0.676 1 97.88 115 PRO B O 1
ATOM 2798 N N . CYS B 1 116 ? 3.627 7.633 2.168 1 96.81 116 CYS B N 1
ATOM 2799 C CA . CYS B 1 116 ? 4.309 6.367 1.917 1 96.81 116 CYS B CA 1
ATOM 2800 C C . CYS B 1 116 ? 3.432 5.184 2.311 1 96.81 116 CYS B C 1
ATOM 2802 O O . CYS B 1 116 ? 2.496 5.336 3.098 1 96.81 116 CYS B O 1
ATOM 2804 N N . TRP B 1 117 ? 3.768 4.086 1.752 1 95.5 117 TRP B N 1
ATOM 2805 C CA . TRP B 1 117 ? 2.932 2.9 1.908 1 95.5 117 TRP B CA 1
ATOM 2806 C C . TRP B 1 117 ? 3.787 1.661 2.152 1 95.5 117 TRP B C 1
ATOM 2808 O O . TRP B 1 117 ? 4.934 1.591 1.701 1 95.5 117 TRP B O 1
ATOM 2818 N N . ALA B 1 118 ? 3.234 0.712 2.838 1 95.38 118 ALA B N 1
ATOM 2819 C CA . ALA B 1 118 ? 3.807 -0.614 3.061 1 95.38 118 ALA B CA 1
ATOM 2820 C C . ALA B 1 118 ? 2.73 -1.694 2.98 1 95.38 118 ALA B C 1
ATOM 2822 O O . ALA B 1 118 ? 1.579 -1.409 2.646 1 95.38 118 ALA B O 1
ATOM 2823 N N . ALA B 1 119 ? 3.141 -2.908 3.156 1 92.88 119 ALA B N 1
ATOM 2824 C CA . ALA B 1 119 ? 2.225 -4.043 3.088 1 92.88 119 ALA B CA 1
ATOM 2825 C C . ALA B 1 119 ? 1.101 -3.906 4.109 1 92.88 119 ALA B C 1
ATOM 2827 O O . ALA B 1 119 ? 1.222 -3.15 5.078 1 92.88 119 ALA B O 1
ATOM 2828 N N . GLN B 1 120 ? -0.047 -4.523 3.789 1 92.31 120 GLN B N 1
ATOM 2829 C CA . GLN B 1 120 ? -1.17 -4.719 4.699 1 92.31 120 GLN B CA 1
ATOM 2830 C C . GLN B 1 120 ? -1.841 -3.391 5.035 1 92.31 120 GLN B C 1
ATOM 2832 O O . GLN B 1 120 ? -2.289 -3.186 6.168 1 92.31 120 GLN B O 1
ATOM 2837 N N . GLY B 1 121 ? -1.729 -2.447 4.125 1 92.75 121 GLY B N 1
ATOM 2838 C CA . GLY B 1 121 ? -2.473 -1.202 4.238 1 92.75 121 GLY B CA 1
ATOM 2839 C C . GLY B 1 121 ? -1.821 -0.203 5.176 1 92.75 121 GLY B C 1
ATOM 2840 O O . GLY B 1 121 ? -2.443 0.787 5.566 1 92.75 121 GLY B O 1
ATOM 2841 N N . VAL B 1 122 ? -0.614 -0.456 5.562 1 96.06 122 VAL B N 1
ATOM 2842 C CA . VAL B 1 122 ? 0.079 0.466 6.457 1 96.06 122 VAL B CA 1
ATOM 2843 C C . VAL B 1 122 ? 0.464 1.732 5.695 1 96.06 122 VAL B C 1
ATOM 2845 O O . VAL B 1 122 ? 1.134 1.664 4.66 1 96.06 122 VAL B O 1
ATOM 2848 N N . PHE B 1 123 ? -0.021 2.848 6.16 1 96.88 123 PHE B N 1
ATOM 2849 C CA . PHE B 1 123 ? 0.179 4.16 5.555 1 96.88 123 PHE B CA 1
ATOM 2850 C C . PHE B 1 123 ? 0.996 5.059 6.477 1 96.88 123 PHE B C 1
ATOM 2852 O O . PHE B 1 123 ? 0.866 4.988 7.699 1 96.88 123 PHE B O 1
ATOM 2859 N N . GLY B 1 124 ? 1.849 5.855 5.848 1 98.06 124 GLY B N 1
ATOM 2860 C CA . GLY B 1 124 ? 2.619 6.824 6.605 1 98.06 124 GLY B CA 1
ATOM 2861 C C . GLY B 1 124 ? 2.68 8.188 5.945 1 98.06 124 GLY B C 1
ATOM 2862 O O . GLY B 1 124 ? 2.395 8.32 4.754 1 98.06 124 GLY B O 1
ATOM 2863 N N . LEU B 1 125 ? 2.994 9.172 6.715 1 98.5 125 LEU B N 1
ATOM 2864 C CA . LEU B 1 125 ? 3.162 10.539 6.234 1 98.5 125 LEU B CA 1
ATOM 2865 C C . LEU B 1 125 ? 4.301 11.234 6.973 1 98.5 125 LEU B C 1
ATOM 2867 O O . LEU B 1 125 ? 4.285 11.328 8.203 1 98.5 125 LEU B O 1
ATOM 2871 N N . LEU B 1 126 ? 5.297 11.648 6.23 1 98.75 126 LEU B N 1
ATOM 2872 C CA . LEU B 1 126 ? 6.406 12.438 6.766 1 98.75 126 LEU B CA 1
ATOM 2873 C C . LEU B 1 126 ? 6.262 13.906 6.387 1 98.75 126 LEU B C 1
ATOM 2875 O O . LEU B 1 126 ? 6.02 14.234 5.223 1 98.75 126 LEU B O 1
ATOM 2879 N N . SER B 1 127 ? 6.422 14.797 7.359 1 98.38 127 SER B N 1
ATOM 2880 C CA . SER B 1 127 ? 6.273 16.234 7.105 1 98.38 127 SER B CA 1
ATOM 2881 C C . SER B 1 127 ? 7.5 17 7.574 1 98.38 127 SER B C 1
ATOM 2883 O O . SER B 1 127 ? 7.996 16.781 8.68 1 98.38 127 SER B O 1
ATOM 2885 N N . PHE B 1 128 ? 8 17.797 6.742 1 98.44 128 PHE B N 1
ATOM 2886 C CA . PHE B 1 128 ? 8.992 18.812 7.051 1 98.44 128 PHE B CA 1
ATOM 2887 C C . PHE B 1 128 ? 8.359 20.203 7.062 1 98.44 128 PHE B C 1
ATOM 2889 O O . PHE B 1 128 ? 7.719 20.609 6.086 1 98.44 128 PHE B O 1
ATOM 2896 N N . VAL B 1 129 ? 8.547 20.906 8.164 1 98.06 129 VAL B N 1
ATOM 2897 C CA . VAL B 1 129 ? 7.84 22.172 8.312 1 98.06 129 VAL B CA 1
ATOM 2898 C C . VAL B 1 129 ? 8.805 23.234 8.828 1 98.06 129 VAL B C 1
ATOM 2900 O O . VAL B 1 129 ? 9.734 22.938 9.578 1 98.06 129 VAL B O 1
ATOM 2903 N N . ARG B 1 130 ? 8.562 24.422 8.344 1 97.31 130 ARG B N 1
ATOM 2904 C CA . ARG B 1 130 ? 9.289 25.578 8.867 1 97.31 130 ARG B CA 1
ATOM 2905 C C . ARG B 1 130 ? 8.406 26.828 8.891 1 97.31 130 ARG B C 1
ATOM 2907 O O . ARG B 1 130 ? 7.309 26.828 8.328 1 97.31 130 ARG B O 1
ATOM 2914 N N . SER B 1 131 ? 8.898 27.812 9.609 1 95.19 131 SER B N 1
ATOM 2915 C CA . SER B 1 131 ? 8.148 29.062 9.688 1 95.19 131 SER B CA 1
ATOM 2916 C C . SER B 1 131 ? 8.336 29.891 8.43 1 95.19 131 SER B C 1
ATOM 2918 O O . SER B 1 131 ? 7.453 30.672 8.062 1 95.19 131 SER B O 1
ATOM 2920 N N . GLY B 1 132 ? 9.344 29.891 7.809 1 92.69 132 GLY B N 1
ATOM 2921 C CA . GLY B 1 132 ? 9.703 30.609 6.594 1 92.69 132 GLY B CA 1
ATOM 2922 C C . GLY B 1 132 ? 11.164 30.422 6.211 1 92.69 132 GLY B C 1
ATOM 2923 O O . GLY B 1 132 ? 11.945 29.859 6.977 1 92.69 132 GLY B O 1
ATOM 2924 N N . PRO B 1 133 ? 11.445 30.75 5.008 1 94.88 133 PRO B N 1
ATOM 2925 C CA . PRO B 1 133 ? 10.641 31.328 3.922 1 94.88 133 PRO B CA 1
ATOM 2926 C C . PRO B 1 133 ? 9.828 30.266 3.18 1 94.88 133 PRO B C 1
ATOM 2928 O O . PRO B 1 133 ? 10.008 29.062 3.408 1 94.88 133 PRO B O 1
ATOM 2931 N N . ALA B 1 134 ? 8.992 30.719 2.221 1 96.12 134 ALA B N 1
ATOM 2932 C CA . ALA B 1 134 ? 8.188 29.828 1.387 1 96.12 134 ALA B CA 1
ATOM 2933 C C . ALA B 1 134 ? 9.07 28.922 0.544 1 96.12 134 ALA B C 1
ATOM 2935 O O . ALA B 1 134 ? 10.211 29.266 0.239 1 96.12 134 ALA B O 1
ATOM 2936 N N . LEU B 1 135 ? 8.57 27.781 0.185 1 96.88 135 LEU B N 1
ATOM 2937 C CA . LEU B 1 135 ? 9.305 26.891 -0.709 1 96.88 135 LEU B CA 1
ATOM 2938 C C . LEU B 1 135 ? 9.328 27.438 -2.129 1 96.88 135 LEU B C 1
ATOM 2940 O O . LEU B 1 135 ? 8.281 27.797 -2.676 1 96.88 135 LEU B O 1
ATOM 2944 N N . THR B 1 136 ? 10.484 27.516 -2.662 1 96.25 136 THR B N 1
ATOM 2945 C CA . THR B 1 136 ? 10.602 27.891 -4.066 1 96.25 136 THR B CA 1
ATOM 2946 C C . THR B 1 136 ? 10.367 26.688 -4.973 1 96.25 136 THR B C 1
ATOM 2948 O O . THR B 1 136 ? 10.508 25.547 -4.539 1 96.25 136 THR B O 1
ATOM 2951 N N . PRO B 1 137 ? 10.047 26.969 -6.266 1 95.31 137 PRO B N 1
ATOM 2952 C CA . PRO B 1 137 ? 9.898 25.859 -7.203 1 95.31 137 PRO B CA 1
ATOM 2953 C C . PRO B 1 137 ? 11.148 24.984 -7.297 1 95.31 137 PRO B C 1
ATOM 2955 O O . PRO B 1 137 ? 11.047 23.766 -7.398 1 95.31 137 PRO B O 1
ATOM 2958 N N . GLY B 1 138 ? 12.211 25.609 -7.305 1 94.06 138 GLY B N 1
ATOM 2959 C CA . GLY B 1 138 ? 13.469 24.859 -7.332 1 94.06 138 GLY B CA 1
ATOM 2960 C C . GLY B 1 138 ? 13.664 23.984 -6.113 1 94.06 138 GLY B C 1
ATOM 2961 O O . GLY B 1 138 ? 14.094 22.828 -6.234 1 94.06 138 GLY B O 1
ATOM 2962 N N . GLU B 1 139 ? 13.352 24.5 -4.957 1 94.62 139 GLU B N 1
ATOM 2963 C CA . GLU B 1 139 ? 13.453 23.734 -3.717 1 94.62 139 GLU B CA 1
ATOM 2964 C C . GLU B 1 139 ? 12.492 22.547 -3.727 1 94.62 139 GLU B C 1
ATOM 2966 O O . GLU B 1 139 ? 12.844 21.438 -3.297 1 94.62 139 GLU B O 1
ATOM 2971 N N . ILE B 1 140 ? 11.289 22.781 -4.188 1 95.5 140 ILE B N 1
ATOM 2972 C CA . ILE B 1 140 ? 10.281 21.734 -4.266 1 95.5 140 ILE B CA 1
ATOM 2973 C C . ILE B 1 140 ? 10.773 20.609 -5.184 1 95.5 140 ILE B C 1
ATOM 2975 O O . ILE B 1 140 ? 10.664 19.438 -4.844 1 95.5 140 ILE B O 1
ATOM 2979 N N . SER B 1 141 ? 11.312 21 -6.277 1 91.38 141 SER B N 1
ATOM 2980 C CA . SER B 1 141 ? 11.836 20.016 -7.227 1 91.38 141 SER B CA 1
ATOM 2981 C C . SER B 1 141 ? 12.953 19.188 -6.602 1 91.38 141 SER B C 1
ATOM 2983 O O . SER B 1 141 ? 13.008 17.969 -6.785 1 91.38 141 SER B O 1
ATOM 2985 N N . MET B 1 142 ? 13.742 19.812 -5.883 1 88.62 142 MET B N 1
ATOM 2986 C CA . MET B 1 142 ? 14.859 19.141 -5.223 1 88.62 142 MET B CA 1
ATOM 2987 C C . MET B 1 142 ? 14.359 18.203 -4.125 1 88.62 142 MET B C 1
ATOM 2989 O O . MET B 1 142 ? 14.836 17.062 -4.004 1 88.62 142 MET B O 1
ATOM 2993 N N . LEU B 1 143 ? 13.414 18.594 -3.381 1 93.38 143 LEU B N 1
ATOM 2994 C CA . LEU B 1 143 ? 12.93 17.844 -2.217 1 93.38 143 LEU B CA 1
ATOM 2995 C C . LEU B 1 143 ? 12.094 16.641 -2.645 1 93.38 143 LEU B C 1
ATOM 2997 O O . LEU B 1 143 ? 11.984 15.664 -1.903 1 93.38 143 LEU B O 1
ATOM 3001 N N . ARG B 1 144 ? 11.531 16.75 -3.793 1 91.69 144 ARG B N 1
ATOM 3002 C CA . ARG B 1 144 ? 10.57 15.734 -4.223 1 91.69 144 ARG B CA 1
ATOM 3003 C C . ARG B 1 144 ? 11.164 14.336 -4.125 1 91.69 144 ARG B C 1
ATOM 3005 O O . ARG B 1 144 ? 10.68 13.5 -3.357 1 91.69 144 ARG B O 1
ATOM 3012 N N . ARG B 1 145 ? 12.211 14.086 -4.828 1 84.88 145 ARG B N 1
ATOM 3013 C CA . ARG B 1 145 ? 12.797 12.75 -4.852 1 84.88 145 ARG B CA 1
ATOM 3014 C C . ARG B 1 145 ? 13.484 12.438 -3.531 1 84.88 145 ARG B C 1
ATOM 3016 O O . ARG B 1 145 ? 13.484 11.289 -3.082 1 84.88 145 ARG B O 1
ATOM 3023 N N . GLN B 1 146 ? 14.055 13.422 -2.893 1 88.56 146 GLN B N 1
ATOM 3024 C CA . GLN B 1 146 ? 14.703 13.219 -1.603 1 88.56 146 GLN B CA 1
ATOM 3025 C C . GLN B 1 146 ? 13.711 12.742 -0.551 1 88.56 146 GLN B C 1
ATOM 3027 O O . GLN B 1 146 ? 13.977 11.773 0.172 1 88.56 146 GLN B O 1
ATOM 3032 N N . LEU B 1 147 ? 12.609 13.406 -0.542 1 94 147 LEU B N 1
ATOM 3033 C CA . LEU B 1 147 ? 11.586 13.047 0.433 1 94 147 LEU B CA 1
ATOM 3034 C C . LEU B 1 147 ? 11.008 11.672 0.134 1 94 147 LEU B C 1
ATOM 3036 O O . LEU B 1 147 ? 10.727 10.898 1.053 1 94 147 LEU B O 1
ATOM 3040 N N . GLN B 1 148 ? 10.852 11.391 -1.12 1 91.75 148 GLN B N 1
ATOM 3041 C CA . GLN B 1 148 ? 10.359 10.07 -1.484 1 91.75 148 GLN B CA 1
ATOM 3042 C C . GLN B 1 148 ? 11.289 8.969 -0.976 1 91.75 148 GLN B C 1
ATOM 3044 O O . GLN B 1 148 ? 10.836 7.969 -0.425 1 91.75 148 GLN B O 1
ATOM 3049 N N . MET B 1 149 ? 12.531 9.195 -1.053 1 89.31 149 MET B N 1
ATOM 3050 C CA . MET B 1 149 ? 13.508 8.203 -0.615 1 89.31 149 MET B CA 1
ATOM 3051 C C . MET B 1 149 ? 13.57 8.125 0.907 1 89.31 149 MET B C 1
ATOM 3053 O O . MET B 1 149 ? 13.453 7.043 1.484 1 89.31 149 MET B O 1
ATOM 3057 N N . VAL B 1 150 ? 13.695 9.25 1.507 1 92.75 150 VAL B N 1
ATOM 3058 C CA . VAL B 1 150 ? 13.859 9.328 2.955 1 92.75 150 VAL B CA 1
ATOM 3059 C C . VAL B 1 150 ? 12.617 8.758 3.639 1 92.75 150 VAL B C 1
ATOM 3061 O O . VAL B 1 150 ? 12.719 7.961 4.574 1 92.75 150 VAL B O 1
ATOM 3064 N N . THR B 1 151 ? 11.484 9.156 3.143 1 96.44 151 THR B N 1
ATOM 3065 C CA . THR B 1 151 ? 10.227 8.758 3.768 1 96.44 151 THR B CA 1
ATOM 3066 C C . THR B 1 151 ? 10.016 7.25 3.633 1 96.44 151 THR B C 1
ATOM 3068 O O . THR B 1 151 ? 9.602 6.59 4.586 1 96.44 151 THR B O 1
ATOM 3071 N N . ASN B 1 152 ? 10.273 6.766 2.496 1 92.88 152 ASN B N 1
ATOM 3072 C CA . ASN B 1 152 ? 10.078 5.336 2.291 1 92.88 152 ASN B CA 1
ATOM 3073 C C . ASN B 1 152 ? 11.023 4.512 3.162 1 92.88 152 ASN B C 1
ATOM 3075 O O . ASN B 1 152 ? 10.617 3.514 3.756 1 92.88 152 ASN B O 1
ATOM 3079 N N . LEU B 1 153 ? 12.273 4.902 3.193 1 91.56 153 LEU B N 1
ATOM 3080 C CA . LEU B 1 153 ? 13.219 4.191 4.039 1 91.56 153 LEU B CA 1
ATOM 3081 C C . LEU B 1 153 ? 12.805 4.266 5.504 1 91.56 153 LEU B C 1
ATOM 3083 O O . LEU B 1 153 ? 12.844 3.26 6.219 1 91.56 153 LEU B O 1
ATOM 3087 N N . LEU B 1 154 ? 12.406 5.414 5.914 1 96.31 154 LEU B N 1
ATOM 3088 C CA . LEU B 1 154 ? 11.914 5.57 7.277 1 96.31 154 LEU B CA 1
ATOM 3089 C C . LEU B 1 154 ? 10.719 4.656 7.539 1 96.31 154 LEU B C 1
ATOM 3091 O O . LEU B 1 154 ? 10.68 3.955 8.547 1 96.31 154 LEU B O 1
ATOM 3095 N N . HIS B 1 155 ? 9.805 4.68 6.633 1 97 155 HIS B N 1
ATOM 3096 C CA . HIS B 1 155 ? 8.547 3.951 6.789 1 97 155 HIS B CA 1
ATOM 3097 C C . HIS B 1 155 ? 8.797 2.451 6.914 1 97 155 HIS B C 1
ATOM 3099 O O . HIS B 1 155 ? 8.227 1.797 7.797 1 97 155 HIS B O 1
ATOM 3105 N N . LEU B 1 156 ? 9.648 1.909 6.113 1 94.12 156 LEU B N 1
ATOM 3106 C CA . LEU B 1 156 ? 9.953 0.485 6.16 1 94.12 156 LEU B CA 1
ATOM 3107 C C . LEU B 1 156 ? 10.711 0.133 7.438 1 94.12 156 LEU B C 1
ATOM 3109 O O . LEU B 1 156 ? 10.453 -0.908 8.047 1 94.12 156 LEU B O 1
ATOM 3113 N N . SER B 1 157 ? 11.625 1.006 7.812 1 94.62 157 SER B N 1
ATOM 3114 C CA . SER B 1 157 ? 12.352 0.782 9.055 1 94.62 157 SER B CA 1
ATOM 3115 C C . SER B 1 157 ? 11.422 0.865 10.266 1 94.62 157 SER B C 1
ATOM 3117 O O . SER B 1 157 ? 11.523 0.053 11.188 1 94.62 157 SER B O 1
ATOM 3119 N N . MET B 1 158 ? 10.516 1.849 10.25 1 96.94 158 MET B N 1
ATOM 3120 C CA . MET B 1 158 ? 9.539 2.008 11.328 1 96.94 158 MET B CA 1
ATOM 3121 C C . MET B 1 158 ? 8.625 0.795 11.414 1 96.94 158 MET B C 1
ATOM 3123 O O . MET B 1 158 ? 8.266 0.361 12.508 1 96.94 158 MET B O 1
ATOM 3127 N N . TYR B 1 159 ? 8.281 0.266 10.258 1 95.94 159 TYR B N 1
ATOM 3128 C CA . TYR B 1 159 ? 7.438 -0.924 10.195 1 95.94 159 TYR B CA 1
ATOM 3129 C C . TYR B 1 159 ? 8.008 -2.041 11.062 1 95.94 159 TYR B C 1
ATOM 3131 O O . TYR B 1 159 ? 7.266 -2.711 11.789 1 95.94 159 TYR B O 1
ATOM 3139 N N . GLU B 1 160 ? 9.242 -2.148 11.016 1 92.94 160 GLU B N 1
ATOM 3140 C CA . GLU B 1 160 ? 9.938 -3.188 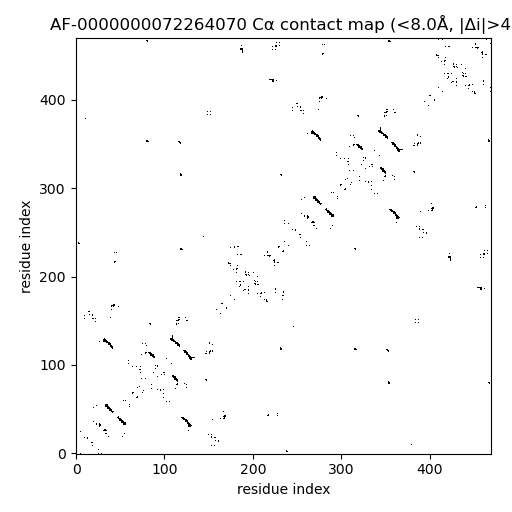11.766 1 92.94 160 GLU B CA 1
ATOM 3141 C C . GLU B 1 160 ? 10.086 -2.807 13.234 1 92.94 160 GLU B C 1
ATOM 3143 O O . GLU B 1 160 ? 9.773 -3.607 14.125 1 92.94 160 GLU B O 1
ATOM 3148 N N . ARG B 1 161 ? 10.492 -1.617 13.469 1 95.06 161 ARG B N 1
ATOM 3149 C CA . ARG B 1 161 ? 10.875 -1.204 14.812 1 95.06 161 ARG B CA 1
ATOM 3150 C C . ARG B 1 161 ? 9.648 -1.032 15.703 1 95.06 161 ARG B C 1
ATOM 3152 O O . ARG B 1 161 ? 9.719 -1.244 16.906 1 95.06 161 ARG B O 1
ATOM 3159 N N . VAL B 1 162 ? 8.531 -0.688 15.156 1 94.94 162 VAL B N 1
ATOM 3160 C CA . VAL B 1 162 ? 7.305 -0.52 15.93 1 94.94 162 VAL B CA 1
ATOM 3161 C C . VAL B 1 162 ? 6.578 -1.857 16.031 1 94.94 162 VAL B C 1
ATOM 3163 O O . VAL B 1 162 ? 5.582 -1.971 16.75 1 94.94 162 VAL B O 1
ATOM 3166 N N . ASP B 1 163 ? 7.027 -2.92 15.391 1 93.44 163 ASP B N 1
ATOM 3167 C CA . ASP B 1 163 ? 6.465 -4.27 15.391 1 93.44 163 ASP B CA 1
ATOM 3168 C C . ASP B 1 163 ? 5.02 -4.266 14.898 1 93.44 163 ASP B C 1
ATOM 3170 O O . ASP B 1 163 ? 4.113 -4.691 15.617 1 93.44 163 ASP B O 1
ATOM 3174 N N . VAL 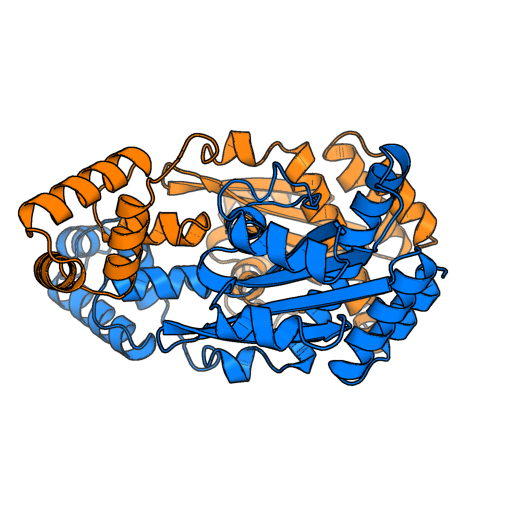B 1 164 ? 4.84 -3.854 13.633 1 94.44 164 VAL B N 1
ATOM 3175 C CA . VAL B 1 164 ? 3.539 -3.703 12.992 1 94.44 164 VAL B CA 1
ATOM 3176 C C . VAL B 1 164 ? 2.775 -5.023 13.055 1 94.44 164 VAL B C 1
ATOM 3178 O O . VAL B 1 164 ? 1.583 -5.043 13.375 1 94.44 164 VAL B O 1
ATOM 3181 N N . PRO B 1 165 ? 3.396 -6.203 12.844 1 91.69 165 PRO B N 1
ATOM 3182 C CA . PRO B 1 165 ? 2.646 -7.461 12.906 1 91.69 165 PRO B CA 1
ATOM 3183 C C . PRO B 1 165 ? 2.014 -7.699 14.273 1 91.69 165 PRO B C 1
ATOM 3185 O O . PRO B 1 165 ? 0.894 -8.211 14.359 1 91.69 165 PRO B O 1
ATOM 3188 N N . ALA B 1 166 ? 2.713 -7.297 15.258 1 91.88 166 ALA B N 1
ATOM 3189 C CA . ALA B 1 166 ? 2.162 -7.461 16.609 1 91.88 166 ALA B CA 1
ATOM 3190 C C . ALA B 1 166 ? 0.954 -6.555 16.812 1 91.88 166 ALA B C 1
ATOM 3192 O O . ALA B 1 166 ? -0.008 -6.941 17.484 1 91.88 166 ALA B O 1
ATOM 3193 N N . ILE B 1 167 ? 1.002 -5.418 16.25 1 92.19 167 ILE B N 1
ATOM 3194 C CA . ILE B 1 167 ? -0.073 -4.445 16.422 1 92.19 167 ILE B CA 1
ATOM 3195 C C . ILE B 1 167 ? -1.273 -4.852 15.57 1 92.19 167 ILE B C 1
ATOM 3197 O O . ILE B 1 167 ? -2.418 -4.781 16.031 1 92.19 167 ILE B O 1
ATOM 3201 N N . SER B 1 168 ? -1.062 -5.242 14.328 1 92 168 SER B N 1
ATOM 3202 C CA . SER B 1 168 ? -2.129 -5.57 13.391 1 92 168 SER B CA 1
ATOM 3203 C C . SER B 1 168 ? -2.809 -6.883 13.766 1 92 168 SER B C 1
ATOM 3205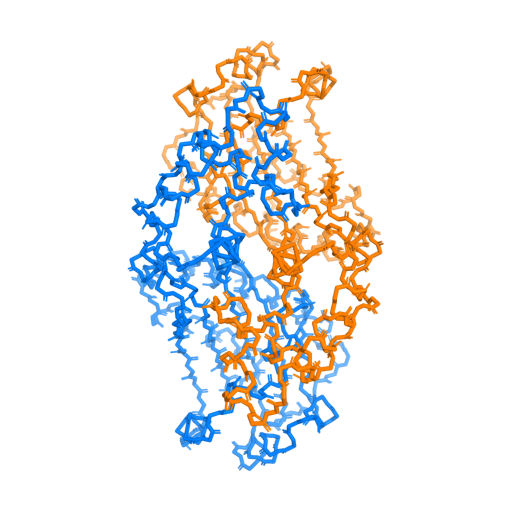 O O . SER B 1 168 ? -3.98 -7.094 13.445 1 92 168 SER B O 1
ATOM 3207 N N . CYS B 1 169 ? -2.113 -7.852 14.367 1 88.38 169 CYS B N 1
ATOM 3208 C CA . CYS B 1 169 ? -2.582 -9.164 14.789 1 88.38 169 CYS B CA 1
ATOM 3209 C C . CYS B 1 169 ? -2.967 -10.023 13.594 1 88.38 169 CYS B C 1
ATOM 3211 O O . CYS B 1 169 ? -3.865 -10.859 13.68 1 88.38 169 CYS B O 1
ATOM 3213 N N . ILE B 1 170 ? -2.406 -9.727 12.445 1 86.44 170 ILE B N 1
ATOM 3214 C CA . ILE B 1 170 ? -2.773 -10.445 11.227 1 86.44 170 ILE B CA 1
ATOM 3215 C C . ILE B 1 170 ? -1.911 -11.695 11.086 1 86.44 170 ILE B C 1
ATOM 3217 O O . ILE B 1 170 ? -2.262 -12.617 10.352 1 86.44 170 ILE B O 1
ATOM 3221 N N . GLY B 1 171 ? -0.839 -11.75 11.758 1 79.94 171 GLY B N 1
ATOM 3222 C CA . GLY B 1 171 ? 0.113 -12.844 11.609 1 79.94 171 GLY B CA 1
ATOM 3223 C C . GLY B 1 171 ? -0.501 -14.211 11.867 1 79.94 171 GLY B C 1
ATOM 3224 O O . GLY B 1 171 ? -0.016 -15.219 11.352 1 79.94 171 GLY B O 1
ATOM 3225 N N . ASP B 1 172 ? -1.576 -14.242 12.516 1 77.62 172 ASP B N 1
ATOM 3226 C CA . ASP B 1 172 ? -2.172 -15.516 12.906 1 77.62 172 ASP B CA 1
ATOM 3227 C C . ASP B 1 172 ? -3.266 -15.938 11.922 1 77.62 172 ASP B C 1
ATOM 3229 O O . ASP B 1 172 ? -3.822 -17.031 12.039 1 77.62 172 ASP B O 1
ATOM 3233 N N . VAL B 1 173 ? -3.514 -15.117 10.984 1 89.19 173 VAL B N 1
ATOM 3234 C CA . VAL B 1 173 ? -4.629 -15.398 10.086 1 89.19 173 VAL B CA 1
ATOM 3235 C C . VAL B 1 173 ? -4.129 -16.172 8.867 1 89.19 173 VAL B C 1
ATOM 3237 O O . VAL B 1 173 ? -3.156 -15.773 8.227 1 89.19 173 VAL B O 1
ATOM 3240 N N . SER B 1 174 ? -4.727 -17.312 8.617 1 88.12 174 SER B N 1
ATOM 3241 C CA . SER B 1 174 ? -4.434 -18.125 7.434 1 88.12 174 SER B CA 1
ATOM 3242 C C . SER B 1 174 ? -5.711 -18.641 6.789 1 88.12 174 SER B C 1
ATOM 3244 O O . SER B 1 174 ? -6.496 -19.344 7.434 1 88.12 174 SER B O 1
ATOM 3246 N N . LEU B 1 175 ? -5.891 -18.203 5.566 1 93.5 175 LEU B N 1
ATOM 3247 C CA . LEU B 1 175 ? -7.008 -18.75 4.805 1 93.5 175 LEU B CA 1
ATOM 3248 C C . LEU B 1 175 ? -6.562 -19.938 3.967 1 93.5 175 LEU B C 1
ATOM 3250 O O . LEU B 1 175 ? -5.473 -19.922 3.389 1 93.5 175 LEU B O 1
ATOM 3254 N N . THR B 1 176 ? -7.395 -20.953 3.988 1 93.12 176 THR B N 1
ATOM 3255 C CA . THR B 1 176 ? -7.129 -22.047 3.053 1 93.12 176 THR B CA 1
ATOM 3256 C C . THR B 1 176 ? -7.297 -21.578 1.611 1 93.12 176 THR B C 1
ATOM 3258 O O . THR B 1 176 ? -7.844 -20.484 1.367 1 93.12 176 THR B O 1
ATOM 3261 N N . LEU B 1 177 ? -6.832 -22.375 0.719 1 90.06 177 LEU B N 1
ATOM 3262 C CA . LEU B 1 177 ? -6.953 -22.047 -0.695 1 90.06 177 LEU B CA 1
ATOM 3263 C C . LEU B 1 177 ? -8.414 -21.891 -1.093 1 90.06 177 LEU B C 1
ATOM 3265 O O . LEU B 1 177 ? -8.773 -20.953 -1.821 1 90.06 177 LEU B O 1
ATOM 3269 N N . ARG B 1 178 ? -9.219 -22.75 -0.59 1 94.88 178 ARG B N 1
ATOM 3270 C CA . ARG B 1 178 ? -10.633 -22.734 -0.938 1 94.88 178 ARG B CA 1
ATOM 3271 C C . ARG B 1 178 ? -11.336 -21.516 -0.33 1 94.88 178 ARG B C 1
ATOM 3273 O O . ARG B 1 178 ? -12.156 -20.875 -0.984 1 94.88 178 ARG B O 1
ATOM 3280 N N . GLU B 1 179 ? -11 -21.234 0.909 1 96.56 179 GLU B N 1
ATOM 3281 C CA . GLU B 1 179 ? -11.555 -20.047 1.56 1 96.56 179 GLU B CA 1
ATOM 3282 C C . GLU B 1 179 ? -11.203 -18.781 0.798 1 96.56 179 GLU B C 1
ATOM 3284 O O . GLU B 1 179 ? -12.055 -17.906 0.591 1 96.56 179 GLU B O 1
ATOM 3289 N N . ARG B 1 180 ? -10.023 -18.703 0.367 1 94.38 180 ARG B N 1
ATOM 3290 C CA . ARG B 1 180 ? -9.555 -17.547 -0.376 1 94.38 180 ARG B CA 1
ATOM 3291 C C . ARG B 1 180 ? -10.25 -17.438 -1.729 1 94.38 180 ARG B C 1
ATOM 3293 O O . ARG B 1 180 ? -10.602 -16.344 -2.168 1 94.38 180 ARG B O 1
ATOM 3300 N N . GLU B 1 181 ? -10.328 -18.516 -2.369 1 95.19 181 GLU B N 1
ATOM 3301 C CA . GLU B 1 181 ? -11 -18.547 -3.664 1 95.19 181 GLU B CA 1
ATOM 3302 C C . GLU B 1 181 ? -12.445 -18.062 -3.547 1 95.19 181 GLU B C 1
ATOM 3304 O O . GLU B 1 181 ? -12.906 -17.266 -4.352 1 95.19 181 GLU B O 1
ATOM 3309 N N . ILE B 1 182 ? -13.109 -18.562 -2.609 1 97.69 182 ILE B N 1
ATOM 3310 C CA . ILE B 1 182 ? -14.5 -18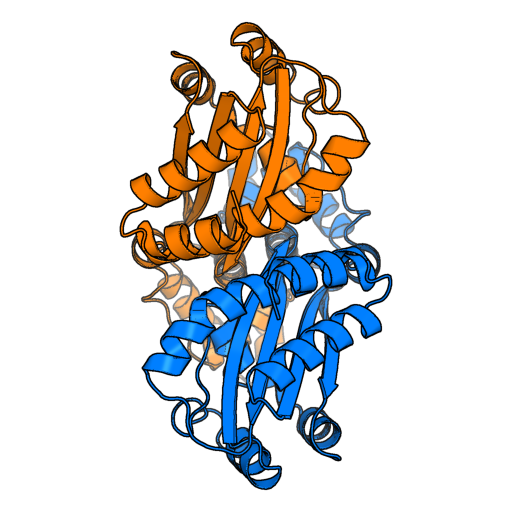.188 -2.371 1 97.69 182 ILE B CA 1
ATOM 3311 C C . ILE B 1 182 ? -14.586 -16.703 -2.023 1 97.69 182 ILE B C 1
ATOM 3313 O O . ILE B 1 182 ? -15.453 -15.992 -2.529 1 97.69 182 ILE B O 1
ATOM 3317 N N . LEU B 1 183 ? -13.703 -16.266 -1.177 1 96.88 183 LEU B N 1
ATOM 3318 C CA . LEU B 1 183 ? -13.703 -14.867 -0.766 1 96.88 183 LEU B CA 1
ATOM 3319 C C . LEU B 1 183 ? -13.406 -13.953 -1.949 1 96.88 183 LEU B C 1
ATOM 3321 O O . LEU B 1 183 ? -13.945 -12.852 -2.037 1 96.88 183 LEU B O 1
ATOM 3325 N N . ARG B 1 184 ? -12.562 -14.391 -2.854 1 95 184 ARG B N 1
ATOM 3326 C CA . ARG B 1 184 ? -12.266 -13.633 -4.062 1 95 184 ARG B CA 1
ATOM 3327 C C . ARG B 1 184 ? -13.516 -13.445 -4.918 1 95 184 ARG B C 1
ATOM 3329 O O . ARG B 1 184 ? -13.812 -12.336 -5.352 1 95 184 ARG B O 1
ATOM 3336 N N . TRP B 1 185 ? -14.234 -14.5 -5.137 1 96.88 185 TRP B N 1
ATOM 3337 C CA . TRP B 1 185 ? -15.477 -14.414 -5.895 1 96.88 185 TRP B CA 1
ATOM 3338 C C . TRP B 1 185 ? -16.484 -13.523 -5.184 1 96.88 185 TRP B C 1
ATOM 3340 O O . TRP B 1 185 ? -17.203 -12.742 -5.824 1 96.88 185 TRP B O 1
ATOM 3350 N N . THR B 1 186 ? -16.484 -13.68 -3.863 1 97.44 186 THR B N 1
ATOM 3351 C CA . THR B 1 186 ? -17.375 -12.828 -3.07 1 97.44 186 THR B CA 1
ATOM 3352 C C . THR B 1 186 ? -17.016 -11.352 -3.268 1 97.44 186 THR B C 1
ATOM 3354 O O . THR B 1 186 ? -17.906 -10.516 -3.443 1 97.44 186 THR B O 1
ATOM 3357 N N . SER B 1 187 ? -15.766 -11.078 -3.285 1 96.19 187 SER B N 1
ATOM 3358 C CA . SER B 1 187 ? -15.297 -9.711 -3.447 1 96.19 187 SER B CA 1
ATOM 3359 C C . SER B 1 187 ? -15.656 -9.156 -4.824 1 96.19 187 SER B C 1
ATOM 3361 O O . SER B 1 187 ? -15.727 -7.945 -5.012 1 96.19 187 SER B O 1
ATOM 3363 N N . GLU B 1 188 ? -15.867 -10.039 -5.758 1 95.19 188 GLU B N 1
ATOM 3364 C CA . GLU B 1 188 ? -16.266 -9.656 -7.113 1 95.19 188 GLU B CA 1
ATOM 3365 C C . GLU B 1 188 ? -17.781 -9.516 -7.227 1 95.19 188 GLU B C 1
ATOM 3367 O O . GLU B 1 188 ? -18.312 -9.305 -8.32 1 95.19 188 GLU B O 1
ATOM 3372 N N . GLY B 1 189 ? -18.438 -9.703 -6.117 1 96 189 GLY B N 1
ATOM 3373 C CA . GLY B 1 189 ? -19.875 -9.453 -6.07 1 96 189 GLY B CA 1
ATOM 3374 C C . GLY B 1 189 ? -20.703 -10.688 -6.367 1 96 189 GLY B C 1
ATOM 3375 O O . GLY B 1 189 ? -21.922 -10.594 -6.543 1 96 189 GLY B O 1
ATOM 3376 N N . LYS B 1 190 ? -20.062 -11.812 -6.414 1 97.69 190 LYS B N 1
ATOM 3377 C CA . LYS B 1 190 ? -20.812 -13.031 -6.711 1 97.69 190 LYS B CA 1
ATOM 3378 C C . LYS B 1 190 ? -21.531 -13.555 -5.465 1 97.69 190 LYS B C 1
ATOM 3380 O O . LYS B 1 190 ? -20.969 -13.531 -4.367 1 97.69 190 LYS B O 1
ATOM 3385 N N . THR B 1 191 ? -22.766 -14.039 -5.645 1 97.06 191 THR B N 1
ATOM 3386 C CA . THR B 1 191 ? -23.531 -14.641 -4.555 1 97.06 191 THR B CA 1
ATOM 3387 C C . THR B 1 191 ? -23.062 -16.062 -4.281 1 97.06 191 THR B C 1
ATOM 3389 O O . THR B 1 191 ? -22.375 -16.656 -5.105 1 97.06 191 THR B O 1
ATOM 3392 N N . ALA B 1 192 ? -23.531 -16.562 -3.105 1 97.88 192 ALA B N 1
ATOM 3393 C CA . ALA B 1 192 ? -23.156 -17.922 -2.74 1 97.88 192 ALA B CA 1
ATOM 3394 C C . ALA B 1 192 ? -23.625 -18.922 -3.789 1 97.88 192 ALA B C 1
ATOM 3396 O O . ALA B 1 192 ? -22.938 -19.891 -4.094 1 97.88 192 ALA B O 1
ATOM 3397 N N . GLU B 1 193 ? -24.766 -18.641 -4.316 1 98.19 193 GLU B N 1
ATOM 3398 C CA . GLU B 1 193 ? -25.328 -19.531 -5.332 1 98.19 193 GLU B CA 1
ATOM 3399 C C . GLU B 1 193 ? -24.484 -19.547 -6.594 1 98.19 193 GLU B C 1
ATOM 3401 O O . GLU B 1 193 ? -24.156 -20.609 -7.121 1 98.19 193 GLU B O 1
ATOM 3406 N N . ILE B 1 194 ? -24.109 -18.391 -7.012 1 98.44 194 ILE B N 1
ATOM 3407 C CA . ILE B 1 194 ? -23.297 -18.266 -8.219 1 98.44 194 ILE B CA 1
ATOM 3408 C C . ILE B 1 194 ? -21.906 -18.875 -7.98 1 98.44 194 ILE B C 1
ATOM 3410 O O . ILE B 1 194 ? -21.391 -19.594 -8.836 1 98.44 194 ILE B O 1
ATOM 3414 N N . ILE B 1 195 ? -21.359 -18.656 -6.836 1 98.38 195 ILE B N 1
ATOM 3415 C CA . ILE B 1 195 ? -20.047 -19.188 -6.5 1 98.38 195 ILE B CA 1
ATOM 3416 C C . ILE B 1 195 ? -20.094 -20.719 -6.492 1 98.38 195 ILE B C 1
ATOM 3418 O O . ILE B 1 195 ? -19.188 -21.375 -7 1 98.38 195 ILE B O 1
ATOM 3422 N N . GLY B 1 196 ? -21.172 -21.234 -5.918 1 98.5 196 GLY B N 1
ATOM 3423 C CA . GLY B 1 196 ? -21.344 -22.672 -5.949 1 98.5 196 GLY B CA 1
ATOM 3424 C C . GLY B 1 196 ? -21.312 -23.25 -7.352 1 98.5 196 GLY B C 1
ATOM 3425 O O . GLY B 1 196 ? -20.688 -24.281 -7.598 1 98.5 196 GLY B O 1
ATOM 3426 N N . THR B 1 197 ? -21.938 -22.562 -8.25 1 98.31 197 THR B N 1
ATOM 3427 C CA . THR B 1 197 ? -21.984 -23 -9.648 1 98.31 197 THR B CA 1
ATOM 3428 C C . THR B 1 197 ? -20.594 -22.922 -10.281 1 98.31 197 THR B C 1
ATOM 3430 O O . THR B 1 197 ? -20.156 -23.875 -10.953 1 98.31 197 THR B O 1
ATOM 3433 N N . ILE B 1 198 ? -19.875 -21.875 -10.008 1 97.5 198 ILE B N 1
ATOM 3434 C CA . ILE B 1 198 ? -18.547 -21.656 -10.586 1 97.5 198 ILE B CA 1
ATOM 3435 C C . ILE B 1 198 ? -17.594 -22.75 -10.117 1 97.5 198 ILE B C 1
ATOM 3437 O O . ILE B 1 198 ? -16.812 -23.281 -10.906 1 97.5 198 ILE B O 1
ATOM 3441 N N . LEU B 1 199 ? -17.719 -23.109 -8.867 1 97.69 199 LEU B N 1
ATOM 3442 C CA . LEU B 1 199 ? -16.75 -24 -8.25 1 97.69 199 LEU B CA 1
ATOM 3443 C C . LEU B 1 199 ? -17.281 -25.438 -8.188 1 97.69 199 LEU B C 1
ATOM 3445 O O . LEU B 1 199 ? -16.594 -26.328 -7.695 1 97.69 199 LEU B O 1
ATOM 3449 N N . ASN B 1 200 ? -18.438 -25.625 -8.672 1 98.12 200 ASN B N 1
ATOM 3450 C CA . ASN B 1 200 ? -19.078 -26.938 -8.695 1 98.12 200 ASN B CA 1
ATOM 3451 C C . ASN B 1 200 ? -19.203 -27.531 -7.293 1 98.12 200 ASN B C 1
ATOM 3453 O O . ASN B 1 200 ? -18.797 -28.656 -7.055 1 98.12 200 ASN B O 1
ATOM 3457 N N . ILE B 1 201 ? -19.672 -26.719 -6.352 1 98.25 201 ILE B N 1
ATOM 3458 C CA . ILE B 1 201 ? -20 -27.141 -4.988 1 98.25 201 ILE B CA 1
ATOM 3459 C C . ILE B 1 201 ? -21.359 -26.562 -4.586 1 98.25 201 ILE B C 1
ATOM 3461 O O . ILE B 1 201 ? -21.906 -25.703 -5.289 1 98.25 201 ILE B O 1
ATOM 3465 N N . SER B 1 202 ? -21.891 -27.078 -3.482 1 98.38 202 SER B N 1
ATOM 3466 C CA . SER B 1 202 ? -23.219 -26.625 -3.061 1 98.38 202 SER B CA 1
ATOM 3467 C C . SER B 1 202 ? -23.156 -25.234 -2.424 1 98.38 202 SER B C 1
ATOM 3469 O O . SER B 1 202 ? -22.109 -24.844 -1.897 1 98.38 202 SER B O 1
ATOM 3471 N N . THR B 1 203 ? -24.297 -24.625 -2.479 1 98.31 203 THR B N 1
ATOM 3472 C CA . THR B 1 203 ? -24.406 -23.328 -1.805 1 98.31 203 THR B CA 1
ATOM 3473 C C . THR B 1 203 ? -24.125 -23.469 -0.312 1 98.31 203 THR B C 1
ATOM 3475 O O . THR B 1 203 ? -23.531 -22.594 0.298 1 98.31 203 THR B O 1
ATOM 3478 N N . ARG B 1 204 ? -24.578 -24.547 0.215 1 98.38 204 ARG B N 1
ATOM 3479 C CA . ARG B 1 204 ? -24.328 -24.812 1.628 1 98.38 204 ARG B CA 1
ATOM 3480 C C . ARG B 1 204 ? -22.844 -24.891 1.923 1 98.38 204 ARG B C 1
ATOM 3482 O O . ARG B 1 204 ? -22.375 -24.359 2.932 1 98.38 204 ARG B O 1
ATOM 3489 N N . THR B 1 205 ? -22.094 -25.516 1.126 1 98.31 205 THR B N 1
ATOM 3490 C CA . THR B 1 205 ? -20.656 -25.641 1.281 1 98.31 205 THR B CA 1
ATOM 3491 C C . THR B 1 205 ? -19.984 -24.281 1.146 1 98.31 205 THR B C 1
ATOM 3493 O O . THR B 1 205 ? -19.047 -23.969 1.89 1 98.31 205 THR B O 1
ATOM 3496 N N . VAL B 1 206 ? -20.406 -23.484 0.186 1 98.56 206 VAL B N 1
ATOM 3497 C CA . VAL B 1 206 ? -19.891 -22.141 0.04 1 98.56 206 VAL B CA 1
ATOM 3498 C C . VAL B 1 206 ? -20.094 -21.359 1.347 1 98.56 206 VAL B C 1
ATOM 3500 O O . VAL B 1 206 ? -19.141 -20.75 1.853 1 98.56 206 VAL B O 1
ATOM 3503 N N . ASN B 1 207 ? -21.266 -21.469 1.903 1 98.31 207 ASN B N 1
ATOM 3504 C CA . ASN B 1 207 ? -21.578 -20.719 3.121 1 98.31 207 ASN B CA 1
ATOM 3505 C C . ASN B 1 207 ? -20.781 -21.25 4.312 1 98.31 207 ASN B C 1
ATOM 3507 O O . ASN B 1 207 ? -20.438 -20.469 5.211 1 98.31 207 ASN B O 1
ATOM 3511 N N . PHE B 1 208 ? -20.531 -22.484 4.273 1 98.31 208 PHE B N 1
ATOM 3512 C CA . PHE B 1 208 ? -19.656 -23.047 5.293 1 98.31 208 PHE B CA 1
ATOM 3513 C C . PHE B 1 208 ? -18.281 -22.391 5.258 1 98.31 208 PHE B C 1
ATOM 3515 O O . PHE B 1 208 ? -17.766 -21.984 6.297 1 98.31 208 PHE B O 1
ATOM 3522 N N . HIS B 1 209 ? -17.688 -22.25 4.102 1 98.19 209 HIS B N 1
ATOM 3523 C CA . HIS B 1 209 ? -16.375 -21.609 3.949 1 98.19 209 HIS B CA 1
ATOM 3524 C C . HIS B 1 209 ? -16.438 -20.125 4.316 1 98.19 209 HIS B C 1
ATOM 3526 O O . HIS B 1 209 ? -15.508 -19.594 4.926 1 98.19 209 HIS B O 1
ATOM 3532 N N . ILE B 1 210 ? -17.484 -19.5 3.934 1 98.06 210 ILE B N 1
ATOM 3533 C CA . ILE B 1 210 ? -17.656 -18.094 4.273 1 98.06 210 ILE B CA 1
ATOM 3534 C C . ILE B 1 210 ? -17.703 -17.938 5.789 1 98.06 210 ILE B C 1
ATOM 3536 O O . ILE B 1 210 ? -17.078 -17.031 6.344 1 98.06 210 ILE B O 1
ATOM 3540 N N . SER B 1 211 ? -18.438 -18.797 6.449 1 98.25 211 SER B N 1
ATOM 3541 C CA . SER B 1 211 ? -18.516 -18.75 7.906 1 98.25 211 SER B CA 1
ATOM 3542 C C . SER B 1 211 ? -17.141 -18.906 8.539 1 98.25 211 SER B C 1
ATOM 3544 O O . SER B 1 211 ? -16.812 -18.219 9.516 1 98.25 211 SER B O 1
ATOM 3546 N N . ASN B 1 212 ? -16.328 -19.781 8.008 1 97.88 212 ASN B N 1
ATOM 3547 C CA . ASN B 1 212 ? -14.961 -19.938 8.477 1 97.88 212 ASN B CA 1
ATOM 3548 C C . ASN B 1 212 ? -14.148 -18.672 8.305 1 97.88 212 ASN B C 1
ATOM 3550 O O . ASN B 1 212 ? -13.414 -18.266 9.211 1 97.88 212 ASN B O 1
ATOM 3554 N N . VAL B 1 213 ? -14.305 -18.031 7.184 1 97.81 213 VAL B N 1
ATOM 3555 C CA . VAL B 1 213 ? -13.578 -16.812 6.863 1 97.81 213 VAL B CA 1
ATOM 3556 C C . VAL B 1 213 ? -13.977 -15.703 7.84 1 97.81 213 VAL B C 1
ATOM 3558 O O . VAL B 1 213 ? -13.117 -14.969 8.328 1 97.81 213 VAL B O 1
ATOM 3561 N N . LEU B 1 214 ? -15.289 -15.625 8.109 1 97.69 214 LEU B N 1
ATOM 3562 C CA . LEU B 1 214 ? -15.773 -14.609 9.031 1 97.69 214 LEU B CA 1
ATOM 3563 C C . LEU B 1 214 ? -15.133 -14.781 10.406 1 97.69 214 LEU B C 1
ATOM 3565 O O . LEU B 1 214 ? -14.703 -13.805 11.023 1 97.69 214 LEU B O 1
ATOM 3569 N N . THR B 1 215 ? -15 -15.969 10.828 1 96.62 215 THR B N 1
ATOM 3570 C CA . THR B 1 215 ? -14.398 -16.266 12.125 1 96.62 215 THR B CA 1
ATOM 3571 C C . THR B 1 215 ? -12.914 -15.922 12.133 1 96.62 215 THR B C 1
ATOM 3573 O O . THR B 1 215 ? -12.43 -15.242 13.039 1 96.62 215 THR B O 1
ATOM 3576 N N . LYS B 1 216 ? -12.219 -16.281 11.102 1 96.12 216 LYS B N 1
ATOM 3577 C CA . LYS B 1 216 ? -10.773 -16.078 11.023 1 96.12 216 LYS B CA 1
ATOM 3578 C C . LYS B 1 216 ? -10.43 -14.602 10.914 1 96.12 216 LYS B C 1
ATOM 3580 O O . LYS B 1 216 ? -9.398 -14.156 11.438 1 96.12 216 LYS B O 1
ATOM 3585 N N . LEU B 1 217 ? -11.305 -13.82 10.266 1 96.06 217 LEU B N 1
ATOM 3586 C CA . LEU B 1 217 ? -11.031 -12.406 10.031 1 96.06 217 LEU B CA 1
ATOM 3587 C C . LEU B 1 217 ? -11.758 -11.531 11.055 1 96.06 217 LEU B C 1
ATOM 3589 O O . LEU B 1 217 ? -11.75 -10.305 10.945 1 96.06 217 LEU B O 1
ATOM 3593 N N . VAL B 1 218 ? -12.391 -12.141 12.062 1 95.25 218 VAL B N 1
ATOM 3594 C CA . VAL B 1 218 ? -13.156 -11.43 13.078 1 95.25 218 VAL B CA 1
ATOM 3595 C C . VAL B 1 218 ? -14.102 -10.43 12.406 1 95.25 218 VAL B C 1
ATOM 3597 O O . VAL B 1 218 ? -14.078 -9.234 12.719 1 95.25 218 VAL B O 1
ATOM 3600 N N . ALA B 1 219 ? -14.859 -10.938 11.477 1 96.69 219 ALA B N 1
ATOM 3601 C CA . ALA B 1 219 ? -15.805 -10.117 10.727 1 96.69 219 ALA B CA 1
ATOM 3602 C C . ALA B 1 219 ? -17.25 -10.523 11.016 1 96.69 219 ALA B C 1
ATOM 3604 O O . ALA B 1 219 ? -17.531 -11.703 11.219 1 96.69 219 ALA B O 1
ATOM 3605 N N . VAL B 1 220 ? -18.141 -9.594 10.938 1 96.69 220 VAL B N 1
ATOM 3606 C CA . VAL B 1 220 ? -19.531 -9.867 11.312 1 96.69 220 VAL B CA 1
ATOM 3607 C C . VAL B 1 220 ? -20.328 -10.273 10.086 1 96.69 220 VAL B C 1
ATOM 3609 O O . VAL B 1 220 ? -21.422 -10.828 10.203 1 96.69 220 VAL B O 1
ATOM 3612 N N . ASN B 1 221 ? -19.875 -9.953 8.938 1 96.94 221 ASN B N 1
ATOM 3613 C CA . ASN B 1 221 ? -20.547 -10.32 7.695 1 96.94 221 ASN B CA 1
ATOM 3614 C C . ASN B 1 221 ? -19.578 -10.297 6.516 1 96.94 221 ASN B C 1
ATOM 3616 O O . ASN B 1 221 ? -18.375 -10.031 6.691 1 96.94 221 ASN B O 1
ATOM 3620 N N . LYS B 1 222 ? -20.078 -10.602 5.301 1 96.88 222 LYS B N 1
ATOM 3621 C CA . LYS B 1 222 ? -19.25 -10.742 4.105 1 96.88 222 LYS B CA 1
ATOM 3622 C C . LYS B 1 222 ? -18.609 -9.406 3.711 1 96.88 222 LYS B C 1
ATOM 3624 O O . LYS B 1 222 ? -17.469 -9.367 3.246 1 96.88 222 LYS B O 1
ATOM 3629 N N . VAL B 1 223 ? -19.344 -8.375 3.904 1 96.75 223 VAL B N 1
ATOM 3630 C CA . VAL B 1 223 ? -18.859 -7.055 3.512 1 96.75 223 VAL B CA 1
ATOM 3631 C C . VAL B 1 223 ? -17.625 -6.699 4.32 1 96.75 223 VAL B C 1
ATOM 3633 O O . VAL B 1 223 ? -16.594 -6.324 3.756 1 96.75 223 VAL B O 1
ATOM 3636 N N . GLN B 1 224 ? -17.703 -6.859 5.57 1 96.75 224 GLN B N 1
ATOM 3637 C CA . GLN B 1 224 ? -16.562 -6.562 6.438 1 96.75 224 GLN B CA 1
ATOM 3638 C C . GLN B 1 224 ? -15.406 -7.523 6.176 1 96.75 224 GLN B C 1
ATOM 3640 O O . GLN B 1 224 ? -14.242 -7.125 6.203 1 96.75 224 GLN B O 1
ATOM 3645 N N . ALA B 1 225 ? -15.695 -8.758 5.945 1 97.06 225 ALA B N 1
ATOM 3646 C CA . ALA B 1 225 ? -14.656 -9.75 5.672 1 97.06 225 ALA B CA 1
ATOM 3647 C C . ALA B 1 225 ? -13.859 -9.383 4.422 1 97.06 225 ALA B C 1
ATOM 3649 O O . ALA B 1 225 ? -12.625 -9.422 4.434 1 97.06 225 ALA B O 1
ATOM 3650 N N . VAL B 1 226 ? -14.57 -9 3.408 1 96.44 226 VAL B N 1
ATOM 3651 C CA . VAL B 1 226 ? -13.93 -8.648 2.146 1 96.44 226 VAL B CA 1
ATOM 3652 C C . VAL B 1 226 ? -13.102 -7.371 2.322 1 96.44 226 VAL B C 1
ATOM 3654 O O . VAL B 1 226 ? -11.992 -7.27 1.802 1 96.44 226 VAL B O 1
ATOM 3657 N N . ALA B 1 227 ? -13.617 -6.422 3.055 1 94.94 227 ALA B N 1
ATOM 3658 C CA . ALA B 1 227 ? -12.875 -5.195 3.338 1 94.94 227 ALA B CA 1
ATOM 3659 C C . ALA B 1 227 ? -11.555 -5.5 4.031 1 94.94 227 ALA B C 1
ATOM 3661 O O . ALA B 1 227 ? -10.5 -5 3.623 1 94.94 227 ALA B O 1
ATOM 3662 N N . LYS B 1 228 ? -11.625 -6.332 4.996 1 94.5 228 LYS B N 1
ATOM 3663 C CA . LYS B 1 228 ? -10.43 -6.695 5.754 1 94.5 228 LYS B CA 1
ATOM 3664 C C . LYS B 1 228 ? -9.453 -7.496 4.895 1 94.5 228 LYS B C 1
ATOM 3666 O O . LYS B 1 228 ? -8.25 -7.25 4.922 1 94.5 228 LYS B O 1
ATOM 3671 N N . ALA B 1 229 ? -9.984 -8.406 4.16 1 94.44 229 ALA B N 1
ATOM 3672 C CA . ALA B 1 229 ? -9.141 -9.242 3.311 1 94.44 229 ALA B CA 1
ATOM 3673 C C . ALA B 1 229 ? -8.391 -8.398 2.283 1 94.44 229 ALA B C 1
ATOM 3675 O O . ALA B 1 229 ? -7.223 -8.664 1.99 1 94.44 229 ALA B O 1
ATOM 3676 N N . ARG B 1 230 ? -9.023 -7.41 1.756 1 92.62 230 ARG B N 1
ATOM 3677 C CA . ARG B 1 230 ? -8.383 -6.512 0.805 1 92.62 230 ARG B CA 1
ATOM 3678 C C . ARG B 1 230 ? -7.277 -5.699 1.479 1 92.62 230 ARG B C 1
ATOM 3680 O O . ARG B 1 230 ? -6.191 -5.535 0.923 1 92.62 230 ARG B O 1
ATOM 3687 N N . THR B 1 231 ? -7.543 -5.281 2.627 1 92.19 231 THR B N 1
ATOM 3688 C CA . THR B 1 231 ? -6.582 -4.488 3.385 1 92.19 231 THR B CA 1
ATOM 3689 C C . THR B 1 231 ? -5.336 -5.305 3.705 1 92.19 231 THR B C 1
ATOM 3691 O O . THR B 1 231 ? -4.211 -4.828 3.535 1 92.19 231 THR B O 1
ATOM 3694 N N . PHE B 1 232 ? -5.531 -6.559 4.008 1 92.38 232 PHE B N 1
ATOM 3695 C CA . PHE B 1 232 ? -4.434 -7.352 4.551 1 92.38 232 PHE B CA 1
ATOM 3696 C C . PHE B 1 232 ? -3.789 -8.203 3.467 1 92.38 232 PHE B C 1
ATOM 3698 O O . PHE B 1 232 ? -2.988 -9.094 3.762 1 92.38 232 PHE B O 1
ATOM 3705 N N . GLY B 1 233 ? -4.199 -7.992 2.236 1 89.5 233 GLY B N 1
ATOM 3706 C CA . GLY B 1 233 ? -3.549 -8.656 1.118 1 89.5 233 GLY B CA 1
ATOM 3707 C C . GLY B 1 233 ? -3.91 -10.125 1.007 1 89.5 233 GLY B C 1
ATOM 3708 O O . GLY B 1 233 ? -3.07 -10.953 0.64 1 89.5 233 GLY B O 1
ATOM 3709 N N . LEU B 1 234 ? -5.098 -10.438 1.396 1 90.19 234 LEU B N 1
ATOM 3710 C CA . LEU B 1 234 ? -5.512 -11.836 1.376 1 90.19 234 LEU B CA 1
ATOM 3711 C C . LEU B 1 234 ? -6.266 -12.156 0.09 1 90.19 234 LEU B C 1
ATOM 3713 O O . LEU B 1 234 ? -6.598 -13.32 -0.166 1 90.19 234 LEU B O 1
ATOM 3717 N N . LEU B 1 235 ? -6.527 -11.078 -0.679 1 88.12 235 LEU B N 1
ATOM 3718 C CA . LEU B 1 235 ? -7.246 -11.266 -1.935 1 88.12 235 LEU B CA 1
ATOM 3719 C C . LEU B 1 235 ? -6.348 -10.945 -3.127 1 88.12 235 LEU B C 1
ATOM 3721 O O . LEU B 1 235 ? -5.453 -10.109 -3.027 1 88.12 235 LEU B O 1
#

Sequence (470 aa):
MKWETFYDAMQSADSADQLFEIVKNYAHDLGFEYVSYVMSIPSLNGSLKWVRFGAFPDGWEQRYLAQNYAEIDPLLRRGVNSIDPLIWSQNFFASAPQIWADAVKYGLKVGISQPCWAAQGVFGLLSFVRSGPALTPGEISMLRRQLQMVTNLLHLSMYERVDVPAISCIGDVSLTLREREILRWTSEGKTAEIIGTILNISTRTVNFHISNVLTKLVAVNKVQAVAKARTFGLLMKWETFYDAMQSADSADQLFEIVKNYAHDLGFEYVSYVMSIPSLNGSLKWVRFGAFPDGWEQRYLAQNYAEIDPLLRRGVNSIDPLIWSQNFFASAPQIWADAVKYGLKVGISQPCWAAQGVFGLLSFVRSGPALTPGEISMLRRQLQMVTNLLHLSMYERVDVPAISCIGDVSLTLREREILRWTSEGKTAEIIGTILNISTRTVNFHISNVLTKLVAVNKVQAVAKARTFGLL

pLDDT: mean 94.41, std 4.41, range [62.88, 98.75]